Protein 6RX9 (pdb70)

Structure (mmCIF, N/CA/C/O backbone):
data_6RX9
#
_entry.id   6RX9
#
_cell.length_a   43.330
_cell.length_b   85.110
_cell.length_c   62.350
_cell.angle_alpha   90.000
_cell.angle_beta   109.460
_cell.angle_gamma   90.000
#
_symmetry.space_group_name_H-M   'P 1 21 1'
#
loop_
_entity.id
_entity.type
_entity.pdbx_description
1 polymer 'Tetracycline repressor protein class G'
2 non-polymer 'SULFATE ION'
3 water water
#
loop_
_atom_site.group_PDB
_atom_site.id
_atom_site.type_symbol
_atom_site.label_atom_id
_atom_site.label_alt_id
_atom_site.label_comp_id
_atom_site.label_asym_id
_atom_site.label_entity_id
_atom_site.label_seq_id
_atom_site.pdbx_PDB_ins_code
_atom_site.Cartn_x
_atom_site.Cartn_y
_atom_site.Cartn_z
_atom_site.occupancy
_atom_site.B_iso_or_equiv
_atom_site.auth_seq_id
_atom_site.auth_comp_id
_atom_site.auth_asym_id
_atom_site.auth_atom_id
_atom_site.pdbx_PDB_model_num
ATOM 1 N N . LYS A 1 3 ? -1.163 7.200 -23.763 1.00 60.84 3 LYS A N 1
ATOM 2 C CA . LYS A 1 3 ? -2.602 6.796 -23.710 1.00 60.40 3 LYS A CA 1
ATOM 3 C C . LYS A 1 3 ? -2.971 6.411 -22.270 1.00 57.38 3 LYS A C 1
ATOM 4 O O . LYS A 1 3 ? -3.793 7.124 -21.663 1.00 56.99 3 LYS A O 1
ATOM 10 N N . LEU A 1 4 ? -2.380 5.329 -21.751 1.00 54.78 4 LEU A N 1
ATOM 11 C CA . LEU A 1 4 ? -2.619 4.802 -20.380 1.00 52.37 4 LEU A CA 1
ATOM 12 C C . LEU A 1 4 ? -1.614 5.448 -19.420 1.00 50.00 4 LEU A C 1
ATOM 13 O O . LEU A 1 4 ? -0.405 5.207 -19.596 1.00 50.11 4 LEU A O 1
ATOM 18 N N . ASP A 1 5 ? -2.090 6.233 -18.448 1.00 48.00 5 ASP A N 1
ATOM 19 C CA . ASP A 1 5 ? -1.222 6.946 -17.471 1.00 46.30 5 ASP A CA 1
ATOM 20 C C . ASP A 1 5 ? -1.402 6.335 -16.074 1.00 43.77 5 ASP A C 1
ATOM 21 O O . ASP A 1 5 ? -2.408 5.628 -15.843 1.00 42.64 5 ASP A O 1
ATOM 26 N N . LYS A 1 6 ? -0.442 6.602 -15.186 1.00 42.20 6 LYS A N 1
ATOM 27 C CA . LYS A 1 6 ? -0.343 5.997 -13.829 1.00 40.38 6 LYS A CA 1
ATOM 28 C C . LYS A 1 6 ? -1.628 6.272 -13.037 1.00 39.27 6 LYS A C 1
ATOM 29 O O . LYS A 1 6 ? -2.084 5.360 -12.312 1.00 38.03 6 LYS A O 1
ATOM 35 N N . GLY A 1 7 ? -2.186 7.480 -13.161 1.00 38.74 7 GLY A N 1
ATOM 36 C CA . GLY A 1 7 ? -3.431 7.883 -12.477 1.00 38.37 7 GLY A CA 1
ATOM 37 C C . GLY A 1 7 ? -4.587 6.958 -12.822 1.00 37.97 7 GLY A C 1
ATOM 38 O O . GLY A 1 7 ? -5.301 6.532 -11.898 1.00 37.59 7 GLY A O 1
ATOM 39 N N . THR A 1 8 ? -4.756 6.637 -14.107 1.00 38.10 8 THR A N 1
ATOM 40 C CA . THR A 1 8 ? -5.836 5.751 -14.617 1.00 38.22 8 THR A CA 1
ATOM 41 C C . THR A 1 8 ? -5.609 4.323 -14.103 1.00 36.94 8 THR A C 1
ATOM 42 O O . THR A 1 8 ? -6.600 3.678 -13.712 1.00 37.22 8 THR A O 1
ATOM 46 N N . VAL A 1 9 ? -4.353 3.865 -14.089 1.00 36.12 9 VAL A N 1
ATOM 47 C CA . VAL A 1 9 ? -3.947 2.496 -13.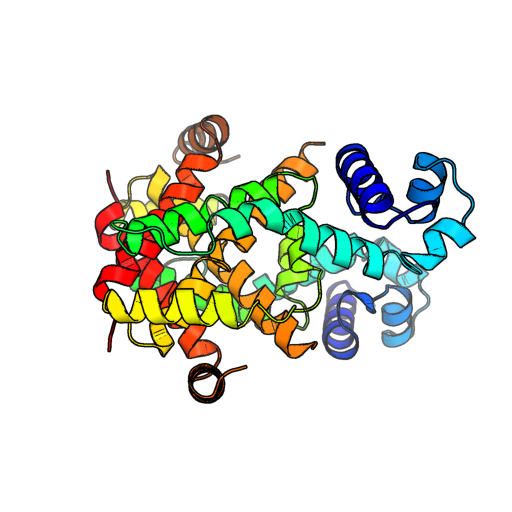642 1.00 35.76 9 VAL A CA 1
ATOM 48 C C . VAL A 1 9 ? -4.287 2.326 -12.153 1.00 34.94 9 VAL A C 1
ATOM 49 O O . VAL A 1 9 ? -4.911 1.307 -11.796 1.00 34.58 9 VAL A O 1
ATOM 53 N N . ILE A 1 10 ? -3.883 3.276 -11.309 1.00 34.83 10 ILE A N 1
ATOM 54 C CA . ILE A 1 10 ? -4.017 3.147 -9.825 1.00 34.15 10 ILE A CA 1
ATOM 55 C C . ILE A 1 10 ? -5.488 3.300 -9.423 1.00 34.65 10 ILE A C 1
ATOM 56 O O . ILE A 1 10 ? -5.900 2.626 -8.454 1.00 34.28 10 ILE A O 1
ATOM 61 N N . ALA A 1 11 ? -6.254 4.141 -10.123 1.00 35.44 11 ALA A N 1
ATOM 62 C CA . ALA A 1 11 ? -7.713 4.297 -9.912 1.00 36.44 11 ALA A CA 1
ATOM 63 C C . ALA A 1 11 ? -8.390 2.924 -10.026 1.00 36.76 11 ALA A C 1
ATOM 64 O O . ALA A 1 11 ? -9.209 2.591 -9.148 1.00 36.82 11 ALA A O 1
ATOM 66 N N . ALA A 1 12 ? -8.036 2.148 -11.056 1.00 37.08 12 ALA A N 1
ATOM 67 C CA . ALA A 1 12 ? -8.561 0.785 -11.313 1.00 37.44 12 ALA A CA 1
ATOM 68 C C . ALA A 1 12 ? -8.055 -0.191 -10.243 1.00 36.58 12 ALA A C 1
ATOM 69 O O . ALA A 1 12 ? -8.844 -1.057 -9.813 1.00 37.23 12 ALA A O 1
ATOM 71 N N . ALA A 1 13 ? -6.784 -0.068 -9.845 1.00 35.40 13 ALA A N 1
ATOM 72 C CA . ALA A 1 13 ? -6.122 -0.935 -8.842 1.00 34.88 13 ALA A CA 1
ATOM 73 C C . ALA A 1 13 ? -6.810 -0.773 -7.480 1.00 34.70 13 ALA A C 1
ATOM 74 O O . ALA A 1 13 ? -6.959 -1.783 -6.765 1.00 33.67 13 ALA A O 1
ATOM 76 N N . LEU A 1 14 ? -7.217 0.453 -7.138 1.00 35.15 14 LEU A N 1
ATOM 77 C CA . LEU A 1 14 ? -7.915 0.759 -5.860 1.00 35.76 14 LEU A CA 1
ATOM 78 C C . LEU A 1 14 ? -9.288 0.076 -5.841 1.00 37.55 14 LEU A C 1
ATOM 79 O O . LEU A 1 14 ? -9.606 -0.560 -4.819 1.00 37.84 14 LEU A O 1
ATOM 84 N N . GLU A 1 15 ? -10.063 0.183 -6.927 1.00 39.94 15 GLU A N 1
ATOM 85 C CA . GLU A 1 15 ? -11.396 -0.470 -7.057 1.00 42.13 15 GLU A CA 1
ATOM 86 C C . GLU A 1 15 ? -11.229 -1.987 -6.909 1.00 42.06 15 GLU A C 1
ATOM 87 O O . GLU A 1 15 ? -12.028 -2.598 -6.178 1.00 42.39 15 GLU A O 1
ATOM 93 N N . LEU A 1 16 ? -10.214 -2.555 -7.569 1.00 41.53 16 LEU A N 1
ATOM 94 C CA . LEU A 1 16 ? -9.911 -4.011 -7.569 1.00 41.85 16 LEU A CA 1
ATOM 95 C C . LEU A 1 16 ? -9.513 -4.447 -6.153 1.00 40.76 16 LEU A C 1
ATOM 96 O O . LEU A 1 16 ? -10.022 -5.486 -5.694 1.00 41.28 16 LEU A O 1
ATOM 101 N N . LEU A 1 17 ? -8.655 -3.669 -5.486 1.00 39.09 17 LEU A N 1
ATOM 102 C CA . LEU A 1 17 ? -8.201 -3.926 -4.093 1.00 38.32 17 LEU A CA 1
ATOM 103 C C . LEU A 1 17 ? -9.418 -4.097 -3.172 1.00 39.35 17 LEU A C 1
ATOM 104 O O . LEU A 1 17 ? -9.425 -5.060 -2.384 1.00 38.62 17 LEU A O 1
ATOM 109 N N . ASN A 1 18 ? -10.402 -3.196 -3.263 1.00 40.58 18 ASN A N 1
ATOM 110 C CA . ASN A 1 18 ? -11.646 -3.238 -2.445 1.00 42.52 18 ASN A CA 1
ATOM 111 C C . ASN A 1 18 ? -12.446 -4.507 -2.766 1.00 44.79 18 ASN A C 1
ATOM 112 O O . ASN A 1 18 ? -13.038 -5.075 -1.831 1.00 45.55 18 ASN A O 1
ATOM 117 N N . GLU A 1 19 ? -12.460 -4.932 -4.033 1.00 46.18 19 GLU A N 1
ATOM 118 C CA . GLU A 1 19 ? -13.281 -6.078 -4.509 1.00 48.15 19 GLU A CA 1
ATOM 119 C C . GLU A 1 19 ? -12.691 -7.408 -4.021 1.00 47.92 19 GLU A C 1
ATOM 120 O O . GLU A 1 19 ? -13.488 -8.258 -3.582 1.00 49.44 19 GLU A O 1
ATOM 126 N N . VAL A 1 20 ? -11.369 -7.601 -4.118 1.00 46.41 20 VAL A N 1
ATOM 127 C CA . VAL A 1 20 ? -10.723 -8.944 -3.963 1.00 46.65 20 VAL A CA 1
ATOM 128 C C . VAL A 1 20 ? -9.681 -8.940 -2.836 1.00 45.02 20 VAL A C 1
ATOM 129 O O . VAL A 1 20 ? -9.356 -10.039 -2.349 1.00 44.75 20 VAL A O 1
ATOM 133 N N . GLY A 1 21 ? -9.164 -7.774 -2.441 1.00 43.24 21 GLY A N 1
ATOM 134 C CA . GLY A 1 21 ? -8.188 -7.655 -1.343 1.00 42.47 21 GLY A CA 1
ATOM 135 C C . GLY A 1 21 ? -6.753 -7.795 -1.823 1.00 42.20 21 GLY A C 1
ATOM 136 O O . GLY A 1 21 ? -6.541 -8.148 -3.004 1.00 42.55 21 GLY A O 1
ATOM 137 N N . MET A 1 22 ? -5.812 -7.545 -0.911 1.00 42.07 22 MET A N 1
ATOM 138 C CA . MET A 1 22 ? -4.345 -7.441 -1.143 1.00 42.32 22 MET A CA 1
ATOM 139 C C . MET A 1 22 ? -3.779 -8.777 -1.646 1.00 42.85 22 MET A C 1
ATOM 140 O O . MET A 1 22 ? -2.928 -8.758 -2.560 1.00 41.68 22 MET A O 1
ATOM 145 N N . ASP A 1 23 ? -4.230 -9.893 -1.066 1.00 43.63 23 ASP A N 1
ATOM 146 C CA . ASP A 1 23 ? -3.682 -11.252 -1.326 1.00 45.16 23 ASP A CA 1
ATOM 147 C C . ASP A 1 23 ? -4.045 -11.703 -2.748 1.00 45.03 23 ASP A C 1
ATOM 148 O O . ASP A 1 23 ? -3.171 -12.294 -3.405 1.00 46.50 23 ASP A O 1
ATOM 153 N N . SER A 1 24 ? -5.272 -11.426 -3.207 1.00 44.41 24 SER A N 1
ATOM 154 C CA . SER A 1 24 ? -5.811 -11.862 -4.524 1.00 44.98 24 SER A CA 1
ATOM 155 C C . SER A 1 24 ? -5.424 -10.883 -5.642 1.00 43.15 24 SER A C 1
ATOM 156 O O . SER A 1 24 ? -5.596 -11.250 -6.818 1.00 43.40 24 SER A O 1
ATOM 159 N N . LEU A 1 25 ? -4.944 -9.684 -5.300 1.00 41.14 25 LEU A N 1
ATOM 160 C CA . LEU A 1 25 ? -4.537 -8.645 -6.288 1.00 40.05 25 LEU A CA 1
ATOM 161 C C . LEU A 1 25 ? -3.315 -9.145 -7.070 1.00 39.41 25 LEU A C 1
ATOM 162 O O . LEU A 1 25 ? -2.344 -9.584 -6.431 1.00 39.19 25 LEU A O 1
ATOM 167 N N . THR A 1 26 ? -3.381 -9.117 -8.406 1.00 39.45 26 THR A N 1
ATOM 168 C CA . THR A 1 26 ? -2.246 -9.428 -9.318 1.00 39.13 26 THR A CA 1
ATOM 169 C C . THR A 1 26 ? -2.214 -8.393 -10.446 1.00 38.83 26 THR A C 1
ATOM 170 O O . THR A 1 26 ? -3.282 -7.836 -10.769 1.00 38.58 26 THR A O 1
ATOM 174 N N . THR A 1 27 ? -1.032 -8.165 -11.024 1.00 38.99 27 THR A N 1
ATOM 175 C CA . THR A 1 27 ? -0.819 -7.261 -12.186 1.00 39.34 27 THR A CA 1
ATOM 176 C C . THR A 1 27 ? -1.604 -7.794 -13.393 1.00 40.43 27 THR A C 1
ATOM 177 O O . THR A 1 27 ? -2.100 -6.973 -14.180 1.00 40.12 27 THR A O 1
ATOM 181 N N . ARG A 1 28 ? -1.740 -9.116 -13.521 1.00 41.72 28 ARG A N 1
ATOM 182 C CA . ARG A 1 28 ? -2.495 -9.745 -14.637 1.00 42.96 28 ARG A CA 1
ATOM 183 C C . ARG A 1 28 ? -3.982 -9.380 -14.525 1.00 42.56 28 ARG A C 1
ATOM 184 O O . ARG A 1 28 ? -4.570 -9.003 -15.556 1.00 43.08 28 ARG A O 1
ATOM 192 N N . LYS A 1 29 ? -4.560 -9.475 -13.325 1.00 42.29 29 LYS A N 1
ATOM 193 C CA . LYS A 1 29 ? -5.986 -9.132 -13.061 1.00 42.82 29 LYS A CA 1
ATOM 194 C C . LYS A 1 29 ? -6.208 -7.636 -13.313 1.00 41.78 29 LYS A C 1
ATOM 195 O O . LYS A 1 29 ? -7.279 -7.281 -13.850 1.00 42.29 29 LYS A O 1
ATOM 201 N N . LEU A 1 30 ? -5.227 -6.798 -12.962 1.00 40.17 30 LEU A N 1
ATOM 202 C CA . LEU A 1 30 ? -5.277 -5.326 -13.172 1.00 39.52 30 LEU A CA 1
ATOM 203 C C . LEU A 1 30 ? -5.346 -5.024 -14.676 1.00 40.53 30 LEU A C 1
ATOM 204 O O . LEU A 1 30 ? -6.239 -4.256 -15.078 1.00 40.71 30 LEU A O 1
ATOM 209 N N . ALA A 1 31 ? -4.442 -5.609 -15.469 1.00 41.63 31 ALA A N 1
ATOM 210 C CA . ALA A 1 31 ? -4.368 -5.425 -16.940 1.00 43.25 31 ALA A CA 1
ATOM 211 C C . ALA A 1 31 ? -5.724 -5.769 -17.567 1.00 45.36 31 ALA A C 1
ATOM 212 O O . ALA A 1 31 ? -6.201 -4.983 -18.414 1.00 46.19 31 ALA A O 1
ATOM 214 N N . GLU A 1 32 ? -6.318 -6.894 -17.149 1.00 47.22 32 GLU A N 1
ATOM 215 C CA . GLU A 1 32 ? -7.631 -7.401 -17.637 1.00 49.94 32 GLU A CA 1
ATOM 216 C C . GLU A 1 32 ? -8.719 -6.358 -17.346 1.00 49.98 32 GLU A C 1
ATOM 217 O O . GLU A 1 32 ? -9.496 -6.046 -18.270 1.00 50.58 32 GLU A O 1
ATOM 223 N N . ARG A 1 33 ? -8.754 -5.837 -16.114 1.00 49.05 33 ARG A N 1
ATOM 224 C CA . ARG A 1 33 ? -9.739 -4.824 -15.641 1.00 49.38 33 ARG A CA 1
ATOM 225 C C . ARG A 1 33 ? -9.622 -3.552 -16.494 1.00 49.01 33 ARG A C 1
ATOM 226 O O . ARG A 1 33 ? -10.674 -2.979 -16.843 1.00 49.82 33 ARG A O 1
ATOM 234 N N . LEU A 1 34 ? -8.395 -3.136 -16.828 1.00 47.64 34 LEU A N 1
ATOM 235 C CA . LEU A 1 34 ? -8.109 -1.916 -17.634 1.00 47.76 34 LEU A CA 1
ATOM 236 C C . LEU A 1 34 ? -8.430 -2.155 -19.117 1.00 49.40 34 LEU A C 1
ATOM 237 O O . LEU A 1 34 ? -8.516 -1.155 -19.858 1.00 49.97 34 LEU A O 1
ATOM 242 N N . LYS A 1 35 ? -8.585 -3.419 -19.530 1.00 50.63 35 LYS A N 1
ATOM 243 C CA . LYS A 1 35 ? -8.795 -3.842 -20.944 1.00 52.67 35 LYS A CA 1
ATOM 244 C C . LYS A 1 35 ? -7.593 -3.398 -21.785 1.00 52.38 35 LYS A C 1
ATOM 245 O O . LYS A 1 35 ? -7.799 -2.920 -22.921 1.00 53.35 35 LYS A O 1
ATOM 251 N N . VAL A 1 36 ? -6.384 -3.559 -21.238 1.00 51.03 36 VAL A N 1
ATOM 252 C CA . VAL A 1 36 ? -5.094 -3.279 -21.935 1.00 51.07 36 VAL A CA 1
ATOM 253 C C . VAL A 1 36 ? -4.284 -4.577 -21.989 1.00 51.08 36 VAL A C 1
ATOM 254 O O . VAL A 1 36 ? -4.628 -5.530 -21.260 1.00 51.08 36 VAL A O 1
ATOM 258 N N . GLN A 1 37 ? -3.256 -4.606 -22.836 1.00 51.50 37 GLN A N 1
ATOM 259 C CA . GLN A 1 37 ? -2.317 -5.750 -22.952 1.00 51.51 37 GLN A CA 1
ATOM 260 C C . GLN A 1 37 ? -1.210 -5.580 -21.908 1.00 48.95 37 GLN A C 1
ATOM 261 O O . GLN A 1 37 ? -1.046 -4.458 -21.383 1.00 48.11 37 GLN A O 1
ATOM 267 N N . GLN A 1 38 ? -0.496 -6.668 -21.618 1.00 47.34 38 GLN A N 1
ATOM 268 C CA . GLN A 1 38 ? 0.443 -6.786 -20.471 1.00 45.42 38 GLN A CA 1
ATOM 269 C C . GLN A 1 38 ? 1.596 -5.794 -20.599 1.00 44.30 38 GLN A C 1
ATOM 270 O O . GLN A 1 38 ? 1.987 -5.203 -19.596 1.00 42.72 38 GLN A O 1
ATOM 276 N N . PRO A 1 39 ? 2.194 -5.577 -21.797 1.00 44.31 39 PRO A N 1
ATOM 277 C CA . PRO A 1 39 ? 3.282 -4.607 -21.935 1.00 44.14 39 PRO A CA 1
ATOM 278 C C . PRO A 1 39 ? 2.888 -3.188 -21.495 1.00 43.14 39 PRO A C 1
ATOM 279 O O . PRO A 1 39 ? 3.699 -2.527 -20.872 1.00 42.80 39 PRO A O 1
ATOM 283 N N . ALA A 1 40 ? 1.666 -2.761 -21.826 1.00 43.01 40 ALA A N 1
ATOM 284 C CA . ALA A 1 40 ? 1.124 -1.419 -21.506 1.00 42.71 40 ALA A CA 1
ATOM 285 C C . ALA A 1 40 ? 1.147 -1.210 -19.987 1.00 41.26 40 ALA A C 1
ATOM 286 O O . ALA A 1 40 ? 1.591 -0.136 -19.548 1.00 40.94 40 ALA A O 1
ATOM 288 N N . LEU A 1 41 ? 0.715 -2.209 -19.213 1.00 40.46 41 LEU A N 1
ATOM 289 C CA . LEU A 1 41 ? 0.715 -2.144 -17.725 1.00 39.32 41 LEU A CA 1
ATOM 290 C C . LEU A 1 41 ? 2.142 -2.338 -17.197 1.00 38.79 41 LEU A C 1
ATOM 291 O O . LEU A 1 41 ? 2.505 -1.644 -16.230 1.00 37.84 41 LEU A O 1
ATOM 296 N N . TYR A 1 42 ? 2.914 -3.246 -17.806 1.00 39.37 42 TYR A N 1
ATOM 297 C CA . TYR A 1 42 ? 4.292 -3.612 -17.380 1.00 39.75 42 TYR A CA 1
ATOM 298 C C . TYR A 1 42 ? 5.185 -2.363 -17.345 1.00 40.09 42 TYR A C 1
ATOM 299 O O . TYR A 1 42 ? 6.090 -2.309 -16.489 1.00 39.60 42 TYR A O 1
ATOM 308 N N . TRP A 1 43 ? 4.938 -1.399 -18.243 1.00 41.05 43 TRP A N 1
ATOM 309 C CA . TRP A 1 43 ? 5.653 -0.095 -18.325 1.00 41.64 43 TRP A CA 1
ATOM 310 C C . TRP A 1 43 ? 5.520 0.673 -17.003 1.00 40.56 43 TRP A C 1
ATOM 311 O O . TRP A 1 43 ? 6.512 1.310 -16.591 1.00 40.42 43 TRP A O 1
ATOM 322 N N . HIS A 1 44 ? 4.337 0.629 -16.382 1.00 39.60 44 HIS A N 1
ATOM 323 C CA . HIS A 1 44 ? 4.021 1.303 -15.092 1.00 38.95 44 HIS A CA 1
ATOM 324 C C . HIS A 1 44 ? 4.558 0.478 -13.914 1.00 37.92 44 HIS A C 1
ATOM 325 O O . HIS A 1 44 ? 5.226 1.063 -13.041 1.00 37.31 44 HIS A O 1
ATOM 332 N N . PHE A 1 45 ? 4.257 -0.824 -13.876 1.00 37.31 45 PHE A N 1
ATOM 333 C CA . PHE A 1 45 ? 4.616 -1.736 -12.756 1.00 36.88 45 PHE A CA 1
ATOM 334 C C . PHE A 1 45 ? 5.057 -3.092 -13.307 1.00 37.23 45 PHE A C 1
ATOM 335 O O . PHE A 1 45 ? 4.241 -3.752 -13.972 1.00 37.36 45 PHE A O 1
ATOM 343 N N . GLN A 1 46 ? 6.301 -3.489 -13.027 1.00 37.39 46 GLN A N 1
ATOM 344 C CA . GLN A 1 46 ? 6.886 -4.771 -13.500 1.00 38.59 46 GLN A CA 1
ATOM 345 C C . GLN A 1 46 ? 6.575 -5.892 -12.504 1.00 38.16 46 GLN A C 1
ATOM 346 O O . GLN A 1 46 ? 6.767 -7.063 -12.873 1.00 39.42 46 GLN A O 1
ATOM 352 N N . ASN A 1 47 ? 6.113 -5.560 -11.293 1.00 37.33 47 ASN A N 1
ATOM 353 C CA . ASN A 1 47 ? 5.801 -6.574 -10.250 1.00 37.44 47 ASN A CA 1
ATOM 354 C C . ASN A 1 47 ? 4.765 -6.020 -9.264 1.00 36.19 47 ASN A C 1
ATOM 355 O O . ASN A 1 47 ? 4.537 -4.791 -9.244 1.00 34.56 47 ASN A O 1
ATOM 360 N N . LYS A 1 48 ? 4.160 -6.916 -8.482 1.00 36.07 48 LYS A N 1
ATOM 361 C CA . LYS A 1 48 ? 3.101 -6.598 -7.491 1.00 35.80 48 LYS A CA 1
ATOM 362 C C . LYS A 1 48 ? 3.664 -5.650 -6.426 1.00 35.28 48 LYS A C 1
ATOM 363 O O . LYS A 1 48 ? 2.914 -4.765 -5.988 1.00 33.79 48 LYS A O 1
ATOM 369 N N . ARG A 1 49 ? 4.924 -5.848 -6.024 1.00 36.47 49 ARG A N 1
ATOM 370 C CA . ARG A 1 49 ? 5.622 -5.024 -4.999 1.00 37.20 49 ARG A CA 1
ATOM 371 C C . ARG A 1 49 ? 5.566 -3.548 -5.415 1.00 35.45 49 ARG A C 1
ATOM 372 O O . ARG A 1 49 ? 5.201 -2.708 -4.570 1.00 34.82 49 ARG A O 1
ATOM 380 N N . ALA A 1 50 ? 5.898 -3.248 -6.674 1.00 34.71 50 ALA A N 1
ATOM 381 C CA . ALA A 1 50 ? 5.902 -1.876 -7.234 1.00 33.87 50 ALA A CA 1
ATOM 382 C C . ALA A 1 50 ? 4.484 -1.294 -7.177 1.00 32.57 50 ALA A C 1
ATOM 383 O O . ALA A 1 50 ? 4.346 -0.121 -6.784 1.00 31.79 50 ALA A O 1
ATOM 385 N N . LEU A 1 51 ? 3.468 -2.091 -7.530 1.00 32.41 51 LEU A N 1
ATOM 386 C CA . LEU A 1 51 ? 2.034 -1.687 -7.491 1.00 32.20 51 LEU A CA 1
ATOM 387 C C . LEU A 1 51 ? 1.633 -1.342 -6.048 1.00 31.81 51 LEU A C 1
ATOM 388 O O . LEU A 1 51 ? 1.007 -0.275 -5.848 1.00 30.89 51 LEU A O 1
ATOM 393 N N . LEU A 1 52 ? 1.971 -2.206 -5.085 1.00 31.94 52 LEU A N 1
ATOM 394 C CA . LEU A 1 52 ? 1.638 -2.005 -3.646 1.00 32.17 52 LEU A CA 1
ATOM 395 C C . LEU A 1 52 ? 2.275 -0.700 -3.145 1.00 32.28 52 LEU A C 1
ATOM 396 O O . LEU A 1 52 ? 1.590 0.031 -2.403 1.00 32.32 52 LEU A O 1
ATOM 401 N N . ASP A 1 53 ? 3.527 -0.424 -3.527 1.00 33.53 53 ASP A N 1
ATOM 402 C CA . ASP A 1 53 ? 4.251 0.834 -3.184 1.00 34.34 53 ASP A CA 1
ATOM 403 C C . ASP A 1 53 ? 3.428 2.046 -3.640 1.00 33.95 53 ASP A C 1
ATOM 404 O O . ASP A 1 53 ? 3.284 2.999 -2.840 1.00 32.93 53 ASP A O 1
ATOM 409 N N . ALA A 1 54 ? 2.909 2.016 -4.872 1.00 33.28 54 ALA A N 1
ATOM 410 C CA . ALA A 1 54 ? 2.118 3.113 -5.482 1.00 33.41 54 ALA A CA 1
ATOM 411 C C . ALA A 1 54 ? 0.765 3.251 -4.772 1.00 32.69 54 ALA A C 1
ATOM 412 O O . ALA A 1 54 ? 0.328 4.400 -4.558 1.00 32.79 54 ALA A O 1
ATOM 414 N N . LEU A 1 55 ? 0.126 2.131 -4.421 1.00 32.15 55 LEU A N 1
ATOM 415 C CA . LEU A 1 55 ? -1.169 2.113 -3.687 1.00 32.34 55 LEU A CA 1
ATOM 416 C C . LEU A 1 55 ? -0.976 2.754 -2.307 1.00 32.23 55 LEU A C 1
ATOM 417 O O . LEU A 1 55 ? -1.827 3.580 -1.923 1.00 32.47 55 LEU A O 1
ATOM 422 N N . ALA A 1 56 ? 0.106 2.398 -1.607 1.00 32.43 56 ALA A N 1
ATOM 423 C CA . ALA A 1 56 ? 0.440 2.898 -0.252 1.00 32.78 56 ALA A CA 1
ATOM 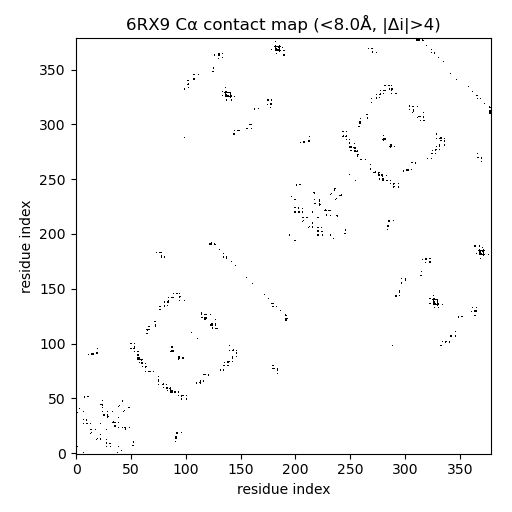424 C C . ALA A 1 56 ? 0.626 4.422 -0.284 1.00 33.48 56 ALA A C 1
ATOM 425 O O . ALA A 1 56 ? 0.119 5.099 0.633 1.00 32.87 56 ALA A O 1
ATOM 427 N N . GLU A 1 57 ? 1.317 4.948 -1.300 1.00 34.27 57 GLU A N 1
ATOM 428 C CA . GLU A 1 57 ? 1.607 6.403 -1.421 1.00 35.39 57 GLU A CA 1
ATOM 429 C C . GLU A 1 57 ? 0.298 7.160 -1.688 1.00 35.96 57 GLU A C 1
ATOM 430 O O . GLU A 1 57 ? 0.090 8.213 -1.0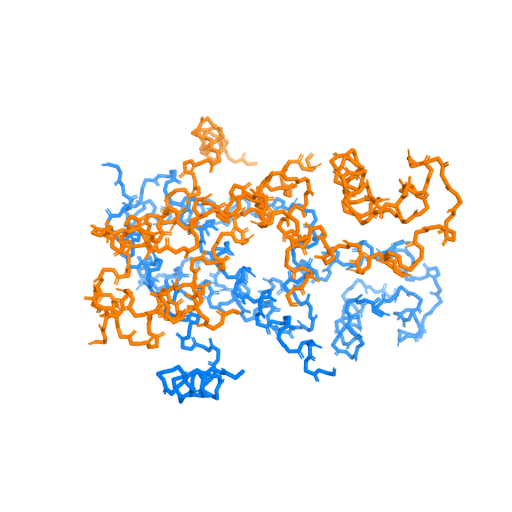50 1.00 35.78 57 GLU A O 1
ATOM 436 N N . ALA A 1 58 ? -0.548 6.643 -2.585 1.00 35.84 58 ALA A N 1
ATOM 437 C CA . ALA A 1 58 ? -1.858 7.233 -2.955 1.00 36.98 58 ALA A CA 1
ATOM 438 C C . ALA A 1 58 ? -2.770 7.309 -1.724 1.00 37.81 58 ALA A C 1
ATOM 439 O O . ALA A 1 58 ? -3.433 8.348 -1.532 1.00 37.83 58 ALA A O 1
ATOM 441 N N . MET A 1 59 ? -2.795 6.253 -0.910 1.00 38.45 59 MET A N 1
ATOM 442 C CA . MET A 1 59 ? -3.771 6.103 0.203 1.00 40.14 59 MET A CA 1
ATOM 443 C C . MET A 1 59 ? -3.548 7.167 1.287 1.00 40.44 59 MET A C 1
ATOM 444 O O . MET A 1 59 ? -4.494 7.398 2.055 1.00 40.98 59 MET A O 1
ATOM 449 N N . LEU A 1 60 ? -2.373 7.806 1.335 1.00 41.09 60 LEU A N 1
ATOM 450 C CA . LEU A 1 60 ? -2.036 8.853 2.342 1.00 42.17 60 LEU A CA 1
ATOM 451 C C . LEU A 1 60 ? -2.520 10.242 1.894 1.00 43.93 60 LEU A C 1
ATOM 452 O O . LEU A 1 60 ? -2.203 11.217 2.607 1.00 44.50 60 LEU A O 1
ATOM 457 N N . ALA A 1 61 ? -3.273 10.336 0.789 1.00 44.56 61 ALA A N 1
ATOM 458 C CA . ALA A 1 61 ? -3.832 11.598 0.240 1.00 47.11 61 ALA A CA 1
ATOM 459 C C . ALA A 1 61 ? -4.606 12.362 1.324 1.00 47.88 61 ALA A C 1
ATOM 460 O O . ALA A 1 61 ? -4.343 13.568 1.493 1.00 49.41 61 ALA A O 1
ATOM 462 N N . GLU A 1 62 ? -5.525 11.682 2.021 1.00 48.87 62 GLU A N 1
ATOM 463 C CA . GLU A 1 62 ? -6.396 12.250 3.092 1.00 50.52 62 GLU A CA 1
ATOM 464 C C . GLU A 1 62 ? -5.532 12.877 4.197 1.00 50.06 62 GLU A C 1
ATOM 465 O O . GLU A 1 62 ? -5.924 13.946 4.705 1.00 50.14 62 GLU A O 1
ATOM 471 N N . ARG A 1 63 ? -4.408 12.244 4.554 1.00 49.36 63 ARG A N 1
ATOM 472 C CA . ARG A 1 63 ? -3.509 12.710 5.647 1.00 49.58 63 ARG A CA 1
ATOM 473 C C . ARG A 1 63 ? -2.794 14.003 5.229 1.00 50.15 63 ARG A C 1
ATOM 474 O O . ARG A 1 63 ? -2.598 14.867 6.105 1.00 49.08 63 ARG A O 1
ATOM 482 N N . HIS A 1 64 ? -2.431 14.142 3.948 1.00 50.86 64 HIS A N 1
ATOM 483 C CA . HIS A 1 64 ? -1.688 15.317 3.406 1.00 52.13 64 HIS A CA 1
ATOM 484 C C . HIS A 1 64 ? -2.503 16.606 3.586 1.00 53.18 64 HIS A C 1
ATOM 485 O O . HIS A 1 64 ? -1.878 17.681 3.713 1.00 52.73 64 HIS A O 1
ATOM 492 N N . THR A 1 65 ? -3.838 16.509 3.592 1.00 53.20 65 THR A N 1
ATOM 493 C CA . THR A 1 65 ? -4.772 17.662 3.739 1.00 54.64 65 THR A CA 1
ATOM 494 C C . THR A 1 65 ? -4.721 18.198 5.179 1.00 53.93 65 THR A C 1
ATOM 495 O O . THR A 1 65 ? -5.084 19.377 5.375 1.00 55.50 65 THR A O 1
ATOM 499 N N . ARG A 1 66 ? -4.292 17.371 6.140 1.00 52.15 66 ARG A N 1
ATOM 500 C CA . ARG A 1 66 ? -4.219 17.714 7.589 1.00 51.87 66 ARG A CA 1
ATOM 501 C C . ARG A 1 66 ? -2.766 17.643 8.083 1.00 49.90 66 ARG A C 1
ATOM 502 O O . ARG A 1 66 ? -2.567 17.508 9.309 1.00 49.31 66 ARG A O 1
ATOM 510 N N . SER A 1 67 ? -1.790 17.765 7.177 1.00 48.31 67 SER A N 1
ATOM 511 C CA . SER A 1 67 ? -0.338 17.642 7.475 1.00 47.44 67 SER A CA 1
ATOM 512 C C . SER A 1 67 ? 0.227 18.968 8.007 1.00 47.79 67 SER A C 1
ATOM 513 O O . SER A 1 67 ? 1.221 18.916 8.754 1.00 47.90 67 SER A O 1
ATOM 516 N N . LEU A 1 68 ? -0.375 20.106 7.641 1.00 48.35 68 LEU A N 1
ATOM 517 C CA . LEU A 1 68 ? 0.131 21.466 7.981 1.00 49.60 68 LEU A CA 1
ATOM 518 C C . LEU A 1 68 ? -0.741 22.094 9.067 1.00 49.42 68 LEU A C 1
ATOM 519 O O . LEU A 1 68 ? -1.965 22.117 8.947 1.00 48.95 68 LEU A O 1
ATOM 524 N N . PRO A 1 69 ? -0.141 22.624 10.160 1.00 49.25 69 PRO A N 1
ATOM 525 C CA . PRO A 1 69 ? -0.894 23.361 11.176 1.00 49.35 69 PRO A CA 1
ATOM 526 C C . PRO A 1 69 ? -1.679 24.537 10.577 1.00 50.37 69 PRO A C 1
ATOM 527 O O . PRO A 1 69 ? -1.127 25.259 9.763 1.00 50.40 69 PRO A O 1
ATOM 531 N N . GLU A 1 70 ? -2.938 24.691 10.994 1.00 50.33 70 GLU A N 1
ATOM 532 C CA . GLU A 1 70 ? -3.832 25.805 10.583 1.00 52.37 70 GLU A CA 1
ATOM 533 C C . GLU A 1 70 ? -3.675 26.953 11.587 1.00 51.80 70 GLU A C 1
ATOM 534 O O . GLU A 1 70 ? -3.378 26.675 12.767 1.00 50.41 70 GLU A O 1
ATOM 540 N N . GLU A 1 71 ? -3.842 28.196 11.130 1.00 52.45 71 GLU A N 1
ATOM 541 C CA . GLU A 1 71 ? -3.707 29.403 11.987 1.00 53.28 71 GLU A CA 1
ATOM 542 C C . GLU A 1 71 ? -4.768 29.338 13.096 1.00 52.44 71 GLU A C 1
ATOM 543 O O . GLU A 1 71 ? -5.884 28.859 12.824 1.00 51.33 71 GLU A O 1
ATOM 549 N N . ASN A 1 72 ? -4.401 29.757 14.310 1.00 52.72 72 ASN A N 1
ATOM 550 C CA . ASN A 1 72 ? -5.312 29.885 15.481 1.00 53.34 72 ASN A CA 1
ATOM 551 C C . ASN A 1 72 ? -5.746 28.497 15.983 1.00 52.12 72 ASN A C 1
ATOM 552 O O . ASN A 1 72 ? -6.744 28.438 16.728 1.00 52.67 72 ASN A O 1
ATOM 557 N N . GLU A 1 73 ? -5.028 27.429 15.616 1.00 51.57 73 GLU A N 1
ATOM 558 C CA . GLU A 1 73 ? -5.267 26.052 16.134 1.00 50.84 73 GLU A CA 1
ATOM 559 C C . GLU A 1 73 ? -4.071 25.668 17.016 1.00 49.73 73 GLU A C 1
ATOM 560 O O . GLU A 1 73 ? -2.925 25.920 16.601 1.00 50.00 73 GLU A O 1
ATOM 566 N N . ASP A 1 74 ? -4.332 25.106 18.200 1.00 48.93 74 ASP A N 1
ATOM 567 C CA . ASP A 1 74 ? -3.279 24.705 19.171 1.00 48.56 74 ASP A CA 1
ATOM 568 C C . ASP A 1 74 ? -2.764 23.311 18.790 1.00 45.53 74 ASP A C 1
ATOM 569 O O . ASP A 1 74 ? -3.414 22.642 17.959 1.00 44.16 74 ASP A O 1
ATOM 574 N N . TRP A 1 75 ? -1.639 22.906 19.381 1.00 44.01 75 TRP A N 1
ATOM 575 C CA . TRP A 1 75 ? -0.916 21.644 19.070 1.00 42.35 75 TRP A CA 1
ATOM 576 C C . TRP A 1 75 ? -1.812 20.422 19.323 1.00 41.00 75 TRP A C 1
ATOM 577 O O . TRP A 1 75 ? -1.635 19.417 18.611 1.00 38.85 75 TRP A O 1
ATOM 588 N N . ARG A 1 76 ? -2.735 20.499 20.287 1.00 41.31 76 ARG A N 1
ATOM 589 C CA . ARG A 1 76 ? -3.609 19.359 20.686 1.00 41.12 76 ARG A CA 1
ATOM 590 C C . ARG A 1 76 ? -4.584 19.035 19.547 1.00 40.07 76 ARG A C 1
ATOM 591 O O . ARG A 1 76 ? -4.724 17.843 19.208 1.00 38.83 76 ARG A O 1
ATOM 599 N N . VAL A 1 77 ? -5.223 20.056 18.974 1.00 40.15 77 VAL A N 1
ATOM 600 C CA . VAL A 1 77 ? -6.197 19.902 17.853 1.00 40.10 77 VAL A CA 1
ATOM 601 C C . VAL A 1 77 ? -5.440 19.420 16.607 1.00 38.97 77 VAL A C 1
ATOM 602 O O . VAL A 1 77 ? -5.968 18.528 15.918 1.00 37.94 77 VAL A O 1
ATOM 606 N N . PHE A 1 78 ? -4.245 19.966 16.348 1.00 38.75 78 PHE A N 1
ATOM 607 C CA . PHE A 1 78 ? -3.387 19.598 15.190 1.00 38.24 78 PHE A CA 1
ATOM 608 C C . PHE A 1 78 ? -3.064 18.098 15.228 1.00 36.43 78 PHE A C 1
ATOM 609 O O . PHE A 1 78 ? -3.278 17.423 14.204 1.00 34.85 78 PHE A O 1
ATOM 617 N N . LEU A 1 79 ? -2.558 17.600 16.362 1.00 35.85 79 LEU A N 1
ATOM 618 C CA . LEU A 1 79 ? -2.131 16.180 16.513 1.00 35.02 79 LEU A CA 1
ATOM 619 C C . LEU A 1 79 ? -3.347 15.254 16.395 1.00 34.73 79 LEU A C 1
ATOM 620 O O . LEU A 1 79 ? -3.215 14.207 15.729 1.00 33.45 79 LEU A O 1
ATOM 625 N N . LYS A 1 80 ? -4.483 15.621 17.000 1.00 35.85 80 LYS A N 1
ATOM 626 C CA . LYS A 1 80 ? -5.720 14.792 16.981 1.00 36.57 80 LYS A CA 1
ATOM 627 C C . LYS A 1 80 ? -6.261 14.716 15.549 1.00 36.57 80 LYS A C 1
ATOM 628 O O . LYS A 1 80 ? -6.497 13.592 15.075 1.00 35.26 80 LYS A O 1
ATOM 634 N N . GLU A 1 81 ? -6.445 15.860 14.886 1.00 37.85 81 GLU A N 1
ATOM 635 C CA . GLU A 1 81 ? -7.024 15.917 13.516 1.00 39.35 81 GLU A CA 1
ATOM 636 C C . GLU A 1 81 ? -6.090 15.193 12.537 1.00 37.69 81 GLU A C 1
ATOM 637 O O . GLU A 1 81 ? -6.610 14.517 11.631 1.00 38.10 81 GLU A O 1
ATOM 643 N N . ASN A 1 82 ? -4.772 15.313 12.721 1.00 36.68 82 ASN A N 1
ATOM 644 C CA . ASN A 1 82 ? -3.753 14.602 11.901 1.00 36.21 82 ASN A CA 1
ATOM 645 C C . ASN A 1 82 ? -3.921 13.087 12.099 1.00 34.64 82 ASN A C 1
ATOM 646 O O . ASN A 1 82 ? -3.957 12.355 11.093 1.00 33.98 82 ASN A O 1
ATOM 651 N N . ALA A 1 83 ? -4.047 12.635 13.350 1.00 33.22 83 ALA A N 1
ATOM 652 C CA . ALA A 1 83 ? -4.208 11.202 13.700 1.00 32.44 83 ALA A CA 1
ATOM 653 C C . ALA A 1 83 ? -5.491 10.654 13.061 1.00 32.02 83 ALA A C 1
ATOM 654 O O . ALA A 1 83 ? -5.429 9.563 12.456 1.00 31.28 83 ALA A O 1
ATOM 656 N N . LEU A 1 84 ? -6.602 11.391 13.167 1.00 32.53 84 LEU A N 1
ATOM 657 C CA . LEU A 1 84 ? -7.940 10.956 12.674 1.00 33.33 84 LEU A CA 1
ATOM 658 C C . LEU A 1 84 ? -7.920 10.819 11.144 1.00 33.14 84 LEU A C 1
ATOM 659 O O . LEU A 1 84 ? -8.534 9.868 10.622 1.00 32.93 84 LEU A O 1
ATOM 664 N N A SER A 1 85 ? -7.235 11.741 10.457 0.50 32.91 85 SER A N 1
ATOM 665 N N B SER A 1 85 ? -7.234 11.734 10.453 0.50 33.13 85 SER A N 1
ATOM 666 C CA A SER A 1 85 ? -7.077 11.763 8.977 0.50 32.96 85 SER A CA 1
ATOM 667 C CA B SER A 1 85 ? -7.091 11.745 8.973 0.50 33.32 85 SER A CA 1
ATOM 668 C C A SER A 1 85 ? -6.248 10.554 8.522 0.50 31.87 85 SER A C 1
ATOM 669 C C B SER A 1 85 ? -6.243 10.553 8.514 0.50 32.07 85 SER A C 1
ATOM 670 O O A SER A 1 85 ? -6.608 9.947 7.492 0.50 31.79 85 SER A O 1
ATOM 671 O O B SER A 1 85 ? -6.583 9.955 7.472 0.50 32.01 85 SER A O 1
ATOM 676 N N . PHE A 1 86 ? -5.178 10.230 9.255 1.00 31.34 86 PHE A N 1
ATOM 677 C CA . PHE A 1 86 ? -4.299 9.059 8.986 1.00 30.77 86 PHE A CA 1
ATOM 678 C C . PHE A 1 86 ? -5.119 7.771 9.149 1.00 30.82 86 PHE A C 1
ATOM 679 O O . PHE A 1 86 ? -5.040 6.891 8.274 1.00 30.18 86 PHE A O 1
ATOM 687 N N . ARG A 1 87 ? -5.913 7.673 10.220 1.00 31.04 87 ARG A N 1
ATOM 688 C CA . ARG A 1 87 ? -6.783 6.495 10.485 1.00 31.37 87 ARG A CA 1
ATOM 689 C C . ARG A 1 87 ? -7.794 6.329 9.342 1.00 32.22 87 ARG A C 1
ATOM 690 O O . ARG A 1 87 ? -7.937 5.197 8.838 1.00 32.41 87 ARG A O 1
ATOM 698 N N . THR A 1 88 ? -8.467 7.413 8.948 1.00 33.04 88 THR A N 1
ATOM 699 C CA . THR A 1 88 ? -9.478 7.425 7.856 1.00 34.39 88 THR A CA 1
ATOM 700 C C . THR A 1 88 ? -8.824 6.934 6.558 1.00 33.68 88 THR A C 1
ATOM 701 O O . THR A 1 88 ? -9.442 6.098 5.875 1.00 34.35 88 THR A O 1
ATOM 705 N N . ALA A 1 89 ? -7.615 7.420 6.256 1.00 33.38 89 ALA A N 1
ATOM 706 C CA . ALA A 1 89 ? -6.838 7.088 5.036 1.00 33.28 89 ALA A CA 1
ATOM 707 C C . ALA A 1 89 ? -6.548 5.583 4.984 1.00 32.86 89 ALA A C 1
ATOM 708 O O . ALA A 1 89 ? -6.702 4.996 3.898 1.00 32.99 89 ALA A O 1
ATOM 710 N N . LEU A 1 90 ? -6.127 4.982 6.103 1.00 31.95 90 LEU A N 1
ATOM 711 C CA . LEU A 1 90 ? -5.788 3.533 6.169 1.00 31.98 90 LEU A CA 1
ATOM 712 C C . LEU A 1 90 ? -7.069 2.688 6.122 1.00 32.46 90 LEU A C 1
ATOM 713 O O . LEU A 1 90 ? -7.010 1.579 5.562 1.00 32.85 90 LEU A O 1
ATOM 718 N N . LEU A 1 91 ? -8.182 3.186 6.674 1.00 33.17 91 LEU A N 1
ATOM 719 C CA . LEU A 1 91 ? -9.483 2.462 6.709 1.00 34.31 91 LEU A CA 1
ATOM 720 C C . LEU A 1 91 ? -10.220 2.593 5.368 1.00 35.08 91 LEU A C 1
ATOM 721 O O . LEU A 1 91 ? -11.171 1.816 5.164 1.00 35.50 91 LEU A O 1
ATOM 726 N N . SER A 1 92 ? -9.809 3.521 4.493 1.00 35.22 92 SER A N 1
ATOM 727 C CA . SER A 1 92 ? -10.545 3.891 3.252 1.00 36.48 92 SER A CA 1
ATOM 728 C C . SER A 1 92 ? -10.512 2.747 2.228 1.00 36.76 92 SER A C 1
ATOM 729 O O . SER A 1 92 ? -11.379 2.748 1.338 1.00 37.00 92 S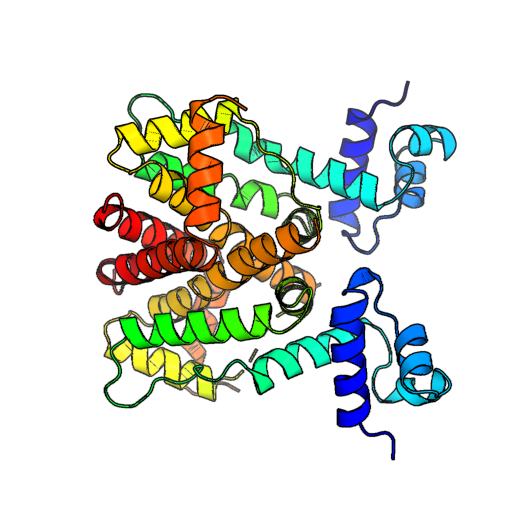ER A O 1
ATOM 732 N N . TYR A 1 93 ? -9.565 1.809 2.346 1.00 36.24 93 TYR A N 1
ATOM 733 C CA . TYR A 1 93 ? -9.437 0.649 1.424 1.00 36.84 93 TYR A CA 1
ATOM 734 C C . TYR A 1 93 ? -9.119 -0.629 2.204 1.00 36.25 93 TYR A C 1
ATOM 735 O O . TYR A 1 93 ? -8.389 -0.582 3.214 1.00 34.93 93 TYR A O 1
ATOM 744 N N . ARG A 1 94 ? -9.673 -1.744 1.721 1.00 36.73 94 ARG A N 1
ATOM 745 C CA . ARG A 1 94 ? -9.393 -3.120 2.206 1.00 37.16 94 ARG A CA 1
ATOM 746 C C . ARG A 1 94 ? -7.874 -3.310 2.316 1.00 35.84 94 ARG A C 1
ATOM 747 O O . ARG A 1 94 ? -7.158 -2.930 1.369 1.00 35.32 94 ARG A O 1
ATOM 755 N N . ASP A 1 95 ? -7.408 -3.818 3.462 1.00 35.24 95 ASP A N 1
ATOM 756 C CA . ASP A 1 95 ? -5.988 -4.173 3.745 1.00 35.03 95 ASP A CA 1
ATOM 757 C C . ASP A 1 95 ? -5.098 -2.920 3.757 1.00 33.37 95 ASP A C 1
ATOM 758 O O . ASP A 1 95 ? -3.872 -3.073 3.625 1.00 33.86 95 ASP A O 1
ATOM 763 N N . GLY A 1 96 ? -5.679 -1.733 3.948 1.00 32.83 96 GLY A N 1
ATOM 764 C CA . GLY A 1 96 ? -4.954 -0.448 3.935 1.00 31.93 96 GLY A CA 1
ATOM 765 C C . GLY A 1 96 ? -3.756 -0.445 4.874 1.00 31.37 96 GLY A C 1
ATOM 766 O O . GLY A 1 96 ? -2.659 -0.064 4.430 1.00 31.09 96 GLY A O 1
ATOM 767 N N . ALA A 1 97 ? -3.942 -0.846 6.134 1.00 31.30 97 ALA A N 1
ATOM 768 C CA . ALA A 1 97 ? -2.871 -0.831 7.160 1.00 31.40 97 ALA A CA 1
ATOM 769 C C . ALA A 1 97 ? -1.784 -1.853 6.802 1.00 31.93 97 ALA A C 1
ATOM 770 O O . ALA A 1 97 ? -0.600 -1.517 6.964 1.00 31.31 97 ALA A O 1
ATOM 772 N N . ARG A 1 98 ? -2.169 -3.037 6.317 1.00 34.31 98 ARG A N 1
ATOM 773 C CA . ARG A 1 98 ? -1.231 -4.114 5.887 1.00 36.44 98 ARG A CA 1
ATOM 774 C C . ARG A 1 98 ? -0.348 -3.601 4.742 1.00 36.51 98 ARG A C 1
ATOM 775 O O . ARG A 1 98 ? 0.876 -3.826 4.789 1.00 36.34 98 ARG A O 1
ATOM 783 N N . ILE A 1 99 ? -0.952 -2.938 3.753 1.00 37.11 99 ILE A N 1
ATOM 784 C CA . ILE A 1 99 ? -0.241 -2.342 2.583 1.00 37.35 99 ILE A CA 1
ATOM 785 C C . ILE A 1 99 ? 0.762 -1.300 3.098 1.00 38.13 99 ILE A C 1
ATOM 786 O O . ILE A 1 99 ? 1.933 -1.359 2.679 1.00 37.84 99 ILE A O 1
ATOM 791 N N . HIS A 1 100 ? 0.327 -0.403 3.989 1.00 38.91 100 HIS A N 1
ATOM 792 C CA . HIS A 1 100 ? 1.173 0.673 4.577 1.00 40.13 100 HIS A CA 1
ATOM 793 C C . HIS A 1 100 ? 2.366 0.042 5.307 1.00 41.75 100 HIS A C 1
ATOM 794 O O . HIS A 1 100 ? 3.503 0.504 5.081 1.00 42.89 100 HIS A O 1
ATOM 801 N N . ALA A 1 101 ? 2.109 -0.977 6.133 1.00 43.96 101 ALA A N 1
ATOM 802 C CA . ALA A 1 101 ? 3.112 -1.685 6.966 1.00 46.43 101 ALA A CA 1
ATOM 803 C C . ALA A 1 101 ? 4.118 -2.427 6.075 1.00 48.93 101 ALA A C 1
ATOM 804 O O . ALA A 1 101 ? 5.329 -2.356 6.370 1.00 48.65 101 ALA A O 1
ATOM 806 N N . GLY A 1 102 ? 3.629 -3.107 5.032 1.00 50.90 102 GLY A N 1
ATOM 807 C CA . GLY A 1 102 ? 4.434 -3.947 4.122 1.00 53.27 102 GLY A CA 1
ATOM 808 C C . GLY A 1 102 ? 5.362 -3.134 3.232 1.00 55.33 102 GLY A C 1
ATOM 809 O O . GLY A 1 102 ? 6.328 -3.720 2.706 1.00 56.22 102 GLY A O 1
ATOM 810 N N . THR A 1 103 ? 5.080 -1.840 3.045 1.00 57.40 103 THR A N 1
ATOM 811 C CA . THR A 1 103 ? 5.895 -0.912 2.215 1.00 60.60 103 THR A CA 1
ATOM 812 C C . THR A 1 103 ? 7.204 -0.600 2.950 1.00 63.46 103 THR A C 1
ATOM 813 O O . THR A 1 103 ? 7.129 -0.169 4.120 1.00 63.82 103 THR A O 1
ATOM 817 N N . ARG A 1 104 ? 8.348 -0.814 2.290 1.00 66.64 104 ARG A N 1
ATOM 818 C CA . ARG A 1 104 ? 9.700 -0.474 2.814 1.00 68.91 104 ARG A CA 1
ATOM 819 C C . ARG A 1 104 ? 9.705 0.998 3.221 1.00 68.61 104 ARG A C 1
ATOM 820 O O . ARG A 1 104 ? 9.061 1.818 2.568 1.00 68.03 104 ARG A O 1
ATOM 828 N N . PRO A 1 105 ? 10.432 1.380 4.297 1.00 68.85 105 PRO A N 1
ATOM 829 C CA . PRO A 1 105 ? 10.302 2.717 4.879 1.00 68.36 105 PRO A CA 1
ATOM 830 C C . PRO A 1 105 ? 10.592 3.817 3.846 1.00 68.21 105 PRO A C 1
ATOM 831 O O . PRO A 1 105 ? 11.618 3.750 3.193 1.00 69.81 105 PRO A O 1
ATOM 835 N N . THR A 1 106 ? 9.673 4.779 3.721 0.70 66.64 106 THR A N 1
ATOM 836 C CA . THR A 1 106 ? 9.699 5.878 2.719 0.70 66.34 106 THR A CA 1
ATOM 837 C C . THR A 1 106 ? 10.162 7.173 3.396 0.70 66.31 106 THR A C 1
ATOM 838 O O . THR A 1 106 ? 9.716 7.437 4.532 0.70 65.19 106 THR A O 1
ATOM 842 N N . GLU A 1 107 ? 11.018 7.945 2.720 0.70 66.92 107 GLU A N 1
ATOM 843 C CA . GLU A 1 107 ? 11.512 9.265 3.198 0.70 67.16 107 GLU A CA 1
ATOM 844 C C . GLU A 1 107 ? 10.346 10.248 3.214 0.70 65.65 107 GLU A C 1
ATOM 845 O O . GLU A 1 107 ? 9.609 10.351 2.235 0.70 65.18 107 GLU A O 1
ATOM 851 N N . PRO A 1 108 ? 10.141 11.002 4.318 0.70 64.82 108 PRO A N 1
ATOM 852 C CA . PRO A 1 108 ? 9.023 11.939 4.409 0.70 63.70 108 PRO A CA 1
ATOM 853 C C . PRO A 1 108 ? 9.330 13.238 3.652 0.70 64.05 108 PRO A C 1
ATOM 854 O O . PRO A 1 108 ? 10.492 13.491 3.381 0.70 65.16 108 PRO A O 1
ATOM 858 N N . ASN A 1 109 ? 8.293 14.011 3.317 1.00 62.80 109 ASN A N 1
ATOM 859 C CA . ASN A 1 109 ? 8.433 15.404 2.816 1.00 63.22 109 ASN A CA 1
ATOM 860 C C . ASN A 1 109 ? 9.173 16.202 3.896 1.00 62.81 109 ASN A C 1
ATOM 861 O O . ASN A 1 109 ? 8.581 16.426 4.970 1.00 61.55 109 ASN A O 1
ATOM 866 N N . PHE A 1 110 ? 10.427 16.576 3.627 1.00 63.23 110 PHE A N 1
ATOM 867 C CA . PHE A 1 110 ? 11.340 17.261 4.581 1.00 64.06 110 PHE A CA 1
ATOM 868 C C . PHE A 1 110 ? 10.789 18.652 4.920 1.00 63.03 110 PHE A C 1
ATOM 869 O O . PHE A 1 110 ? 10.928 19.079 6.082 1.00 62.92 110 PHE A O 1
ATOM 877 N N . GLY A 1 111 ? 10.185 19.331 3.938 1.00 61.69 111 GLY A N 1
ATOM 878 C CA . GLY A 1 111 ? 9.499 20.625 4.122 1.00 61.10 111 GLY A CA 1
ATOM 879 C C . GLY A 1 111 ? 8.355 20.513 5.118 1.00 58.42 111 GLY A C 1
ATOM 880 O O . GLY A 1 111 ? 8.315 21.325 6.065 1.00 59.02 111 GLY A O 1
ATOM 881 N N . THR A 1 112 ? 7.466 19.534 4.918 1.00 55.33 112 THR A N 1
ATOM 882 C CA . THR A 1 112 ? 6.282 19.257 5.778 1.00 53.06 112 THR A CA 1
ATOM 883 C C . THR A 1 112 ? 6.750 18.869 7.185 1.00 51.40 112 THR A C 1
ATOM 884 O O . THR A 1 112 ? 6.173 19.394 8.157 1.00 50.23 112 THR A O 1
ATOM 888 N N . ALA A 1 113 ? 7.750 17.987 7.281 1.00 49.92 113 ALA A N 1
ATOM 889 C CA . ALA A 1 113 ? 8.356 17.516 8.550 1.00 48.86 113 ALA A CA 1
ATOM 890 C C . ALA A 1 113 ? 8.835 18.717 9.372 1.00 49.21 113 ALA A C 1
ATOM 891 O O . ALA A 1 113 ? 8.439 18.822 10.548 1.00 48.34 113 ALA A O 1
ATOM 893 N N . GLU A 1 114 ? 9.644 19.593 8.765 1.00 49.86 114 GLU A N 1
ATOM 894 C CA . GLU A 1 114 ? 10.254 20.771 9.439 1.00 50.79 114 GLU A CA 1
ATOM 895 C C . GLU A 1 114 ? 9.149 21.713 9.932 1.00 49.71 114 GLU A C 1
ATOM 896 O O . GLU A 1 114 ? 9.243 22.158 11.090 1.00 49.61 114 GLU A O 1
ATOM 902 N N . THR A 1 115 ? 8.146 21.994 9.092 1.00 48.31 115 THR A N 1
ATOM 903 C CA . THR A 1 115 ? 6.974 22.847 9.438 1.00 47.79 115 THR A CA 1
ATOM 904 C C . THR A 1 115 ? 6.282 22.274 10.684 1.00 45.42 115 THR A C 1
ATOM 905 O O . THR A 1 115 ? 6.020 23.055 11.621 1.00 45.49 115 THR A O 1
ATOM 909 N N . GLN A 1 116 ? 6.012 20.964 10.694 1.00 43.13 116 GLN A N 1
ATOM 910 C CA . GLN A 1 116 ? 5.347 20.251 11.821 1.00 41.83 116 GLN A CA 1
ATOM 911 C C . GLN A 1 116 ? 6.203 20.378 13.088 1.00 41.66 116 GLN A C 1
ATOM 912 O O . GLN A 1 116 ? 5.649 20.766 14.138 1.00 40.95 116 GLN A O 1
ATOM 918 N N . ILE A 1 117 ? 7.500 20.067 12.990 1.00 41.79 117 ILE A N 1
ATOM 919 C CA . ILE A 1 117 ? 8.457 20.068 14.140 1.00 42.35 117 ILE A CA 1
ATOM 920 C C . ILE A 1 117 ? 8.579 21.495 14.695 1.00 44.09 117 ILE A C 1
ATOM 921 O O . ILE A 1 117 ? 8.468 21.657 15.926 1.00 43.97 117 ILE A O 1
ATOM 926 N N . ARG A 1 118 ? 8.796 22.487 13.825 1.00 45.56 118 ARG A N 1
ATOM 927 C CA . ARG A 1 118 ? 8.980 23.912 14.220 1.00 47.79 118 ARG A CA 1
ATOM 928 C C . ARG A 1 118 ? 7.712 24.424 14.920 1.00 46.94 118 ARG A C 1
ATOM 929 O O . ARG A 1 118 ? 7.852 25.197 15.887 1.00 47.86 118 ARG A O 1
ATOM 937 N N . PHE A 1 119 ? 6.526 23.998 14.469 1.00 45.49 119 PHE A N 1
ATOM 938 C CA . PHE A 1 119 ? 5.217 24.371 15.073 1.00 45.26 119 PHE A CA 1
ATOM 939 C C . PHE A 1 119 ? 5.118 23.814 16.500 1.00 44.02 119 PHE A C 1
ATOM 940 O O . PHE A 1 119 ? 4.747 24.576 17.413 1.00 43.95 119 PHE A O 1
ATOM 948 N N . LEU A 1 120 ? 5.428 22.529 16.692 1.00 42.44 120 LEU A N 1
ATOM 949 C CA . LEU A 1 120 ? 5.392 21.884 18.034 1.00 42.05 120 LEU A CA 1
ATOM 950 C C . LEU A 1 120 ? 6.392 22.588 18.960 1.00 43.46 120 LEU A C 1
ATOM 951 O O . LEU A 1 120 ? 6.041 22.821 20.137 1.00 42.77 120 LEU A O 1
ATOM 956 N N . CYS A 1 121 ? 7.575 22.943 18.446 1.00 45.11 121 CYS A N 1
ATOM 957 C CA . CYS A 1 121 ? 8.630 23.675 19.199 1.00 47.32 121 CYS A CA 1
ATOM 958 C C . CYS A 1 121 ? 8.082 25.026 19.676 1.00 48.57 121 CYS A C 1
ATOM 959 O O . CYS A 1 121 ? 8.313 25.371 20.853 1.00 48.90 121 CYS A O 1
ATOM 962 N N . ALA A 1 122 ? 7.360 25.740 18.806 1.00 48.94 122 ALA A N 1
ATOM 963 C CA . ALA A 1 122 ? 6.673 27.017 19.119 1.00 50.34 122 ALA A CA 1
ATOM 964 C C . ALA A 1 122 ? 5.626 26.792 20.220 1.00 49.38 122 ALA A C 1
ATOM 965 O O . ALA A 1 122 ? 5.381 27.732 20.997 1.00 49.91 122 ALA A O 1
ATOM 967 N N . GLU A 1 123 ? 5.045 25.588 20.286 1.00 47.48 123 GLU A N 1
ATOM 968 C CA . GLU A 1 123 ? 3.949 25.217 21.226 1.00 47.01 123 GLU A CA 1
ATOM 969 C C . GLU A 1 123 ? 4.520 24.616 22.520 1.00 47.31 123 GLU A C 1
ATOM 970 O O . GLU A 1 123 ? 3.711 24.153 23.351 1.00 47.25 123 GLU A O 1
ATOM 976 N N . GLY A 1 124 ? 5.847 24.617 22.692 1.00 48.22 124 GLY A N 1
ATOM 977 C CA . GLY A 1 124 ? 6.514 24.294 23.969 1.00 48.84 124 GLY A CA 1
ATOM 978 C C . GLY A 1 124 ? 7.124 22.900 24.003 1.00 48.22 124 GLY A C 1
ATOM 979 O O . GLY A 1 124 ? 7.537 22.481 25.102 1.00 48.60 124 GLY A O 1
ATOM 980 N N . PHE A 1 125 ? 7.185 22.195 22.867 1.00 47.59 125 PHE A N 1
ATOM 981 C CA . PHE A 1 125 ? 7.942 20.922 22.715 1.00 47.09 125 PHE A CA 1
ATOM 982 C C . PHE A 1 125 ? 9.423 21.245 22.492 1.00 49.01 125 PHE A C 1
ATOM 983 O O . PHE A 1 125 ? 9.718 22.279 21.867 1.00 50.32 125 PHE A O 1
ATOM 991 N N . CYS A 1 126 ? 10.324 20.389 22.981 1.00 49.52 126 CYS A N 1
ATOM 992 C CA . CYS A 1 126 ? 11.757 20.384 22.581 1.00 51.26 126 CYS A CA 1
ATOM 993 C C . CYS A 1 126 ? 11.871 19.614 21.266 1.00 49.90 126 CYS A C 1
ATOM 994 O O . CYS A 1 126 ? 11.095 18.689 21.032 1.00 47.82 126 CYS A O 1
ATOM 997 N N . PRO A 1 127 ? 12.807 19.982 20.358 1.00 50.61 127 PRO A N 1
ATOM 998 C CA . PRO A 1 127 ? 12.888 19.372 19.027 1.00 49.64 127 PRO A CA 1
ATOM 999 C C . PRO A 1 127 ? 12.827 17.835 18.995 1.00 47.93 127 PRO A C 1
ATOM 1000 O O . PRO A 1 127 ? 12.106 17.301 18.167 1.00 45.59 127 PRO A O 1
ATOM 1004 N N . LYS A 1 128 ? 13.593 17.172 19.869 1.00 48.36 128 LYS A N 1
ATOM 1005 C CA . LYS A 1 128 ? 13.625 15.690 20.011 1.00 47.21 128 LYS A CA 1
ATOM 1006 C C . LYS A 1 128 ? 12.209 15.168 20.270 1.00 44.47 128 LYS A C 1
ATOM 1007 O O . LYS A 1 128 ? 11.760 14.271 19.532 1.00 42.65 128 LYS A O 1
ATOM 1013 N N . ARG A 1 129 ? 11.559 15.709 21.303 1.00 43.81 129 ARG A N 1
ATOM 1014 C CA . ARG A 1 129 ? 10.269 15.208 21.844 1.00 42.16 129 ARG A CA 1
ATOM 1015 C C . ARG A 1 129 ? 9.146 15.515 20.849 1.00 40.33 129 ARG A C 1
ATOM 1016 O O . ARG A 1 129 ? 8.185 14.728 20.804 1.00 38.42 129 ARG A O 1
ATOM 1024 N N . ALA A 1 130 ? 9.280 16.588 20.060 1.00 39.94 130 ALA A N 1
ATOM 1025 C CA . ALA A 1 130 ? 8.377 16.909 18.929 1.00 38.89 130 ALA A CA 1
ATOM 1026 C C . ALA A 1 130 ? 8.372 15.740 17.934 1.00 37.44 130 ALA A C 1
ATOM 1027 O O . ALA A 1 130 ? 7.276 15.285 17.565 1.00 36.03 130 ALA A O 1
ATOM 1029 N N . VAL A 1 131 ? 9.554 15.260 17.531 1.00 37.74 131 VAL A N 1
ATOM 1030 C CA . VAL A 1 131 ? 9.704 14.131 16.564 1.00 36.77 131 VAL A CA 1
ATOM 1031 C C . VAL A 1 131 ? 9.167 12.847 17.214 1.00 35.35 131 VAL A C 1
ATOM 1032 O O . VAL A 1 131 ? 8.440 12.107 16.527 1.00 33.96 131 VAL A O 1
ATOM 1036 N N . TRP A 1 132 ? 9.510 12.597 18.483 1.00 35.66 132 TRP A N 1
ATOM 1037 C CA . TRP A 1 132 ? 9.058 11.397 19.243 1.00 34.81 132 TRP A CA 1
ATOM 1038 C C . TRP A 1 132 ? 7.527 11.369 19.326 1.00 33.66 132 TRP A C 1
ATOM 1039 O O . TRP A 1 132 ? 6.956 10.272 19.204 1.00 32.14 132 TRP A O 1
ATOM 1050 N N . ALA A 1 133 ? 6.898 12.531 19.540 1.00 33.53 133 ALA A N 1
ATOM 1051 C CA . ALA A 1 133 ? 5.431 12.698 19.669 1.00 32.83 133 ALA A CA 1
ATOM 1052 C C . ALA A 1 133 ? 4.750 12.406 18.327 1.00 32.13 133 ALA A C 1
ATOM 1053 O O . ALA A 1 133 ? 3.792 11.613 18.311 1.00 31.24 133 ALA A O 1
ATOM 1055 N N . LEU A 1 134 ? 5.230 13.018 17.241 1.00 32.66 134 LEU A N 1
ATOM 1056 C CA . LEU A 1 134 ? 4.682 12.809 15.873 1.00 32.38 134 LEU A CA 1
ATOM 1057 C C . LEU A 1 134 ? 4.766 11.319 15.514 1.00 32.03 134 LEU A C 1
ATOM 1058 O O . LEU A 1 134 ? 3.764 10.776 15.011 1.00 31.35 134 LEU A O 1
ATOM 1063 N N . ARG A 1 135 ? 5.905 10.681 15.794 1.00 32.77 135 ARG A N 1
ATOM 1064 C CA . ARG A 1 135 ? 6.159 9.252 15.465 1.00 32.92 135 ARG A CA 1
ATOM 1065 C C . ARG A 1 135 ? 5.261 8.362 16.334 1.00 31.47 135 ARG A C 1
ATOM 1066 O O . ARG A 1 135 ? 4.676 7.410 15.783 1.00 30.23 135 ARG A O 1
ATOM 1074 N N . ALA A 1 136 ? 5.136 8.673 17.628 1.00 30.95 136 ALA A N 1
ATOM 1075 C CA . ALA A 1 136 ? 4.320 7.912 18.605 1.00 30.60 136 ALA A CA 1
ATOM 1076 C C . ALA A 1 136 ? 2.853 7.876 18.155 1.00 29.89 136 ALA A C 1
ATOM 1077 O O . ALA A 1 136 ? 2.241 6.793 18.225 1.00 28.97 136 ALA A O 1
ATOM 1079 N N . VAL A 1 137 ? 2.312 9.013 17.707 1.00 29.85 137 VAL A N 1
ATOM 1080 C CA . VAL A 1 137 ? 0.916 9.116 17.186 1.00 29.94 137 VAL A CA 1
ATOM 1081 C C . VAL A 1 137 ? 0.762 8.154 15.997 1.00 29.29 137 VAL A C 1
ATOM 1082 O O . VAL A 1 137 ? -0.212 7.374 15.980 1.00 28.39 137 VAL A O 1
ATOM 1086 N N A SER A 1 138 ? 1.698 8.198 15.043 0.50 29.37 138 SER A N 1
ATOM 1087 N N B SER A 1 138 ? 1.699 8.203 15.044 0.50 29.55 138 SER A N 1
ATOM 1088 C CA A SER A 1 138 ? 1.705 7.340 13.827 0.50 28.91 138 SER A CA 1
ATOM 1089 C CA B SER A 1 138 ? 1.718 7.344 13.828 0.50 29.20 138 SER A CA 1
ATOM 1090 C C A SER A 1 138 ? 1.744 5.859 14.227 0.50 28.51 138 SER A C 1
ATOM 1091 C C B SER A 1 138 ? 1.742 5.864 14.230 0.50 28.66 138 SER A C 1
ATOM 1092 O O A SER A 1 138 ? 0.977 5.076 13.638 0.50 28.16 138 SER A O 1
ATOM 1093 O O B SER A 1 138 ? 0.964 5.088 13.647 0.50 28.30 138 SER A O 1
ATOM 1098 N N . HIS A 1 139 ? 2.597 5.498 15.192 1.00 28.76 139 HIS A N 1
ATOM 1099 C CA . HIS A 1 139 ? 2.742 4.105 15.701 1.00 29.00 139 HIS A CA 1
ATOM 1100 C C . HIS A 1 139 ? 1.388 3.608 16.222 1.00 28.58 139 HIS A C 1
ATOM 1101 O O . HIS A 1 139 ? 0.973 2.492 15.836 1.00 27.93 139 HIS A O 1
ATOM 1108 N N . TYR A 1 140 ? 0.722 4.415 17.054 1.00 28.00 140 TYR A N 1
ATOM 1109 C CA . TYR A 1 140 ? -0.588 4.087 17.674 1.00 27.95 140 TYR A CA 1
ATOM 1110 C C . TYR A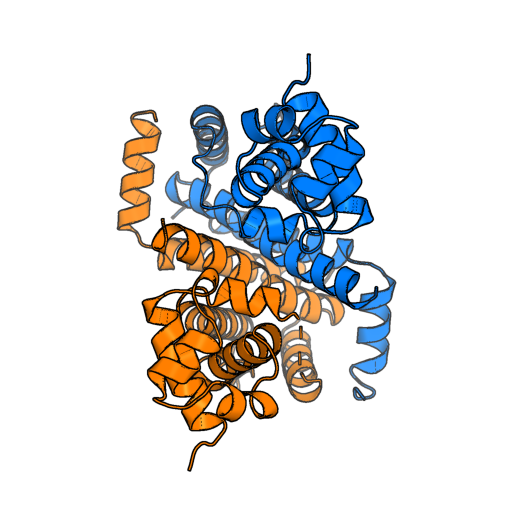 1 140 ? -1.636 3.840 16.578 1.00 27.24 140 TYR A C 1
ATOM 1111 O O . TYR A 1 140 ? -2.344 2.819 16.647 1.00 26.58 140 TYR A O 1
ATOM 1120 N N . VAL A 1 141 ? -1.724 4.730 15.584 1.00 26.52 141 VAL A N 1
ATOM 1121 C CA . VAL A 1 141 ? -2.756 4.658 14.507 1.00 26.53 141 VAL A CA 1
ATOM 1122 C C . VAL A 1 141 ? -2.551 3.362 13.707 1.00 26.18 141 VAL A C 1
ATOM 1123 O O . VAL A 1 141 ? -3.537 2.646 13.484 1.00 25.47 141 VAL A O 1
ATOM 1127 N N . VAL A 1 142 ? -1.318 3.078 13.291 1.00 26.25 142 VAL A N 1
ATOM 1128 C CA . VAL A 1 142 ? -0.988 1.866 12.483 1.00 26.34 142 VAL A CA 1
ATOM 1129 C C . VAL A 1 142 ? -1.399 0.621 13.278 1.00 26.56 142 VAL A C 1
ATOM 1130 O O . VAL A 1 142 ? -2.119 -0.217 12.712 1.00 26.18 142 VAL A O 1
ATOM 1134 N N . GLY A 1 143 ? -0.968 0.511 14.540 1.00 26.50 143 GLY A N 1
ATOM 1135 C CA . GLY A 1 143 ? -1.312 -0.628 15.413 1.00 27.01 143 GLY A CA 1
ATOM 1136 C C . GLY A 1 143 ? -2.816 -0.824 15.506 1.00 27.21 143 GLY A C 1
ATOM 1137 O O . GLY A 1 143 ? -3.277 -1.977 15.363 1.00 27.71 143 GLY A O 1
ATOM 1138 N N . SER A 1 144 ? -3.561 0.266 15.721 1.00 27.20 144 SER A N 1
ATOM 1139 C CA . SER A 1 144 ? -5.037 0.268 15.899 1.00 27.92 144 SER A CA 1
ATOM 1140 C C . SER A 1 144 ? -5.731 -0.226 14.624 1.00 28.41 144 SER A C 1
ATOM 1141 O O . SER A 1 144 ? -6.616 -1.098 14.726 1.00 28.52 144 SER A O 1
ATOM 1144 N N . VAL A 1 145 ? -5.352 0.306 13.460 1.00 28.00 145 VAL A N 1
ATOM 1145 C CA . VAL A 1 145 ? -6.051 0.000 12.176 1.00 28.77 145 VAL A CA 1
ATOM 1146 C C . VAL A 1 145 ? -5.715 -1.434 11.741 1.00 29.18 145 VAL A C 1
ATOM 1147 O O . VAL A 1 145 ? -6.630 -2.109 11.225 1.00 30.11 145 VAL A O 1
ATOM 1151 N N . LEU A 1 146 ? -4.477 -1.898 11.949 1.00 29.30 146 LEU A N 1
ATOM 1152 C CA . LEU A 1 146 ? -4.082 -3.310 11.668 1.00 30.63 146 LEU A CA 1
ATOM 1153 C C . LEU A 1 146 ? -5.051 -4.258 12.388 1.00 32.51 146 LEU A C 1
ATOM 1154 O O . LEU A 1 146 ? -5.564 -5.191 11.731 1.00 33.17 146 LEU A O 1
ATOM 1159 N N . GLU A 1 147 ? -5.298 -4.018 13.680 1.00 33.37 147 GLU A N 1
ATOM 1160 C CA . GLU A 1 147 ? -6.167 -4.870 14.540 1.00 35.80 147 GLU A CA 1
ATOM 1161 C C . GLU A 1 147 ? -7.621 -4.785 14.054 1.00 35.94 147 GLU A C 1
ATOM 1162 O O . GLU A 1 147 ? -8.273 -5.848 13.949 1.00 36.31 147 GLU A O 1
ATOM 1168 N N . GLN A 1 148 ? -8.108 -3.573 13.767 1.00 35.14 148 GLN A N 1
ATOM 1169 C CA . GLN A 1 148 ? -9.502 -3.322 13.312 1.00 36.06 148 GLN A CA 1
ATOM 1170 C C . GLN A 1 148 ? -9.751 -4.050 11.986 1.00 36.04 148 GLN A C 1
ATOM 1171 O O . GLN A 1 148 ? -10.798 -4.710 11.864 1.00 36.95 148 GLN A O 1
ATOM 1177 N N . GLN A 1 149 ? -8.824 -3.938 11.034 1.00 35.80 149 GLN A N 1
ATOM 1178 C CA . GLN A 1 149 ? -8.989 -4.498 9.665 1.00 36.53 149 GLN A CA 1
ATOM 1179 C C . GLN A 1 149 ? -8.818 -6.023 9.692 1.00 38.46 149 GLN A C 1
ATOM 1180 O O . GLN A 1 149 ? -9.468 -6.694 8.865 1.00 39.43 149 GLN A O 1
ATOM 1186 N N . ALA A 1 150 ? -7.990 -6.554 10.596 1.00 39.31 150 ALA A N 1
ATOM 1187 C CA . ALA A 1 150 ? -7.806 -8.012 10.798 1.00 41.87 150 ALA A CA 1
ATOM 1188 C C . ALA A 1 150 ? -9.126 -8.634 11.274 1.00 44.81 150 ALA A C 1
ATOM 1189 O O . ALA A 1 150 ? -9.458 -9.733 10.796 1.00 45.75 150 ALA A O 1
ATOM 1191 N N . SER A 1 151 ? -9.846 -7.950 12.172 1.00 47.06 151 SER A N 1
ATOM 1192 C CA . SER A 1 151 ? -11.167 -8.366 12.717 1.00 50.45 151 SER A CA 1
ATOM 1193 C C . SER A 1 151 ? -12.206 -8.439 11.592 1.00 53.16 151 SER A C 1
ATOM 1194 O O . SER A 1 151 ? -12.976 -9.417 11.571 1.00 54.68 151 SER A O 1
ATOM 1197 N N . ASP A 1 152 ? -12.223 -7.439 10.701 1.00 54.72 152 ASP A N 1
ATOM 1198 C CA . ASP A 1 152 ? -13.133 -7.360 9.525 1.00 57.45 152 ASP A CA 1
ATOM 1199 C C . ASP A 1 152 ? -12.855 -8.528 8.572 1.00 59.38 152 ASP A C 1
ATOM 1200 O O . ASP A 1 152 ? -13.826 -9.175 8.134 1.00 61.34 152 ASP A O 1
ATOM 1205 N N . ALA A 1 153 ? -11.577 -8.762 8.253 1.00 59.76 153 ALA A N 1
ATOM 1206 C CA . ALA A 1 153 ? -11.095 -9.807 7.317 1.00 61.21 153 ALA A CA 1
ATOM 1207 C C . ALA A 1 153 ? -11.504 -11.197 7.822 1.00 64.00 153 ALA A C 1
ATOM 1208 O O . ALA A 1 153 ? -11.832 -12.057 6.980 1.00 65.27 153 ALA A O 1
ATOM 1210 N N . ASP A 1 154 ? -11.484 -11.401 9.144 1.00 65.19 154 ASP A N 1
ATOM 1211 C CA . ASP A 1 154 ? -11.778 -12.702 9.803 1.00 67.80 154 ASP A CA 1
ATOM 1212 C C . ASP A 1 154 ? -13.282 -13.002 9.726 1.00 69.83 154 ASP A C 1
ATOM 1213 O O . ASP A 1 154 ? -13.640 -14.198 9.768 1.00 71.98 154 ASP A O 1
ATOM 1218 N N . GLU A 1 155 ? -14.127 -11.969 9.621 0.70 69.34 155 GLU A N 1
ATOM 1219 C CA . GLU A 1 155 ? -15.609 -12.108 9.539 0.70 71.04 155 GLU A CA 1
ATOM 1220 C C . GLU A 1 155 ? -16.008 -12.674 8.169 0.70 72.01 155 GLU A C 1
ATOM 1221 O O . GLU A 1 155 ? -16.924 -13.519 8.136 0.70 74.36 155 GLU A O 1
ATOM 1227 N N . ARG A 1 156 ? -15.353 -12.224 7.092 0.70 70.87 156 ARG A N 1
ATOM 1228 C CA . ARG A 1 156 ? -15.641 -12.635 5.688 0.70 71.65 156 ARG A CA 1
ATOM 1229 C C . ARG A 1 156 ? -15.682 -14.166 5.593 0.70 73.41 156 ARG A C 1
ATOM 1230 O O . ARG A 1 156 ? -14.741 -14.797 6.117 0.70 73.22 156 ARG A O 1
ATOM 1238 N N . ALA A 1 167 ? -15.936 -20.102 27.224 1.00 71.57 167 ALA A N 1
ATOM 1239 C CA . ALA A 1 167 ? -16.987 -19.142 27.641 1.00 71.19 167 ALA A CA 1
ATOM 1240 C C . ALA A 1 167 ? -16.450 -18.223 28.736 1.00 69.40 167 ALA A C 1
ATOM 1241 O O . ALA A 1 167 ? -15.896 -18.700 29.725 1.00 70.01 167 ALA A O 1
ATOM 1243 N N . PRO A 1 168 ? -16.593 -16.882 28.600 1.00 67.00 168 PRO A N 1
ATOM 1244 C CA . PRO A 1 168 ? -16.190 -15.957 29.660 1.00 65.27 168 PRO A CA 1
ATOM 1245 C C . PRO A 1 168 ? -17.117 -16.046 30.883 1.00 66.45 168 PRO A C 1
ATOM 1246 O O . PRO A 1 168 ? -18.266 -16.422 30.731 1.00 68.86 168 PRO A O 1
ATOM 1250 N N . SER A 1 169 ? -16.590 -15.712 32.063 1.00 64.90 169 SER A N 1
ATOM 1251 C CA . SER A 1 169 ? -17.327 -15.703 33.354 1.00 65.60 169 SER A CA 1
ATOM 1252 C C . SER A 1 169 ? -18.406 -14.614 33.329 1.00 64.55 169 SER A C 1
ATOM 1253 O O . SER A 1 169 ? -18.380 -13.768 32.409 1.00 62.27 169 SER A O 1
ATOM 1256 N N . SER A 1 170 ? -19.306 -14.629 34.317 1.00 65.58 170 SER A N 1
ATOM 1257 C CA . SER A 1 170 ? -20.399 -13.636 34.495 1.00 65.61 170 SER A CA 1
ATOM 1258 C C . SER A 1 170 ? -19.824 -12.218 34.627 1.00 62.81 170 SER A C 1
ATOM 1259 O O . SER A 1 170 ? -20.527 -11.269 34.236 1.00 62.72 170 SER A O 1
ATOM 1262 N N . PHE A 1 171 ? -18.604 -12.078 35.161 1.00 60.78 171 PHE A N 1
ATOM 1263 C CA . PHE A 1 171 ? -17.920 -10.773 35.370 1.00 58.23 171 PHE A CA 1
ATOM 1264 C C . PHE A 1 171 ? -17.656 -10.092 34.023 1.00 56.55 171 PHE A C 1
ATOM 1265 O O . PHE A 1 171 ? -17.860 -8.864 33.933 1.00 55.03 171 PHE A O 1
ATOM 1273 N N . LEU A 1 172 ? -17.215 -10.856 33.017 1.00 56.77 172 LEU A N 1
ATOM 1274 C CA . LEU A 1 172 ? -16.703 -10.314 31.728 1.00 55.59 172 LEU A CA 1
ATOM 1275 C C . LEU A 1 172 ? -17.755 -10.402 30.613 1.00 56.66 172 LEU A C 1
ATOM 1276 O O . LEU A 1 172 ? -17.615 -9.636 29.640 1.00 54.09 172 LEU A O 1
ATOM 1281 N N . HIS A 1 173 ? -18.757 -11.282 30.732 1.00 59.68 173 HIS A N 1
ATOM 1282 C CA . HIS A 1 173 ? -19.685 -11.634 29.621 1.00 61.79 173 HIS A CA 1
ATOM 1283 C C . HIS A 1 173 ? -20.323 -10.373 29.022 1.00 61.28 173 HIS A C 1
ATOM 1284 O O . HIS A 1 173 ? -20.078 -10.108 27.834 1.00 59.72 173 HIS A O 1
ATOM 1291 N N . ASP A 1 174 ? -21.114 -9.638 29.811 1.00 62.77 174 ASP A N 1
ATOM 1292 C CA . ASP A 1 174 ? -21.936 -8.492 29.332 1.00 63.50 174 ASP A CA 1
ATOM 1293 C C . ASP A 1 174 ? -21.028 -7.310 28.966 1.00 61.60 174 ASP A C 1
ATOM 1294 O O . ASP A 1 174 ? -21.303 -6.664 27.931 1.00 61.20 174 ASP A O 1
ATOM 1299 N N . LEU A 1 175 ? -19.989 -7.042 29.766 1.00 61.09 175 LEU A N 1
ATOM 1300 C CA . LEU A 1 175 ? -18.961 -6.002 29.475 1.00 59.67 175 LEU A CA 1
ATOM 1301 C C . LEU A 1 175 ? -18.458 -6.180 28.037 1.00 59.81 175 LEU A C 1
ATOM 1302 O O . LEU A 1 175 ? -18.504 -5.199 27.267 1.00 59.11 175 LEU A O 1
ATOM 1307 N N . PHE A 1 176 ? -18.008 -7.392 27.696 1.00 62.06 176 PHE A N 1
ATOM 1308 C CA . PHE A 1 176 ? -17.403 -7.747 26.383 1.00 62.87 176 PHE A CA 1
ATOM 1309 C C . PHE A 1 176 ? -18.446 -7.625 25.263 1.00 64.76 176 PHE A C 1
ATOM 1310 O O . PHE A 1 176 ? -18.068 -7.205 24.152 1.00 63.55 176 PHE A O 1
ATOM 1318 N N . HIS A 1 177 ? -19.708 -7.973 25.541 1.00 68.70 177 HIS A N 1
ATOM 1319 C CA . HIS A 1 177 ? -20.841 -7.881 24.579 1.00 71.42 177 HIS A CA 1
ATOM 1320 C C . HIS A 1 177 ? -21.061 -6.414 24.186 1.00 71.27 177 HIS A C 1
ATOM 1321 O O . HIS A 1 177 ? -21.209 -6.144 22.978 1.00 71.15 177 HIS A O 1
ATOM 1328 N N . GLU A 1 178 ? -21.069 -5.513 25.174 1.00 72.21 178 GLU A N 1
ATOM 1329 C CA . GLU A 1 178 ? -21.332 -4.057 25.006 1.00 72.80 178 GLU A CA 1
ATOM 1330 C C . GLU A 1 178 ? -20.225 -3.423 24.153 1.00 71.35 178 GLU A C 1
ATOM 1331 O O . GLU A 1 178 ? -20.566 -2.725 23.174 1.00 71.32 178 GLU A O 1
ATOM 1337 N N . LEU A 1 179 ? -18.958 -3.660 24.517 1.00 70.61 179 LEU A N 1
ATOM 1338 C CA . LEU A 1 179 ? -17.752 -3.104 23.840 1.00 68.98 179 LEU A CA 1
ATOM 1339 C C . LEU A 1 179 ? -17.852 -3.320 22.325 1.00 69.55 179 LEU A C 1
ATOM 1340 O O . LEU A 1 179 ? -17.751 -2.323 21.580 1.00 68.80 179 LEU A O 1
ATOM 1345 N N . GLU A 1 180 ? -18.040 -4.575 21.902 0.80 71.21 180 GLU A N 1
ATOM 1346 C CA . GLU A 1 180 ? -18.081 -5.005 20.477 0.80 71.67 180 GLU A CA 1
ATOM 1347 C C . GLU A 1 180 ? -19.124 -4.187 19.707 0.80 72.73 180 GLU A C 1
ATOM 1348 O O . GLU A 1 180 ? -18.759 -3.586 18.675 0.80 72.09 180 GLU A O 1
ATOM 1354 N N . THR A 1 181 ? -20.369 -4.181 20.193 0.80 74.49 181 THR A N 1
ATOM 1355 C CA . THR A 1 181 ? -21.568 -3.649 19.488 0.80 75.97 181 THR A CA 1
ATOM 1356 C C . THR A 1 181 ? -21.431 -2.140 19.243 0.80 74.75 181 THR A C 1
ATOM 1357 O O . THR A 1 181 ? -21.760 -1.703 18.122 0.80 74.94 181 THR A O 1
ATOM 1361 N N . ASP A 1 182 ? -20.956 -1.384 20.241 0.80 73.38 182 ASP A N 1
ATOM 1362 C CA . ASP A 1 182 ? -21.028 0.105 20.275 0.80 72.61 182 ASP A CA 1
ATOM 1363 C C . ASP A 1 182 ? -20.061 0.730 19.255 0.80 69.98 182 ASP A C 1
ATOM 1364 O O . ASP A 1 182 ? -20.234 1.930 18.962 0.80 70.13 182 ASP A O 1
ATOM 1369 N N . GLY A 1 183 ? -19.083 -0.031 18.747 0.90 67.48 183 GLY A N 1
ATOM 1370 C CA . GLY A 1 183 ? -18.223 0.379 17.617 0.90 65.42 183 GLY A CA 1
ATOM 1371 C C . GLY A 1 183 ? -16.759 0.505 18.008 0.90 62.49 183 GLY A C 1
ATOM 1372 O O . GLY A 1 183 ? -16.432 0.242 19.182 0.90 63.20 183 GLY A O 1
ATOM 1373 N N . MET A 1 184 ? -15.917 0.910 17.051 0.90 59.73 184 MET A N 1
ATOM 1374 C CA . MET A 1 184 ? -14.431 0.933 17.153 0.90 56.43 184 MET A CA 1
ATOM 1375 C C . MET A 1 184 ? -13.930 2.338 17.517 0.90 52.17 184 MET A C 1
ATOM 1376 O O . MET A 1 184 ? -12.788 2.439 18.013 0.90 49.37 184 MET A O 1
ATOM 1381 N N . ASP A 1 185 ? -14.735 3.376 17.263 1.00 49.64 185 ASP A N 1
ATOM 1382 C CA . ASP A 1 185 ? -14.312 4.803 17.318 1.00 47.35 185 ASP A CA 1
ATOM 1383 C C . ASP A 1 185 ? -14.005 5.220 18.763 1.00 44.49 185 ASP A C 1
ATOM 1384 O O . ASP A 1 185 ? -13.006 5.935 18.955 1.00 42.18 185 ASP A O 1
ATOM 1389 N N . ALA A 1 186 ? -14.823 4.796 19.735 1.00 43.70 186 ALA A N 1
ATOM 1390 C CA . ALA A 1 186 ? -14.691 5.164 21.167 1.00 42.31 186 ALA A CA 1
ATOM 1391 C C . ALA A 1 186 ? -13.332 4.693 21.703 1.00 39.55 186 ALA A C 1
ATOM 1392 O O . ALA A 1 186 ? -12.642 5.499 22.349 1.00 38.75 186 ALA A O 1
ATOM 1394 N N . ALA A 1 187 ? -12.959 3.440 21.426 1.00 38.18 187 ALA A N 1
ATOM 1395 C CA . ALA A 1 187 ? -11.676 2.824 21.842 1.00 36.22 187 ALA A CA 1
ATOM 1396 C C . ALA A 1 187 ? -10.508 3.599 21.221 1.00 34.30 187 ALA A C 1
ATOM 1397 O O . ALA A 1 187 ? -9.568 3.953 21.957 1.00 32.96 187 ALA A O 1
ATOM 1399 N N . PHE A 1 188 ? -10.558 3.851 19.911 1.00 33.29 188 PHE A N 1
ATOM 1400 C CA . PHE A 1 188 ? -9.496 4.594 19.186 1.00 32.26 188 PHE A CA 1
ATOM 1401 C C . PHE A 1 188 ? -9.306 5.974 19.829 1.00 32.11 188 PHE A C 1
ATOM 1402 O O . PHE A 1 188 ? -8.165 6.338 20.162 1.00 30.67 188 PHE A O 1
ATOM 1410 N N . ASN A 1 189 ? -10.405 6.713 20.001 1.00 33.53 189 ASN A N 1
ATOM 1411 C CA . ASN A 1 189 ? -10.400 8.099 20.540 1.00 34.80 189 ASN A CA 1
ATOM 1412 C C . ASN A 1 189 ? -9.850 8.091 21.972 1.00 33.83 189 ASN A C 1
ATOM 1413 O O . ASN A 1 189 ? -9.125 9.034 22.316 1.00 33.62 189 ASN A O 1
ATOM 1418 N N . PHE A 1 190 ? -10.123 7.050 22.763 1.00 33.58 190 PHE A N 1
ATOM 1419 C CA . PHE A 1 190 ? -9.623 6.959 24.161 1.00 33.26 190 PHE A CA 1
ATOM 1420 C C . PHE A 1 190 ? -8.090 6.886 24.163 1.00 31.73 190 PHE A C 1
ATOM 1421 O O . PHE A 1 190 ? -7.467 7.643 24.923 1.00 31.33 190 PHE A O 1
ATOM 1429 N N . GLY A 1 191 ? -7.498 6.007 23.347 1.00 30.86 191 GLY A N 1
ATOM 1430 C CA . GLY A 1 191 ? -6.032 5.886 23.220 1.00 30.05 191 GLY A CA 1
ATOM 1431 C C . GLY A 1 191 ? -5.398 7.171 22.705 1.00 29.95 191 GLY A C 1
ATOM 1432 O O . GLY A 1 191 ? -4.328 7.557 23.223 1.00 28.94 191 GLY A O 1
ATOM 1433 N N . LEU A 1 192 ? -6.020 7.806 21.707 1.00 30.58 192 LEU A N 1
ATOM 1434 C CA . LEU A 1 192 ? -5.510 9.051 21.068 1.00 31.14 192 LEU A CA 1
ATOM 1435 C C . LEU A 1 192 ? -5.512 10.190 22.096 1.00 31.81 192 LEU A C 1
ATOM 1436 O O . LEU A 1 192 ? -4.471 10.857 22.236 1.00 31.98 192 LEU A O 1
ATOM 1441 N N . ASP A 1 193 ? -6.635 10.383 22.792 1.00 32.88 193 ASP A N 1
ATOM 1442 C CA . ASP A 1 193 ? -6.820 11.439 23.827 1.00 34.10 193 ASP A CA 1
ATOM 1443 C C . ASP A 1 193 ? -5.813 11.225 24.964 1.00 33.61 193 ASP A C 1
ATOM 1444 O O . ASP A 1 193 ? -5.266 12.227 25.461 1.00 33.83 193 ASP A O 1
ATOM 1449 N N . SER A 1 194 ? -5.572 9.969 25.358 1.00 32.94 194 SER A N 1
ATOM 1450 C CA . SER A 1 194 ? -4.590 9.590 26.407 1.00 32.54 194 SER A CA 1
ATOM 1451 C C . SER A 1 194 ? -3.174 9.963 25.955 1.00 32.37 194 SER A C 1
ATOM 1452 O O . SER A 1 194 ? -2.437 10.572 26.747 1.00 32.18 194 SER A O 1
ATOM 1455 N N . LEU A 1 195 ? -2.806 9.621 24.720 1.00 31.90 195 LEU A N 1
ATOM 1456 C CA . LEU A 1 195 ? -1.467 9.928 24.155 1.00 32.58 195 LEU A CA 1
ATOM 1457 C C . LEU A 1 195 ? -1.237 11.448 24.194 1.00 33.03 195 LEU A C 1
ATOM 1458 O O . LEU A 1 195 ? -0.183 11.879 24.701 1.00 33.42 195 LEU A O 1
ATOM 1463 N N . ILE A 1 196 ? -2.202 12.232 23.707 1.00 33.42 196 ILE A N 1
ATOM 1464 C CA . ILE A 1 196 ? -2.083 13.719 23.593 1.00 34.70 196 ILE A CA 1
ATOM 1465 C C . ILE A 1 196 ? -2.054 14.338 25.000 1.00 35.57 196 ILE A C 1
ATOM 1466 O O . ILE A 1 196 ? -1.214 15.230 25.224 1.00 36.49 196 ILE A O 1
ATOM 1471 N N . ALA A 1 197 ? -2.919 13.882 25.914 1.00 35.42 197 ALA A N 1
ATOM 1472 C CA . ALA A 1 197 ? -2.961 14.336 27.327 1.00 36.39 197 ALA A CA 1
ATOM 1473 C C . ALA A 1 197 ? -1.592 14.107 27.983 1.00 36.68 197 ALA A C 1
ATOM 1474 O O . ALA A 1 197 ? -1.148 14.984 28.749 1.00 37.38 197 ALA A O 1
ATOM 1476 N N . GLY A 1 198 ? -0.953 12.969 27.692 1.00 35.71 198 GLY A N 1
ATOM 1477 C CA . GLY A 1 198 ? 0.383 12.602 28.201 1.00 36.31 198 GLY A CA 1
ATOM 1478 C C . GLY A 1 198 ? 1.478 13.525 27.693 1.00 37.10 198 GLY A C 1
ATOM 1479 O O . GLY A 1 198 ? 2.402 13.818 28.474 1.00 37.56 198 GLY A O 1
ATOM 1480 N N . PHE A 1 199 ? 1.402 13.957 26.430 1.00 37.39 199 PHE A N 1
ATOM 1481 C CA . PHE A 1 199 ? 2.384 14.886 25.810 1.00 39.16 199 PHE A CA 1
ATOM 1482 C C . PHE A 1 199 ? 2.431 16.198 26.601 1.00 41.54 199 PHE A C 1
ATOM 1483 O O . PHE A 1 199 ? 3.542 16.726 26.789 1.00 42.49 199 PHE A O 1
ATOM 1491 N N . GLU A 1 200 ? 1.274 16.685 27.063 1.00 44.16 200 GLU A N 1
ATOM 1492 C CA . GLU A 1 200 ? 1.127 17.985 27.780 1.00 47.39 200 GLU A CA 1
ATOM 1493 C C . GLU A 1 200 ? 2.218 18.130 28.850 1.00 49.20 200 GLU A C 1
ATOM 1494 O O . GLU A 1 200 ? 2.834 19.212 28.911 1.00 50.13 200 GLU A O 1
ATOM 1500 N N . ARG A 1 201 ? 2.460 17.076 29.640 1.00 50.22 201 ARG A N 1
ATOM 1501 C CA . ARG A 1 201 ? 3.379 17.097 30.815 1.00 52.25 201 ARG A CA 1
ATOM 1502 C C . ARG A 1 201 ? 4.818 16.791 30.373 1.00 52.11 201 ARG A C 1
ATOM 1503 O O . ARG A 1 201 ? 5.742 17.307 31.027 1.00 53.50 201 ARG A O 1
ATOM 1511 N N . LEU A 1 202 ? 5.009 15.980 29.325 1.00 50.34 202 LEU A N 1
ATOM 1512 C CA . LEU A 1 202 ? 6.345 15.465 28.910 1.00 50.63 202 LEU A CA 1
ATOM 1513 C C . LEU A 1 202 ? 6.895 16.247 27.707 1.00 51.10 202 LEU A C 1
ATOM 1514 O O . LEU A 1 202 ? 7.932 15.818 27.177 1.00 50.22 202 LEU A O 1
ATOM 1519 N N . ARG A 1 203 ? 6.258 17.362 27.327 1.00 52.36 203 ARG A N 1
ATOM 1520 C CA . ARG A 1 203 ? 6.620 18.202 26.148 1.00 54.38 203 ARG A CA 1
ATOM 1521 C C . ARG A 1 203 ? 8.122 18.519 26.129 1.00 56.49 203 ARG A C 1
ATOM 1522 O O . ARG A 1 203 ? 8.722 18.436 25.041 1.00 55.75 203 ARG A O 1
ATOM 1530 N N . SER A 1 204 ? 8.694 18.905 27.274 1.00 59.82 204 SER A N 1
ATOM 1531 C CA . SER A 1 204 ? 10.108 19.351 27.409 1.00 63.15 204 SER A CA 1
ATOM 1532 C C . SER A 1 204 ? 10.773 18.672 28.613 1.00 64.90 204 SER A C 1
ATOM 1533 O O . SER A 1 204 ? 10.046 18.262 29.543 1.00 64.63 204 SER A O 1
ATOM 1536 N N . SER A 1 205 ? 12.107 18.571 28.584 1.00 67.38 205 SER A N 1
ATOM 1537 C CA . SER A 1 205 ? 12.956 18.005 29.666 1.00 68.77 205 SER A CA 1
ATOM 1538 C C . SER A 1 205 ? 13.166 19.057 30.760 1.00 70.64 205 SER A C 1
ATOM 1539 O O . SER A 1 205 ? 12.861 18.822 31.929 1.00 71.48 205 SER A O 1
ATOM 1542 N N . LYS B 1 3 ? 11.252 -38.253 16.981 0.90 63.63 3 LYS B N 1
ATOM 1543 C CA . LYS B 1 3 ? 12.544 -37.956 16.289 0.90 64.03 3 LYS B CA 1
ATOM 1544 C C . LYS B 1 3 ? 12.480 -36.552 15.674 0.90 61.77 3 LYS B C 1
ATOM 1545 O O . LYS B 1 3 ? 13.393 -35.753 15.953 0.90 62.19 3 LYS B O 1
ATOM 1551 N N . LEU B 1 4 ? 11.455 -36.279 14.858 1.00 59.80 4 LEU B N 1
ATOM 1552 C CA . LEU B 1 4 ? 11.160 -34.931 14.297 1.00 57.41 4 LEU B CA 1
ATOM 1553 C C . LEU B 1 4 ? 9.837 -34.431 14.887 1.00 55.75 4 LEU B C 1
ATOM 1554 O O . LEU B 1 4 ? 8.781 -34.660 14.265 1.00 55.06 4 LEU B O 1
ATOM 1559 N N . ASP B 1 5 ? 9.902 -33.781 16.052 1.00 54.85 5 ASP B N 1
ATOM 1560 C CA . ASP B 1 5 ? 8.720 -33.278 16.800 1.00 53.90 5 ASP B CA 1
ATOM 1561 C C . ASP B 1 5 ? 8.531 -31.788 16.493 1.00 52.17 5 ASP B C 1
ATOM 1562 O O . ASP B 1 5 ? 9.431 -31.191 15.867 1.00 51.35 5 ASP B O 1
ATOM 1567 N N . LYS B 1 6 ? 7.401 -31.222 16.926 1.00 51.60 6 LYS B N 1
ATOM 1568 C CA . LYS B 1 6 ? 7.005 -29.810 16.673 1.00 50.35 6 LYS B CA 1
ATOM 1569 C C . LYS B 1 6 ? 8.104 -28.866 17.177 1.00 49.62 6 LYS B C 1
ATOM 1570 O O . LYS B 1 6 ? 8.417 -27.895 16.460 1.00 48.23 6 LYS B O 1
ATOM 1576 N N . GLY B 1 7 ? 8.661 -29.145 18.361 1.00 50.33 7 GLY B N 1
ATOM 1577 C CA . GLY B 1 7 ? 9.701 -28.322 19.010 1.00 50.19 7 GLY B CA 1
ATOM 1578 C C . GLY B 1 7 ? 10.938 -28.188 18.139 1.00 50.48 7 GLY B C 1
ATOM 1579 O O . GLY B 1 7 ? 11.452 -27.059 18.015 1.00 49.94 7 GLY B O 1
ATOM 1580 N N . THR B 1 8 ? 11.390 -29.299 17.550 1.00 51.34 8 THR B N 1
ATOM 1581 C CA . THR B 1 8 ? 12.579 -29.381 16.659 1.00 51.85 8 THR B CA 1
ATOM 1582 C C . THR B 1 8 ? 12.348 -28.523 15.410 1.00 50.09 8 THR B C 1
ATOM 1583 O O . THR B 1 8 ? 13.288 -27.814 15.008 1.00 50.10 8 THR B O 1
ATOM 1587 N N . VAL B 1 9 ? 11.149 -28.597 14.822 1.00 48.59 9 VAL B N 1
ATOM 1588 C CA . VAL B 1 9 ? 10.785 -27.882 13.562 1.00 47.23 9 VAL B CA 1
ATOM 1589 C C . VAL B 1 9 ? 10.799 -26.371 13.832 1.00 45.70 9 VAL B C 1
ATOM 1590 O O . VAL B 1 9 ? 11.390 -25.636 13.019 1.00 44.95 9 VAL B O 1
ATOM 1594 N N . ILE B 1 10 ? 10.186 -25.935 14.938 1.00 44.84 10 ILE B N 1
ATOM 1595 C CA . ILE B 1 10 ? 10.008 -24.493 15.294 1.00 44.02 10 ILE B CA 1
ATOM 1596 C C . ILE B 1 10 ? 11.377 -23.854 15.566 1.00 44.52 10 ILE B C 1
ATOM 1597 O O . ILE B 1 10 ? 11.585 -22.709 15.117 1.00 43.89 10 ILE B O 1
ATOM 1602 N N . ALA B 1 11 ? 12.263 -24.554 16.283 1.00 46.20 11 ALA B N 1
ATOM 1603 C CA . ALA B 1 11 ? 13.630 -24.090 16.625 1.00 47.14 11 ALA B CA 1
ATOM 1604 C C . ALA B 1 11 ? 14.414 -23.796 15.339 1.00 47.76 11 ALA B C 1
ATOM 1605 O O . ALA B 1 11 ? 15.084 -22.750 15.286 1.00 47.85 11 ALA B O 1
ATOM 1607 N N . ALA B 1 12 ? 14.324 -24.683 14.342 1.00 48.23 12 ALA B N 1
ATOM 1608 C CA . ALA B 1 12 ? 14.986 -24.547 13.022 1.00 49.13 12 ALA B CA 1
ATOM 1609 C C . ALA B 1 12 ? 14.357 -23.386 12.240 1.00 47.92 12 ALA B C 1
ATOM 1610 O O . ALA B 1 12 ? 15.109 -22.644 11.579 1.00 48.15 12 ALA B O 1
ATOM 1612 N N . ALA B 1 13 ? 13.029 -23.246 12.307 1.00 46.89 13 ALA B N 1
ATOM 1613 C CA . ALA B 1 13 ? 12.248 -22.197 11.609 1.00 46.00 13 ALA B CA 1
ATOM 1614 C C . ALA B 1 13 ? 12.643 -20.808 12.130 1.00 45.68 13 ALA B C 1
ATOM 1615 O O . ALA B 1 13 ? 12.746 -19.877 11.306 1.00 45.15 13 ALA B O 1
ATOM 1617 N N . LEU B 1 14 ? 12.857 -20.672 13.443 1.00 46.18 14 LEU B N 1
ATOM 1618 C CA . LEU B 1 14 ? 13.241 -19.387 14.093 1.00 46.31 14 LEU B CA 1
ATOM 1619 C C . LEU B 1 14 ? 14.670 -19.005 13.682 1.00 47.91 14 LEU B C 1
ATOM 1620 O O . LEU B 1 14 ? 14.895 -17.816 13.390 1.00 47.69 14 LEU B O 1
ATOM 1625 N N . GLU B 1 15 ? 15.598 -19.969 13.656 1.00 50.14 15 GLU B N 1
ATOM 1626 C CA . GLU B 1 15 ? 16.995 -19.760 13.184 1.00 52.02 15 GLU B CA 1
ATOM 1627 C C . GLU B 1 15 ? 16.959 -19.274 11.731 1.00 51.66 15 GLU B C 1
ATOM 1628 O O . GLU B 1 15 ? 17.654 -18.287 11.424 1.00 51.60 15 GLU B O 1
ATOM 1634 N N . LEU B 1 16 ? 16.167 -19.942 10.886 1.00 50.59 16 LEU B N 1
ATOM 1635 C CA . LEU B 1 16 ? 16.019 -19.631 9.438 1.00 50.69 16 LEU B CA 1
ATOM 1636 C C . LEU B 1 16 ? 15.389 -18.243 9.268 1.00 48.88 16 LEU B C 1
ATOM 1637 O O . LEU B 1 16 ? 15.867 -17.487 8.401 1.00 49.27 16 LEU B O 1
ATOM 1642 N N . LEU B 1 17 ? 14.365 -17.924 10.068 1.00 46.71 17 LEU B N 1
ATOM 1643 C CA . LEU B 1 17 ? 13.667 -16.608 10.056 1.00 45.40 17 LEU B CA 1
ATOM 1644 C C . LEU B 1 17 ? 14.696 -15.482 10.221 1.00 46.34 17 LEU B C 1
ATOM 1645 O O . LEU B 1 17 ? 14.654 -14.533 9.425 1.00 46.35 17 LEU B O 1
ATOM 1650 N N . ASN B 1 18 ? 15.584 -15.595 11.213 1.00 47.75 18 ASN B N 1
ATOM 1651 C CA . ASN B 1 18 ? 16.635 -14.586 11.521 1.00 49.44 18 ASN B CA 1
ATOM 1652 C C . ASN B 1 18 ? 17.589 -14.441 10.329 1.00 51.51 18 ASN B C 1
ATOM 1653 O O . ASN B 1 18 ? 18.053 -13.313 10.089 1.00 52.27 18 ASN B O 1
ATOM 1658 N N . GLU B 1 19 ? 17.866 -15.533 9.608 1.00 53.07 19 GLU B N 1
ATOM 1659 C CA . GLU B 1 19 ? 18.843 -15.560 8.485 1.00 55.31 19 GLU B CA 1
ATOM 1660 C C . GLU B 1 19 ? 18.258 -14.873 7.243 1.00 54.97 19 GLU B C 1
ATOM 1661 O O . GLU B 1 19 ? 18.987 -14.063 6.635 1.00 56.32 19 GLU B O 1
ATOM 1667 N N . VAL B 1 20 ? 17.012 -15.188 6.869 1.00 53.16 20 VAL B N 1
ATOM 1668 C CA . VAL B 1 20 ? 16.431 -14.825 5.538 1.00 53.52 20 VAL B CA 1
ATOM 1669 C C . VAL B 1 20 ? 15.228 -13.881 5.686 1.00 51.38 20 VAL B C 1
ATOM 1670 O O . VAL B 1 20 ? 14.899 -13.213 4.689 1.00 51.25 20 VAL B O 1
ATOM 1674 N N . GLY B 1 21 ? 14.586 -13.823 6.858 1.00 49.81 21 GLY B N 1
ATOM 1675 C CA . GLY B 1 21 ? 13.413 -12.961 7.096 1.00 48.51 21 GLY B CA 1
ATOM 1676 C C . GLY B 1 21 ? 12.114 -13.636 6.688 1.00 48.21 21 GLY B C 1
ATOM 1677 O O . GLY B 1 21 ? 12.170 -14.752 6.128 1.00 48.41 21 GLY B O 1
ATOM 1678 N N . MET B 1 22 ? 10.987 -12.963 6.942 1.00 47.52 22 MET B N 1
ATOM 1679 C CA . MET B 1 22 ? 9.603 -13.495 6.798 1.00 47.45 22 MET B CA 1
ATOM 1680 C C . MET B 1 22 ? 9.322 -13.883 5.339 1.00 48.19 22 MET B C 1
ATOM 1681 O O . MET B 1 22 ? 8.829 -15.004 5.119 1.00 46.95 22 MET B O 1
ATOM 1686 N N . ASP B 1 23 ? 9.615 -12.989 4.390 1.00 49.52 23 ASP B N 1
ATOM 1687 C CA . ASP B 1 23 ? 9.249 -13.132 2.952 1.00 50.93 23 ASP B CA 1
ATOM 1688 C C . ASP B 1 23 ? 9.993 -14.320 2.331 1.00 52.04 23 ASP B C 1
ATOM 1689 O O . ASP B 1 23 ? 9.351 -15.094 1.593 1.00 52.45 23 ASP B O 1
ATOM 1694 N N . SER B 1 24 ? 11.291 -14.454 2.613 1.00 52.49 24 SER B N 1
ATOM 1695 C CA . SER B 1 24 ? 12.180 -15.497 2.037 1.00 53.76 24 SER B CA 1
ATOM 1696 C C . SER B 1 24 ? 11.922 -16.859 2.697 1.00 52.39 24 SER B C 1
ATOM 1697 O O . SER B 1 24 ? 12.175 -17.880 2.033 1.00 53.20 24 SER B O 1
ATOM 1700 N N . LEU B 1 25 ? 11.449 -16.878 3.949 1.00 49.93 25 LEU B N 1
ATOM 1701 C CA . LEU B 1 25 ? 11.152 -18.130 4.698 1.00 49.24 25 LEU B CA 1
ATOM 1702 C C . LEU B 1 25 ? 10.119 -18.949 3.915 1.00 48.95 25 LEU B C 1
ATOM 1703 O O . LEU B 1 25 ? 9.061 -18.391 3.569 1.00 48.50 25 LEU B O 1
ATOM 1708 N N . THR B 1 26 ? 10.438 -20.214 3.626 1.00 49.31 26 THR B N 1
ATOM 1709 C CA . THR B 1 26 ? 9.546 -21.197 2.956 1.00 49.68 26 THR B CA 1
ATOM 1710 C C . THR B 1 26 ? 9.692 -22.561 3.639 1.00 49.38 26 THR B C 1
ATOM 1711 O O . THR B 1 26 ? 10.731 -22.792 4.286 1.00 49.16 26 THR B O 1
ATOM 1715 N N . THR B 1 27 ? 8.687 -23.425 3.484 1.00 49.48 27 THR B N 1
ATOM 1716 C CA . THR B 1 27 ? 8.696 -24.837 3.953 1.00 50.04 27 THR B CA 1
ATOM 1717 C C . THR B 1 27 ? 9.814 -25.604 3.231 1.00 51.82 27 THR B C 1
ATOM 1718 O O . THR B 1 27 ? 10.424 -26.484 3.870 1.00 52.47 27 THR B O 1
ATOM 1722 N N . ARG B 1 28 ? 10.081 -25.274 1.960 1.00 53.35 28 ARG B N 1
ATOM 1723 C CA . ARG B 1 28 ? 11.180 -25.877 1.153 1.00 55.45 28 ARG B CA 1
ATOM 1724 C C . ARG B 1 28 ? 12.516 -25.653 1.874 1.00 54.85 28 ARG B C 1
ATOM 1725 O O . ARG B 1 28 ? 13.219 -26.647 2.132 1.00 55.14 28 ARG B O 1
ATOM 1733 N N . LYS B 1 29 ? 12.835 -24.395 2.195 1.00 53.80 29 LYS B N 1
ATOM 1734 C CA . LYS B 1 29 ? 14.104 -23.986 2.859 1.00 53.97 29 LYS B CA 1
ATOM 1735 C C . LYS B 1 29 ? 14.203 -24.634 4.247 1.00 52.48 29 LYS B C 1
ATOM 1736 O O . LYS B 1 29 ? 15.320 -25.025 4.631 1.00 53.43 29 LYS B O 1
ATOM 1742 N N . LEU B 1 30 ? 13.082 -24.737 4.971 1.00 50.56 30 LEU B N 1
ATOM 1743 C CA . LEU B 1 30 ? 13.021 -25.323 6.338 1.00 49.36 30 LEU B CA 1
ATOM 1744 C C . LEU B 1 30 ? 13.346 -26.820 6.263 1.00 50.55 30 LEU B C 1
ATOM 1745 O O . LEU B 1 30 ? 14.148 -27.294 7.094 1.00 50.82 30 LEU B O 1
ATOM 1750 N N . ALA B 1 31 ? 12.753 -27.531 5.299 1.00 50.95 31 ALA B N 1
ATOM 1751 C CA . ALA B 1 31 ? 13.009 -28.966 5.023 1.00 52.80 31 ALA B CA 1
ATOM 1752 C C . ALA B 1 31 ? 14.507 -29.177 4.768 1.00 54.77 31 ALA B C 1
ATOM 1753 O O . ALA B 1 31 ? 15.083 -30.105 5.368 1.00 55.59 31 ALA B O 1
ATOM 1755 N N . GLU B 1 32 ? 15.110 -28.327 3.927 1.00 56.35 32 GLU B N 1
ATOM 1756 C CA . GLU B 1 32 ? 16.548 -28.385 3.538 1.00 58.72 32 GLU B CA 1
ATOM 1757 C C . GLU B 1 32 ? 17.431 -28.142 4.769 1.00 58.66 32 GLU B C 1
ATOM 1758 O O . GLU B 1 32 ? 18.443 -28.854 4.912 1.00 60.00 32 GLU B O 1
ATOM 1764 N N . ARG B 1 33 ? 17.059 -27.179 5.619 1.00 57.18 33 ARG B N 1
ATOM 1765 C CA . ARG B 1 33 ? 17.770 -26.854 6.887 1.00 57.27 33 ARG B CA 1
ATOM 1766 C C . ARG B 1 33 ? 17.716 -28.068 7.825 1.00 57.17 33 ARG B C 1
ATOM 1767 O O . ARG B 1 33 ? 18.743 -28.364 8.460 1.00 58.13 33 ARG B O 1
ATOM 1775 N N . LEU B 1 34 ? 16.567 -28.749 7.892 1.00 56.13 34 LEU B N 1
ATOM 1776 C CA . LEU B 1 34 ? 16.332 -29.920 8.781 1.00 56.41 34 LEU B CA 1
ATOM 1777 C C . LEU B 1 34 ? 16.874 -31.204 8.136 1.00 58.06 34 LEU B C 1
ATOM 1778 O O . LEU B 1 34 ? 16.862 -32.242 8.824 1.00 58.72 34 LEU B O 1
ATOM 1783 N N . LYS B 1 35 ? 17.321 -31.134 6.875 1.00 59.06 35 LYS B N 1
ATOM 1784 C CA . LYS B 1 35 ? 17.889 -32.271 6.098 1.00 60.80 35 LYS B CA 1
ATOM 1785 C C . LYS B 1 35 ? 16.828 -33.370 5.961 1.00 60.11 35 LYS B C 1
ATOM 1786 O O . LYS B 1 35 ? 17.167 -34.559 6.145 1.00 61.64 35 LYS B O 1
ATOM 1792 N N . VAL B 1 36 ? 15.592 -32.976 5.639 1.00 57.88 36 VAL B N 1
ATOM 1793 C CA . VAL B 1 36 ? 14.427 -33.887 5.426 1.00 57.30 36 VAL B CA 1
ATOM 1794 C C . VAL B 1 36 ? 13.714 -33.463 4.140 1.00 56.55 36 VAL B C 1
ATOM 1795 O O . VAL B 1 36 ? 13.853 -32.289 3.747 1.00 55.89 36 VAL B O 1
ATOM 1799 N N . GLN B 1 37 ? 12.973 -34.388 3.526 1.00 56.66 37 GLN B N 1
ATOM 1800 C CA . GLN B 1 37 ? 12.087 -34.114 2.365 1.00 56.44 37 GLN B CA 1
ATOM 1801 C C . GLN B 1 37 ? 10.869 -33.329 2.865 1.00 53.71 37 GLN B C 1
ATOM 1802 O O . GLN B 1 37 ? 10.517 -33.477 4.054 1.00 52.69 37 GLN B O 1
ATOM 1808 N N . GLN B 1 38 ? 10.255 -32.532 1.987 1.00 52.54 38 GLN B N 1
ATOM 1809 C CA . GLN B 1 38 ? 9.154 -31.587 2.324 1.00 50.31 38 GLN B CA 1
ATOM 1810 C C . GLN B 1 38 ? 7.959 -32.328 2.926 1.00 49.02 38 GLN B C 1
ATOM 1811 O O . GLN B 1 38 ? 7.339 -31.816 3.854 1.00 46.77 38 GLN B O 1
ATOM 1817 N N . PRO B 1 39 ? 7.573 -33.529 2.428 1.00 49.70 39 PRO B N 1
ATOM 1818 C CA . PRO B 1 39 ? 6.480 -34.297 3.034 1.00 49.45 39 PRO B CA 1
ATOM 1819 C C . PRO B 1 39 ? 6.558 -34.468 4.562 1.00 48.57 39 PRO B C 1
ATOM 1820 O O . PRO B 1 39 ? 5.517 -34.494 5.187 1.00 47.57 39 PRO B O 1
ATOM 1824 N N . ALA B 1 40 ? 7.770 -34.550 5.121 1.00 48.71 40 ALA B N 1
ATOM 1825 C CA . ALA B 1 40 ? 8.029 -34.803 6.561 1.00 48.33 40 ALA B CA 1
ATOM 1826 C C . ALA B 1 40 ? 7.615 -33.603 7.428 1.00 46.36 40 ALA B C 1
ATOM 1827 O O . ALA B 1 40 ? 7.554 -33.781 8.660 1.00 46.08 40 ALA B O 1
ATOM 1829 N N . LEU B 1 41 ? 7.343 -32.433 6.833 1.00 45.23 41 LEU B N 1
ATOM 1830 C CA . LEU B 1 41 ? 6.912 -31.206 7.560 1.00 43.44 41 LEU B CA 1
ATOM 1831 C C . LEU B 1 41 ? 5.389 -31.024 7.484 1.00 42.33 41 LEU B C 1
ATOM 1832 O O . LEU B 1 41 ? 4.856 -30.284 8.331 1.00 40.55 41 LEU B O 1
ATOM 1837 N N . TYR B 1 42 ? 4.717 -31.654 6.514 1.00 42.56 42 TYR B N 1
ATOM 1838 C CA . TYR B 1 42 ? 3.323 -31.321 6.110 1.00 42.26 42 TYR B CA 1
ATOM 1839 C C . TYR B 1 42 ? 2.365 -31.369 7.308 1.00 41.44 42 TYR B C 1
ATOM 1840 O O . TYR B 1 42 ? 1.619 -30.396 7.495 1.00 40.29 42 TYR B O 1
ATOM 1849 N N . TRP B 1 43 ? 2.351 -32.469 8.068 1.00 42.13 43 TRP B N 1
ATOM 1850 C CA . TRP B 1 43 ? 1.371 -32.683 9.169 1.00 41.95 43 TRP B CA 1
ATOM 1851 C C . TRP B 1 43 ? 1.772 -31.893 10.423 1.00 41.42 43 TRP B C 1
ATOM 1852 O O . TRP B 1 43 ? 0.914 -31.753 11.319 1.00 41.18 43 TRP B O 1
ATOM 1863 N N . HIS B 1 44 ? 3.005 -31.374 10.480 1.00 41.37 44 HIS B N 1
ATOM 1864 C CA . HIS B 1 44 ? 3.430 -30.346 11.470 1.00 40.56 44 HIS B CA 1
ATOM 1865 C C . HIS B 1 44 ? 2.848 -28.991 11.055 1.00 39.84 44 HIS B C 1
ATOM 1866 O O . HIS B 1 44 ? 2.161 -28.366 11.884 1.00 38.26 44 HIS B O 1
ATOM 1873 N N . PHE B 1 45 ? 3.121 -28.569 9.815 1.00 40.46 45 PHE B N 1
ATOM 1874 C CA . PHE B 1 45 ? 2.687 -27.271 9.229 1.00 40.07 45 PHE B CA 1
ATOM 1875 C C . PHE B 1 45 ? 2.361 -27.477 7.745 1.00 41.03 45 PHE B C 1
ATOM 1876 O O . PHE B 1 45 ? 3.290 -27.696 6.945 1.00 41.25 45 PHE B O 1
ATOM 1884 N N . GLN B 1 46 ? 1.070 -27.421 7.408 1.00 42.12 46 GLN B N 1
ATOM 1885 C CA . GLN B 1 46 ? 0.522 -27.750 6.064 1.00 44.47 46 GLN B CA 1
ATOM 1886 C C . GLN B 1 46 ? 0.841 -26.632 5.063 1.00 44.63 46 GLN B C 1
ATOM 1887 O O . GLN B 1 46 ? 0.795 -26.907 3.850 1.00 45.44 46 GLN B O 1
ATOM 1893 N N . ASN B 1 47 ? 1.150 -25.425 5.545 1.00 43.97 47 ASN B N 1
ATOM 1894 C CA . ASN B 1 47 ? 1.449 -24.244 4.690 1.00 44.55 47 ASN B CA 1
ATOM 1895 C C . ASN B 1 47 ? 2.187 -23.185 5.518 1.00 43.55 47 ASN B C 1
ATOM 1896 O O . ASN B 1 47 ? 2.252 -23.330 6.757 1.00 41.64 47 ASN B O 1
ATOM 1901 N N . LYS B 1 48 ? 2.715 -22.157 4.848 1.00 44.08 48 LYS B N 1
ATOM 1902 C CA . LYS B 1 48 ? 3.491 -21.052 5.474 1.00 43.78 48 LYS B CA 1
ATOM 1903 C C . LYS B 1 48 ? 2.640 -20.368 6.552 1.00 42.86 48 LYS B C 1
ATOM 1904 O O . LYS B 1 48 ? 3.193 -20.059 7.621 1.00 41.63 48 LYS B O 1
ATOM 1910 N N . ARG B 1 49 ? 1.350 -20.142 6.279 1.00 43.72 49 ARG B N 1
ATOM 1911 C CA . ARG B 1 49 ? 0.385 -19.503 7.218 1.00 43.59 49 ARG B CA 1
ATOM 1912 C C . ARG B 1 49 ? 0.426 -20.234 8.569 1.00 42.00 49 ARG B C 1
ATOM 1913 O O . ARG B 1 49 ? 0.576 -19.557 9.610 1.00 40.40 49 ARG B O 1
ATOM 1921 N N . ALA B 1 50 ? 0.307 -21.565 8.552 1.00 41.59 50 ALA B N 1
ATOM 1922 C CA . ALA B 1 50 ? 0.321 -22.423 9.760 1.00 40.58 50 ALA B CA 1
ATOM 1923 C C . ALA B 1 50 ? 1.661 -22.258 10.489 1.00 39.20 50 ALA B C 1
ATOM 1924 O O . ALA B 1 50 ? 1.646 -22.157 11.733 1.00 38.59 50 ALA B O 1
ATOM 1926 N N . LEU B 1 51 ? 2.771 -22.221 9.744 1.00 38.79 51 LEU B N 1
ATOM 1927 C CA . LEU B 1 51 ? 4.143 -22.058 10.299 1.00 38.78 51 LEU B CA 1
ATOM 1928 C C . LEU B 1 51 ? 4.243 -20.709 11.023 1.00 37.65 51 LEU B C 1
ATOM 1929 O O . LEU B 1 51 ? 4.680 -20.698 12.189 1.00 36.72 51 LEU B O 1
ATOM 1934 N N . LEU B 1 52 ? 3.856 -19.621 10.351 1.00 37.43 52 LEU B N 1
ATOM 1935 C CA . LEU B 1 52 ? 3.938 -18.237 10.898 1.00 37.26 52 LEU B CA 1
ATOM 1936 C C . LEU B 1 52 ? 3.100 -18.128 12.178 1.00 36.98 52 LEU B C 1
ATOM 1937 O O . LEU B 1 52 ? 3.605 -17.544 13.157 1.00 36.48 52 LEU B O 1
ATOM 1942 N N . ASP B 1 53 ? 1.881 -18.676 12.179 1.00 38.52 53 ASP B N 1
ATOM 1943 C CA . ASP B 1 53 ? 0.994 -18.728 13.375 1.00 39.25 53 ASP B CA 1
ATOM 1944 C C . ASP B 1 53 ? 1.780 -19.298 14.562 1.00 38.83 53 ASP B C 1
ATOM 1945 O O . ASP B 1 53 ? 1.759 -18.672 15.640 1.00 38.06 53 ASP B O 1
ATOM 1950 N N . ALA B 1 54 ? 2.457 -20.434 14.361 1.00 39.13 54 ALA B N 1
ATOM 1951 C CA . ALA B 1 54 ? 3.213 -21.165 15.407 1.00 39.50 54 ALA B CA 1
ATOM 1952 C C . ALA B 1 54 ? 4.410 -20.331 15.884 1.00 39.19 54 ALA B C 1
ATOM 1953 O O . ALA B 1 54 ? 4.687 -20.356 17.099 1.00 38.76 54 ALA B O 1
ATOM 1955 N N . LEU B 1 55 ? 5.093 -19.624 14.973 1.00 38.93 55 LEU B N 1
ATOM 1956 C CA . LEU B 1 55 ? 6.257 -18.755 15.310 1.00 38.91 55 LEU B CA 1
ATOM 1957 C C . LEU B 1 55 ? 5.790 -17.579 16.180 1.00 38.37 55 LEU B C 1
ATOM 1958 O O . LEU B 1 55 ? 6.491 -17.267 17.161 1.00 38.62 55 LEU B O 1
ATOM 1963 N N . ALA B 1 56 ? 4.658 -16.955 15.836 1.00 38.01 56 ALA B N 1
ATOM 1964 C CA . ALA B 1 56 ? 4.038 -15.846 16.602 1.00 37.94 56 ALA B CA 1
ATOM 1965 C C . ALA B 1 56 ? 3.761 -16.317 18.035 1.00 38.62 56 ALA B C 1
ATOM 1966 O O . ALA B 1 56 ? 4.126 -15.591 18.976 1.00 37.95 56 ALA B O 1
ATOM 1968 N N . GLU B 1 57 ? 3.160 -17.504 18.175 1.00 39.72 57 GLU B N 1
ATOM 1969 C CA . GLU B 1 57 ? 2.803 -18.141 19.472 1.00 41.27 57 GLU B CA 1
ATOM 1970 C C . GLU B 1 57 ? 4.080 -18.404 20.282 1.00 41.28 57 GLU B C 1
ATOM 1971 O O . GLU B 1 57 ? 4.102 -18.052 21.478 1.00 40.95 57 GLU B O 1
ATOM 1977 N N . ALA B 1 58 ? 5.100 -18.992 19.646 1.00 41.07 58 ALA B N 1
ATOM 1978 C CA . ALA B 1 58 ? 6.397 -19.363 20.262 1.00 41.99 58 ALA B CA 1
ATOM 1979 C C . ALA B 1 58 ? 7.106 -18.116 20.808 1.00 41.82 58 ALA B C 1
ATOM 1980 O O . ALA B 1 58 ? 7.608 -18.180 21.946 1.00 41.85 58 ALA B O 1
ATOM 1982 N N . MET B 1 59 ? 7.145 -17.029 20.028 1.00 41.54 59 MET B N 1
ATOM 1983 C CA . MET B 1 59 ? 7.831 -15.760 20.399 1.00 42.24 59 MET B CA 1
ATOM 1984 C C . MET B 1 59 ? 7.248 -15.212 21.708 1.00 42.08 59 MET B C 1
ATOM 1985 O O . MET B 1 59 ? 8.045 -14.776 22.561 1.00 42.83 59 MET B O 1
ATOM 1990 N N . LEU B 1 60 ? 5.919 -15.231 21.857 1.00 41.95 60 LEU B N 1
ATOM 1991 C CA . LEU B 1 60 ? 5.203 -14.675 23.041 1.00 42.88 60 LEU B CA 1
ATOM 1992 C C . LEU B 1 60 ? 5.386 -15.606 24.246 1.00 44.58 60 LEU B C 1
ATOM 1993 O O . LEU B 1 60 ? 5.669 -15.092 25.342 1.00 45.25 60 LEU B O 1
ATOM 1998 N N . ALA B 1 61 ? 5.237 -16.920 24.050 1.00 45.77 61 ALA B N 1
ATOM 1999 C CA . ALA B 1 61 ? 5.406 -17.957 25.098 1.00 48.32 61 ALA B CA 1
ATOM 2000 C C . ALA B 1 61 ? 6.825 -17.882 25.677 1.00 50.70 61 ALA B C 1
ATOM 2001 O O . ALA B 1 61 ? 6.968 -18.007 26.909 1.00 52.09 61 ALA B O 1
ATOM 2003 N N . GLU B 1 62 ? 7.827 -17.670 24.817 1.00 52.36 62 GLU B N 1
ATOM 2004 C CA . GLU B 1 62 ? 9.268 -17.610 25.187 1.00 54.99 62 GLU B CA 1
ATOM 2005 C C . GLU B 1 62 ? 9.563 -16.338 25.997 1.00 55.27 62 GLU B C 1
ATOM 2006 O O . GLU B 1 62 ? 10.174 -16.467 27.074 1.00 56.99 62 GLU B O 1
ATOM 2012 N N . ARG B 1 63 ? 9.149 -15.163 25.505 1.00 54.60 63 ARG B N 1
ATOM 2013 C CA . ARG B 1 63 ? 9.710 -13.847 25.928 1.00 54.98 63 ARG B CA 1
ATOM 2014 C C . ARG B 1 63 ? 8.678 -12.959 26.643 1.00 53.29 63 ARG B C 1
ATOM 2015 O O . ARG B 1 63 ? 9.114 -12.152 27.482 1.00 54.52 63 ARG B O 1
ATOM 2023 N N . HIS B 1 64 ? 7.382 -13.052 26.323 1.00 51.37 64 HIS B N 1
ATOM 2024 C CA . HIS B 1 64 ? 6.327 -12.194 26.936 1.00 49.90 64 HIS B CA 1
ATOM 2025 C C . HIS B 1 64 ? 5.939 -12.761 28.309 1.00 50.44 64 HIS B C 1
ATOM 2026 O O . HIS B 1 64 ? 5.023 -13.602 28.362 1.00 50.44 64 HIS B O 1
ATOM 2033 N N . THR B 1 65 ? 6.604 -12.293 29.373 1.00 51.54 65 THR B N 1
ATOM 2034 C CA . THR B 1 65 ? 6.541 -12.858 30.751 1.00 52.69 65 THR B CA 1
ATOM 2035 C C . THR B 1 65 ? 5.631 -12.027 31.668 1.00 52.59 65 THR B C 1
ATOM 2036 O O . THR B 1 65 ? 5.154 -12.599 32.667 1.00 53.13 65 THR B O 1
ATOM 2040 N N . ARG B 1 66 ? 5.409 -10.740 31.370 1.00 51.87 66 ARG B N 1
ATOM 2041 C CA . ARG B 1 66 ? 4.693 -9.796 32.276 1.00 52.19 66 ARG B CA 1
ATOM 2042 C C . ARG B 1 66 ? 3.268 -9.537 31.766 1.00 51.22 66 ARG B C 1
ATOM 2043 O O . ARG B 1 66 ? 2.892 -8.354 31.623 1.00 51.13 66 ARG B O 1
ATOM 2051 N N . SER B 1 67 ? 2.491 -10.603 31.550 1.00 50.73 67 SER B N 1
ATOM 2052 C CA . SER B 1 67 ? 1.051 -10.539 31.182 1.00 49.72 67 SER B CA 1
ATOM 2053 C C . SER B 1 67 ? 0.201 -10.225 32.423 1.00 50.07 67 SER B C 1
ATOM 2054 O O . SER B 1 67 ? -0.778 -9.466 32.279 1.00 49.02 67 SER B O 1
ATOM 2057 N N . LEU B 1 68 ? 0.566 -10.779 33.588 1.00 50.75 68 LEU B N 1
ATOM 2058 C CA . LEU B 1 68 ? -0.217 -10.687 34.855 1.00 51.88 68 LEU B CA 1
ATOM 2059 C C . LEU B 1 68 ? 0.424 -9.677 35.806 1.00 52.33 68 LEU B C 1
ATOM 2060 O O . LEU B 1 68 ? 1.646 -9.629 35.926 1.00 52.33 68 LEU B O 1
ATOM 2065 N N . PRO B 1 69 ? -0.378 -8.851 36.522 1.00 52.44 69 PRO B N 1
ATOM 2066 C CA . PRO B 1 69 ? 0.157 -7.963 37.556 1.00 53.65 69 PRO B CA 1
ATOM 2067 C C . PRO B 1 69 ? 0.760 -8.746 38.732 1.00 56.29 69 PRO B C 1
ATOM 2068 O O . PRO B 1 69 ? 0.230 -9.791 39.068 1.00 56.50 69 PRO B O 1
ATOM 2072 N N . GLU B 1 70 ? 1.846 -8.227 39.313 1.00 58.18 70 GLU B N 1
ATOM 2073 C CA . GLU B 1 70 ? 2.477 -8.759 40.552 1.00 61.47 70 GLU B CA 1
ATOM 2074 C C . GLU B 1 70 ? 1.784 -8.119 41.761 1.00 63.00 70 GLU B C 1
ATOM 2075 O O . GLU B 1 70 ? 1.107 -7.090 41.575 1.00 61.77 70 GLU B O 1
ATOM 2081 N N . GLU B 1 71 ? 1.931 -8.717 42.947 1.00 66.13 71 GLU B N 1
ATOM 2082 C CA . GLU B 1 71 ? 1.263 -8.254 44.195 1.00 68.33 71 GLU B CA 1
ATOM 2083 C C . GLU B 1 71 ? 1.764 -6.846 44.545 1.00 67.99 71 GLU B C 1
ATOM 2084 O O . GLU B 1 71 ? 2.982 -6.599 44.418 1.00 67.78 71 GLU B O 1
ATOM 2090 N N . ASN B 1 72 ? 0.841 -5.954 44.927 1.00 67.54 72 ASN B N 1
ATOM 2091 C CA . ASN B 1 72 ? 1.112 -4.570 45.404 1.00 67.31 72 ASN B CA 1
ATOM 2092 C C . ASN B 1 72 ? 1.723 -3.711 44.285 1.00 64.19 72 ASN B C 1
ATOM 2093 O O . ASN B 1 72 ? 2.201 -2.603 44.600 1.00 64.66 72 ASN B O 1
ATOM 2098 N N . GLU B 1 73 ? 1.701 -4.182 43.031 1.00 60.69 73 GLU B N 1
ATOM 2099 C CA . GLU B 1 73 ? 2.263 -3.451 41.862 1.00 57.64 73 GLU B CA 1
ATOM 2100 C C . GLU B 1 73 ? 1.337 -2.270 41.544 1.00 55.33 73 GLU B C 1
ATOM 2101 O O . GLU B 1 73 ? 0.107 -2.459 41.591 1.00 54.91 73 GLU B O 1
ATOM 2107 N N . ASP B 1 74 ? 1.907 -1.093 41.270 1.00 53.67 74 ASP B N 1
ATOM 2108 C CA . ASP B 1 74 ? 1.161 0.123 40.847 1.00 52.17 74 ASP B CA 1
ATOM 2109 C C . ASP B 1 74 ? 0.734 -0.056 39.384 1.00 48.35 74 ASP B C 1
ATOM 2110 O O . ASP B 1 74 ? 1.497 -0.689 38.623 1.00 46.74 74 ASP B O 1
ATOM 2115 N N . TRP B 1 75 ? -0.439 0.469 39.007 1.00 45.67 75 TRP B N 1
ATOM 2116 C CA . TRP B 1 75 ? -1.017 0.319 37.642 1.00 43.15 75 TRP B CA 1
ATOM 2117 C C . TRP B 1 75 ? -0.058 0.893 36.592 1.00 41.37 75 TRP B C 1
ATOM 2118 O O . TRP B 1 75 ? 0.029 0.298 35.504 1.00 39.29 75 TRP B O 1
ATOM 2129 N N . ARG B 1 76 ? 0.643 1.986 36.912 1.00 41.34 76 ARG B N 1
ATOM 2130 C CA . ARG B 1 76 ? 1.598 2.660 35.987 1.00 40.68 76 ARG B CA 1
ATOM 2131 C C . ARG B 1 76 ? 2.774 1.718 35.703 1.00 39.91 76 ARG B C 1
ATOM 2132 O O . ARG B 1 76 ? 3.178 1.605 34.530 1.00 38.52 76 ARG B O 1
ATOM 2140 N N . VAL B 1 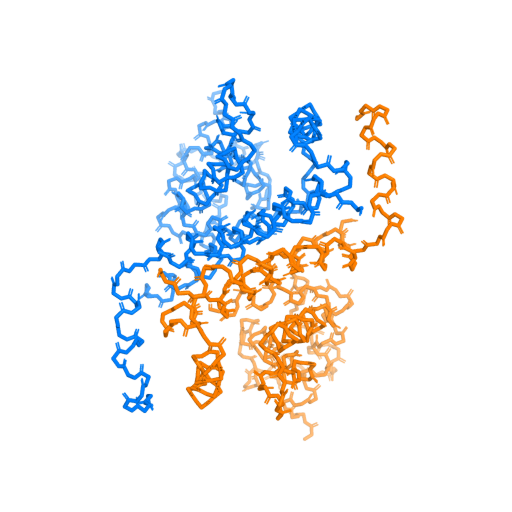77 ? 3.297 1.066 36.743 1.00 40.09 77 VAL B N 1
ATOM 2141 C CA . VAL B 1 77 ? 4.448 0.122 36.640 1.00 40.27 77 VAL B CA 1
ATOM 2142 C C . VAL B 1 77 ? 3.998 -1.120 35.856 1.00 38.76 77 VAL B C 1
ATOM 2143 O O . VAL B 1 77 ? 4.746 -1.542 34.952 1.00 37.34 77 VAL B O 1
ATOM 2147 N N . PHE B 1 78 ? 2.821 -1.674 36.172 1.00 38.27 78 PHE B N 1
ATOM 2148 C CA . PHE B 1 78 ? 2.274 -2.881 35.494 1.00 37.49 78 PHE B CA 1
ATOM 2149 C C . PHE B 1 78 ? 2.169 -2.630 33.982 1.00 35.48 78 PHE B C 1
ATOM 2150 O O . PHE B 1 78 ? 2.707 -3.444 33.205 1.00 34.70 78 PHE B O 1
ATOM 2158 N N . LEU B 1 79 ? 1.488 -1.554 33.574 1.00 34.83 79 LEU B N 1
ATOM 2159 C CA . LEU B 1 79 ? 1.259 -1.244 32.133 1.00 33.72 79 LEU B CA 1
ATOM 2160 C C . LEU B 1 79 ? 2.605 -1.082 31.414 1.00 33.98 79 LEU B C 1
ATOM 2161 O O . LEU B 1 79 ? 2.724 -1.584 30.276 1.00 32.77 79 LEU B O 1
ATOM 2166 N N . LYS B 1 80 ? 3.580 -0.417 32.042 1.00 35.37 80 LYS B N 1
ATOM 2167 C CA . LYS B 1 80 ? 4.927 -0.183 31.451 1.00 35.91 80 LYS B CA 1
ATOM 2168 C C . LYS B 1 80 ? 5.661 -1.523 31.299 1.00 35.93 80 LYS B C 1
ATOM 2169 O O . LYS B 1 80 ? 6.191 -1.783 30.205 1.00 34.31 80 LYS B O 1
ATOM 2175 N N . GLU B 1 81 ? 5.690 -2.345 32.351 1.00 36.73 81 GLU B N 1
ATOM 2176 C CA . GLU B 1 81 ? 6.402 -3.652 32.351 1.00 37.97 81 GLU B CA 1
ATOM 2177 C C . GLU B 1 81 ? 5.756 -4.596 31.330 1.00 36.64 81 GLU B C 1
ATOM 2178 O O . GLU B 1 81 ? 6.508 -5.313 30.646 1.00 36.25 81 GLU B O 1
ATOM 2184 N N . ASN B 1 82 ? 4.421 -4.583 31.232 1.00 36.13 82 ASN B N 1
ATOM 2185 C CA . ASN B 1 82 ? 3.630 -5.375 30.251 1.00 35.65 82 ASN B CA 1
ATOM 2186 C C . ASN B 1 82 ? 4.043 -4.957 28.832 1.00 34.00 82 ASN B C 1
ATOM 2187 O O . ASN B 1 82 ? 4.316 -5.855 28.009 1.00 33.82 82 ASN B O 1
ATOM 2192 N N . ALA B 1 83 ? 4.107 -3.647 28.571 1.00 32.96 83 ALA B N 1
ATOM 2193 C CA . ALA B 1 83 ? 4.465 -3.053 27.259 1.00 32.12 83 ALA B CA 1
ATOM 2194 C C . ALA B 1 83 ? 5.911 -3.412 26.896 1.00 32.44 83 ALA B C 1
ATOM 2195 O O . ALA B 1 83 ? 6.138 -3.834 25.744 1.00 31.27 83 ALA B O 1
ATOM 2197 N N . LEU B 1 84 ? 6.849 -3.259 27.839 1.00 33.50 84 LEU B N 1
ATOM 2198 C CA . LEU B 1 84 ? 8.297 -3.544 27.627 1.00 34.60 84 LEU B CA 1
ATOM 2199 C C . LEU B 1 84 ? 8.491 -5.035 27.324 1.00 34.69 84 LEU B C 1
ATOM 2200 O O . LEU B 1 84 ? 9.307 -5.349 26.439 1.00 34.72 84 LEU B O 1
ATOM 2205 N N . SER B 1 85 ? 7.775 -5.909 28.039 1.00 34.80 85 SER B N 1
ATOM 2206 C CA . SER B 1 85 ? 7.810 -7.387 27.866 1.00 35.35 85 SER B CA 1
ATOM 2207 C C . SER B 1 85 ? 7.342 -7.756 26.452 1.00 33.88 85 SER B C 1
ATOM 2208 O O . SER B 1 85 ? 8.046 -8.528 25.770 1.00 34.76 85 SER B O 1
ATOM 2211 N N . PHE B 1 86 ? 6.190 -7.224 26.037 1.00 32.96 86 PHE B N 1
ATOM 2212 C CA . PHE B 1 86 ? 5.577 -7.440 24.700 1.00 31.82 86 PHE B CA 1
ATOM 2213 C C . PHE B 1 86 ? 6.554 -6.976 23.608 1.00 31.50 86 PHE B C 1
ATOM 2214 O O . PHE B 1 86 ? 6.767 -7.726 22.646 1.00 30.87 86 PHE B O 1
ATOM 2222 N N . ARG B 1 87 ? 7.151 -5.791 23.764 1.00 31.69 87 ARG B N 1
ATOM 2223 C CA . ARG B 1 87 ? 8.107 -5.210 22.781 1.00 32.37 87 ARG B CA 1
ATOM 2224 C C . ARG B 1 87 ? 9.329 -6.125 22.632 1.00 33.28 87 ARG B C 1
ATOM 2225 O O . ARG B 1 87 ? 9.743 -6.366 21.478 1.00 32.76 87 ARG B O 1
ATOM 2233 N N . THR B 1 88 ? 9.893 -6.599 23.750 1.00 34.28 88 THR B N 1
ATOM 2234 C CA . THR B 1 88 ? 11.078 -7.500 23.783 1.00 35.88 88 THR B CA 1
ATOM 2235 C C . THR B 1 88 ? 10.768 -8.773 22.987 1.00 35.53 88 THR B C 1
ATOM 2236 O O . THR B 1 88 ? 11.638 -9.202 22.207 1.00 36.49 88 THR B O 1
ATOM 2240 N N . ALA B 1 89 ? 9.575 -9.345 23.179 1.00 34.84 89 ALA B N 1
ATOM 2241 C CA . ALA B 1 89 ? 9.097 -10.559 22.476 1.00 34.55 89 ALA B CA 1
ATOM 2242 C C . ALA B 1 89 ? 9.058 -10.304 20.964 1.00 33.89 89 ALA B C 1
ATOM 2243 O O . ALA B 1 89 ? 9.557 -11.160 20.208 1.00 34.62 89 ALA B O 1
ATOM 2245 N N . LEU B 1 90 ? 8.506 -9.166 20.532 1.00 33.01 90 LEU B N 1
ATOM 2246 C CA . LEU B 1 90 ? 8.378 -8.841 19.085 1.00 32.76 90 LEU B CA 1
ATOM 2247 C C . LEU B 1 90 ? 9.769 -8.570 18.493 1.00 33.93 90 LEU B C 1
ATOM 2248 O O . LEU B 1 90 ? 9.986 -8.944 17.325 1.00 34.27 90 LEU B O 1
ATOM 2253 N N . LEU B 1 91 ? 10.684 -7.972 19.267 1.00 34.77 91 LEU B N 1
ATOM 2254 C CA . LEU B 1 91 ? 12.060 -7.629 18.806 1.00 36.45 91 LEU B CA 1
ATOM 2255 C C . LEU B 1 91 ? 12.969 -8.867 18.806 1.00 37.77 91 LEU B C 1
ATOM 2256 O O . LEU B 1 91 ? 14.021 -8.805 18.144 1.00 38.98 91 LEU B O 1
ATOM 2261 N N . SER B 1 92 ? 12.592 -9.940 19.511 1.00 38.09 92 SER B N 1
ATOM 2262 C CA . SER B 1 92 ? 13.466 -11.112 19.789 1.00 39.74 92 SER B CA 1
ATOM 2263 C C . SER B 1 92 ? 13.803 -11.871 18.496 1.00 40.91 92 SER B C 1
ATOM 2264 O O . SER B 1 92 ? 14.835 -12.564 18.490 1.00 42.07 92 SER B O 1
ATOM 2267 N N . TYR B 1 93 ? 12.984 -11.747 17.443 1.00 40.26 93 TYR B N 1
ATOM 2268 C CA . TYR B 1 93 ? 13.233 -12.382 16.120 1.00 41.24 93 TYR B CA 1
ATOM 2269 C C . TYR B 1 93 ? 12.913 -11.410 14.980 1.00 40.43 93 TYR B C 1
ATOM 2270 O O . TYR B 1 93 ? 12.060 -10.515 15.145 1.00 38.99 93 TYR B O 1
ATOM 2279 N N . ARG B 1 94 ? 13.591 -11.609 13.846 1.00 40.72 94 ARG B N 1
ATOM 2280 C CA . ARG B 1 94 ? 13.448 -10.797 12.609 1.00 40.39 94 ARG B CA 1
ATOM 2281 C C . ARG B 1 94 ? 11.982 -10.831 12.158 1.00 38.39 94 ARG B C 1
ATOM 2282 O O . ARG B 1 94 ? 11.392 -11.931 12.152 1.00 37.33 94 ARG B O 1
ATOM 2290 N N . ASP B 1 95 ? 11.418 -9.660 11.840 1.00 37.22 95 ASP B N 1
ATOM 2291 C CA . ASP B 1 95 ? 10.029 -9.472 11.333 1.00 36.39 95 ASP B CA 1
ATOM 2292 C C . ASP B 1 95 ? 9.005 -9.919 12.390 1.00 34.43 95 ASP B C 1
ATOM 2293 O O . ASP B 1 95 ? 7.873 -10.249 12.006 1.00 33.68 95 ASP B O 1
ATOM 2298 N N . GLY B 1 96 ? 9.368 -9.885 13.678 1.00 34.00 96 GLY B N 1
ATOM 2299 C CA . GLY B 1 96 ? 8.501 -10.320 14.791 1.00 32.77 96 GLY B CA 1
ATOM 2300 C C . GLY B 1 96 ? 7.149 -9.620 14.784 1.00 31.67 96 GLY B C 1
ATOM 2301 O O . GLY B 1 96 ? 6.129 -10.319 14.900 1.00 30.60 96 GLY B O 1
ATOM 2302 N N . ALA B 1 97 ? 7.132 -8.289 14.652 1.00 31.82 97 ALA B N 1
ATOM 2303 C CA . ALA B 1 97 ? 5.897 -7.467 14.657 1.00 31.76 97 ALA B CA 1
ATOM 2304 C C . ALA B 1 97 ? 5.020 -7.823 13.447 1.00 32.46 97 ALA B C 1
ATOM 2305 O O . ALA B 1 97 ? 3.806 -7.998 13.637 1.00 32.07 97 ALA B O 1
ATOM 2307 N N . ARG B 1 98 ? 5.613 -7.933 12.253 1.00 34.26 98 ARG B N 1
ATOM 2308 C CA . ARG B 1 98 ? 4.892 -8.269 10.993 1.00 35.20 98 ARG B CA 1
ATOM 2309 C C . ARG B 1 98 ? 4.197 -9.627 11.148 1.00 34.50 98 ARG B C 1
ATOM 231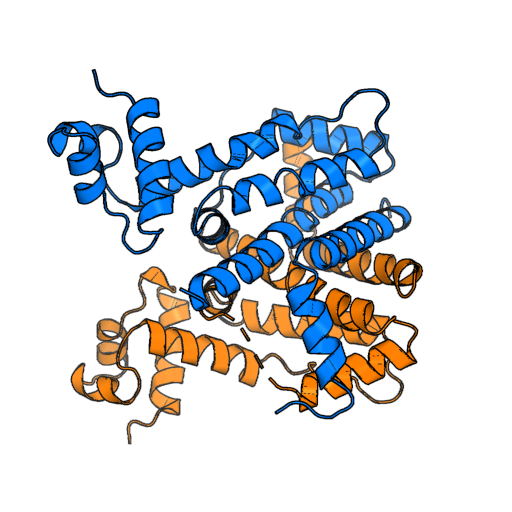0 O O . ARG B 1 98 ? 3.017 -9.736 10.770 1.00 33.66 98 ARG B O 1
ATOM 2318 N N . ILE B 1 99 ? 4.905 -10.620 11.693 1.00 34.31 99 ILE B N 1
ATOM 2319 C CA . ILE B 1 99 ? 4.378 -11.998 11.919 1.00 34.54 99 ILE B CA 1
ATOM 2320 C C . ILE B 1 99 ? 3.207 -11.922 12.910 1.00 34.24 99 ILE B C 1
ATOM 2321 O O . ILE B 1 99 ? 2.138 -12.490 12.611 1.00 33.85 99 ILE B O 1
ATOM 2326 N N . HIS B 1 100 ? 3.388 -11.225 14.036 1.00 34.02 100 HIS B N 1
ATOM 2327 C CA . HIS B 1 100 ? 2.347 -11.056 15.085 1.00 34.15 100 HIS B CA 1
ATOM 2328 C C . HIS B 1 100 ? 1.074 -10.466 14.461 1.00 35.15 100 HIS B C 1
ATOM 2329 O O . HIS B 1 100 ? -0.010 -11.043 14.671 1.00 34.92 100 HIS B O 1
ATOM 2336 N N . ALA B 1 101 ? 1.207 -9.364 13.717 1.00 36.88 101 ALA B N 1
ATOM 2337 C CA . ALA B 1 101 ? 0.085 -8.614 13.101 1.00 38.54 101 ALA B CA 1
ATOM 2338 C C . ALA B 1 101 ? -0.633 -9.485 12.061 1.00 41.01 101 ALA B C 1
ATOM 2339 O O . ALA B 1 101 ? -1.863 -9.345 11.930 1.00 41.41 101 ALA B O 1
ATOM 2341 N N . GLY B 1 102 ? 0.105 -10.352 11.358 1.00 43.56 102 GLY B N 1
ATOM 2342 C CA . GLY B 1 102 ? -0.424 -11.221 10.286 1.00 46.55 102 GLY B CA 1
ATOM 2343 C C . GLY B 1 102 ? -1.136 -12.454 10.822 1.00 48.79 102 GLY B C 1
ATOM 2344 O O . GLY B 1 102 ? -1.714 -13.192 10.002 1.00 50.19 102 GLY B O 1
ATOM 2345 N N . THR B 1 103 ? -1.095 -12.675 12.141 1.00 51.23 103 THR B N 1
ATOM 2346 C CA . THR B 1 103 ? -1.699 -13.837 12.849 1.00 54.20 103 THR B CA 1
ATOM 2347 C C . THR B 1 103 ? -3.079 -13.469 13.410 1.00 56.39 103 THR B C 1
ATOM 2348 O O . THR B 1 103 ? -3.928 -14.382 13.524 1.00 58.68 103 THR B O 1
ATOM 2352 N N . ARG B 1 104 ? -3.291 -12.190 13.743 1.00 57.42 104 ARG B N 1
ATOM 2353 C CA . 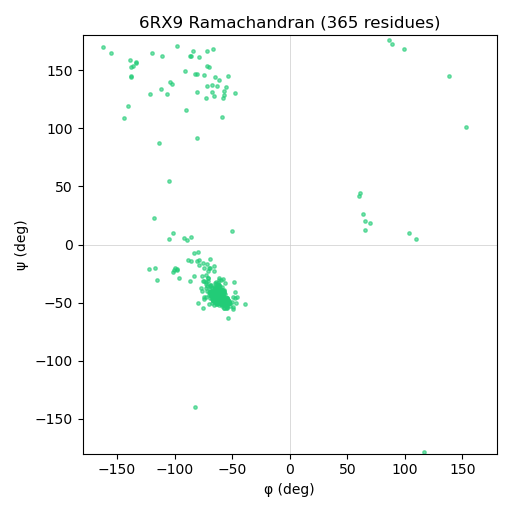ARG B 1 104 ? -4.460 -11.693 14.521 1.00 58.52 104 ARG B CA 1
ATOM 2354 C C . ARG B 1 104 ? -5.746 -11.854 13.698 1.00 59.76 104 ARG B C 1
ATOM 2355 O O . ARG B 1 104 ? -5.641 -11.830 12.456 1.00 60.61 104 ARG B O 1
ATOM 2363 N N . ASN B 1 109 ? -7.777 -15.341 25.896 1.00 53.86 109 ASN B N 1
ATOM 2364 C CA . ASN B 1 109 ? -7.584 -15.955 27.239 1.00 54.77 109 ASN B CA 1
ATOM 2365 C C . ASN B 1 109 ? -8.355 -15.126 28.274 1.00 54.28 109 ASN B C 1
ATOM 2366 O O . ASN B 1 109 ? -7.841 -14.066 28.682 1.00 53.13 109 ASN B O 1
ATOM 2371 N N . PHE B 1 110 ? -9.535 -15.604 28.685 1.00 54.15 110 PHE B N 1
ATOM 2372 C CA . PHE B 1 110 ? -10.498 -14.867 29.548 1.00 54.01 110 PHE B CA 1
ATOM 2373 C C . PHE B 1 110 ? -10.002 -14.840 31.000 1.00 53.28 110 PHE B C 1
ATOM 2374 O O . PHE B 1 110 ? -10.313 -13.861 31.710 1.00 52.10 110 PHE B O 1
ATOM 2382 N N . GLY B 1 111 ? -9.277 -15.878 31.430 1.00 52.13 111 GLY B N 1
ATOM 2383 C CA . GLY B 1 111 ? -8.626 -15.938 32.754 1.00 52.23 111 GLY B CA 1
ATOM 2384 C C . GLY B 1 111 ? -7.653 -14.786 32.941 1.00 49.87 111 GLY B C 1
ATOM 2385 O O . GLY B 1 111 ? -7.777 -14.055 33.944 1.00 49.73 111 GLY B O 1
ATOM 2386 N N . THR B 1 112 ? -6.728 -14.622 31.991 1.00 47.87 112 THR B N 1
ATOM 2387 C CA . THR B 1 112 ? -5.701 -13.546 31.964 1.00 45.84 112 THR B CA 1
ATOM 2388 C C . THR B 1 112 ? -6.396 -12.181 31.884 1.00 44.32 112 THR B C 1
ATOM 2389 O O . THR B 1 112 ? -6.062 -11.305 32.708 1.00 43.97 112 THR B O 1
ATOM 2393 N N . ALA B 1 113 ? -7.329 -12.020 30.939 1.00 42.34 113 ALA B N 1
ATOM 2394 C CA . ALA B 1 113 ? -8.079 -10.764 30.690 1.00 41.03 113 ALA B CA 1
ATOM 2395 C C . ALA B 1 113 ? -8.793 -10.319 31.973 1.00 41.17 113 ALA B C 1
ATOM 2396 O O . ALA B 1 113 ? -8.671 -9.131 32.330 1.00 40.40 113 ALA B O 1
ATOM 2398 N N . GLU B 1 114 ? -9.499 -11.235 32.645 1.00 41.61 114 GLU B N 1
ATOM 2399 C CA . GLU B 1 114 ? -10.277 -10.929 33.877 1.00 42.71 114 GLU B CA 1
ATOM 2400 C C . GLU B 1 114 ? -9.329 -10.404 34.963 1.00 42.70 114 GLU B C 1
ATOM 2401 O O . GLU B 1 114 ? -9.667 -9.380 35.585 1.00 43.16 114 GLU B O 1
ATOM 2407 N N . THR B 1 115 ? -8.190 -11.071 35.179 1.00 42.24 115 THR B N 1
ATOM 2408 C CA . THR B 1 115 ? -7.171 -10.685 36.193 1.00 42.50 115 THR B CA 1
ATOM 2409 C C . THR B 1 115 ? -6.671 -9.265 35.893 1.00 40.56 115 THR B C 1
ATOM 2410 O O . THR B 1 115 ? -6.638 -8.439 36.826 1.00 40.80 115 THR B O 1
ATOM 2414 N N . GLN B 1 116 ? -6.317 -8.992 34.635 1.00 38.90 116 GLN B N 1
ATOM 2415 C CA . GLN B 1 116 ? -5.815 -7.670 34.173 1.00 37.78 116 GLN B CA 1
ATOM 2416 C C . GLN B 1 116 ? -6.886 -6.594 34.401 1.00 37.13 116 GLN B C 1
ATOM 2417 O O . GLN B 1 116 ? -6.535 -5.517 34.918 1.00 36.93 116 GLN B O 1
ATOM 2423 N N . ILE B 1 117 ? -8.132 -6.868 34.001 1.00 36.71 117 ILE B N 1
ATOM 2424 C CA . ILE B 1 117 ? -9.265 -5.895 34.041 1.00 36.74 117 ILE B CA 1
ATOM 2425 C C . ILE B 1 117 ? -9.653 -5.632 35.504 1.00 37.89 117 ILE B C 1
ATOM 2426 O O . ILE B 1 117 ? -9.821 -4.450 35.856 1.00 37.41 117 ILE B O 1
ATOM 2431 N N . ARG B 1 118 ? -9.784 -6.681 36.323 1.00 39.05 118 ARG B N 1
ATOM 2432 C CA . ARG B 1 118 ? -10.068 -6.553 37.782 1.00 41.09 118 ARG B CA 1
ATOM 2433 C C . ARG B 1 118 ? -9.023 -5.627 38.417 1.00 40.80 118 ARG B C 1
ATOM 2434 O O . ARG B 1 118 ? -9.421 -4.704 39.155 1.00 41.95 118 ARG B O 1
ATOM 2442 N N . PHE B 1 119 ? -7.741 -5.853 38.116 1.00 39.95 119 PHE B N 1
ATOM 2443 C CA . PHE B 1 119 ? -6.590 -5.085 38.662 1.00 39.74 119 PHE B CA 1
ATOM 2444 C C . PHE B 1 119 ? -6.716 -3.601 38.290 1.00 38.47 119 PHE B C 1
ATOM 2445 O O . PHE B 1 119 ? -6.572 -2.757 39.190 1.00 38.87 119 PHE B O 1
ATOM 2453 N N . LEU B 1 120 ? -6.962 -3.281 37.014 1.00 36.66 120 LEU B N 1
ATOM 2454 C CA . LEU B 1 120 ? -7.057 -1.871 36.544 1.00 36.19 120 LEU B CA 1
ATOM 2455 C C . LEU B 1 120 ? -8.307 -1.208 37.135 1.00 37.44 120 LEU B C 1
ATOM 2456 O O . LEU B 1 120 ? -8.219 -0.011 37.474 1.00 37.22 120 LEU B O 1
ATOM 2461 N N . CYS B 1 121 ? -9.419 -1.941 37.252 1.00 38.93 121 CYS B N 1
ATOM 2462 C CA . CYS B 1 121 ? -10.684 -1.445 37.866 1.00 41.42 121 CYS B CA 1
ATOM 2463 C C . CYS B 1 121 ? -10.429 -1.041 39.323 1.00 42.81 121 CYS B C 1
ATOM 2464 O O . CYS B 1 121 ? -10.908 0.040 39.722 1.00 43.25 121 CYS B O 1
ATOM 2467 N N . ALA B 1 122 ? -9.688 -1.863 40.075 1.00 43.69 122 ALA B N 1
ATOM 2468 C CA . ALA B 1 122 ? -9.305 -1.612 41.487 1.00 45.71 122 ALA B CA 1
ATOM 2469 C C . ALA B 1 122 ? -8.407 -0.370 41.578 1.00 45.60 122 ALA B C 1
ATOM 2470 O O . ALA B 1 122 ? -8.475 0.337 42.605 1.00 46.39 122 ALA B O 1
ATOM 2472 N N . GLU B 1 123 ? -7.603 -0.120 40.538 1.00 44.30 123 GLU B N 1
ATOM 2473 C CA . GLU B 1 123 ? -6.618 0.995 40.459 1.00 44.49 123 GLU B CA 1
ATOM 2474 C C . GLU B 1 123 ? -7.277 2.259 39.881 1.00 43.74 123 GLU B C 1
ATOM 2475 O O . GLU B 1 123 ? -6.542 3.247 39.667 1.00 43.44 123 GLU B O 1
ATOM 2481 N N . GLY B 1 124 ? -8.591 2.230 39.618 1.00 43.44 124 GLY B N 1
ATOM 2482 C CA . GLY B 1 124 ? -9.414 3.429 39.354 1.00 43.25 124 GLY B CA 1
ATOM 2483 C C . GLY B 1 124 ? -9.884 3.559 37.911 1.00 41.40 124 GLY B C 1
ATOM 2484 O O . GLY B 1 124 ? -10.515 4.583 37.602 1.00 41.18 124 GLY B O 1
ATOM 2485 N N . PHE B 1 125 ? -9.612 2.580 37.044 1.00 40.38 125 PHE B N 1
ATOM 2486 C CA . PHE B 1 125 ? -10.085 2.580 35.633 1.00 38.97 125 PHE B CA 1
ATOM 2487 C C . PHE B 1 125 ? -11.544 2.117 35.569 1.00 39.94 125 PHE B C 1
ATOM 2488 O O . PHE B 1 125 ? -11.863 1.075 36.171 1.00 40.17 125 PHE B O 1
ATOM 2496 N N . CYS B 1 126 ? -12.397 2.861 34.855 1.00 40.16 126 CYS B N 1
ATOM 2497 C CA A CYS B 1 126 ? -13.752 2.400 34.444 0.50 41.16 126 CYS B CA 1
ATOM 2498 C CA B CYS B 1 126 ? -13.753 2.395 34.451 0.50 41.06 126 CYS B CA 1
ATOM 2499 C C . CYS B 1 126 ? -13.604 1.090 33.673 1.00 40.31 126 CYS B C 1
ATOM 2500 O O . CYS B 1 126 ? -12.647 0.931 32.919 1.00 38.69 126 CYS B O 1
ATOM 2505 N N . PRO B 1 127 ? -14.521 0.106 33.841 1.00 41.36 127 PRO B N 1
ATOM 2506 C CA . PRO B 1 127 ? -14.390 -1.193 33.173 1.00 40.70 127 PRO B CA 1
ATOM 2507 C C . PRO B 1 127 ? -14.049 -1.132 31.673 1.00 39.14 127 PRO B C 1
ATOM 2508 O O . PRO B 1 127 ? -13.130 -1.819 31.263 1.00 37.16 127 PRO B O 1
ATOM 2512 N N . LYS B 1 128 ? -14.790 -0.334 30.896 1.00 39.45 128 LYS B N 1
ATOM 2513 C CA . LYS B 1 128 ? -14.566 -0.171 29.432 1.00 39.04 128 LYS B CA 1
ATOM 2514 C C . LYS B 1 128 ? -13.183 0.448 29.203 1.00 36.89 128 LYS B C 1
ATOM 2515 O O . LYS B 1 128 ? -12.481 0.002 28.280 1.00 35.82 128 LYS B O 1
ATOM 2521 N N . ARG B 1 129 ? -12.807 1.432 30.024 1.00 36.67 129 ARG B N 1
ATOM 2522 C CA . ARG B 1 129 ? -11.539 2.195 29.873 1.00 35.56 129 ARG B CA 1
ATOM 2523 C C . ARG B 1 129 ? -10.346 1.303 30.245 1.00 33.84 129 ARG B C 1
ATOM 2524 O O . ARG B 1 129 ? -9.262 1.523 29.680 1.00 31.93 129 ARG B O 1
ATOM 2532 N N . ALA B 1 130 ? -10.531 0.329 31.147 1.00 33.64 130 ALA B N 1
ATOM 2533 C CA . ALA B 1 130 ? -9.514 -0.702 31.471 1.00 32.92 130 ALA B CA 1
ATOM 2534 C C . ALA B 1 130 ? -9.191 -1.504 30.204 1.00 31.86 130 ALA B C 1
ATOM 2535 O O . ALA B 1 130 ? -7.994 -1.647 29.871 1.00 30.95 130 ALA B O 1
ATOM 2537 N N . VAL B 1 131 ? -10.224 -1.987 29.511 1.00 31.98 131 VAL B N 1
ATOM 2538 C CA . VAL B 1 131 ? -10.079 -2.784 28.256 1.00 31.69 131 VAL B CA 1
ATOM 2539 C C . VAL B 1 131 ? -9.429 -1.892 27.191 1.00 30.70 131 VAL B C 1
ATOM 2540 O O . VAL B 1 131 ? -8.478 -2.358 26.534 1.00 29.88 131 VAL B O 1
ATOM 2544 N N . TRP B 1 132 ? -9.916 -0.659 27.033 1.00 30.67 132 TRP B N 1
ATOM 2545 C CA . TRP B 1 132 ? -9.408 0.300 26.014 1.00 30.18 132 TRP B CA 1
ATOM 2546 C C . TRP B 1 132 ? -7.925 0.597 26.268 1.00 29.37 132 TRP B C 1
ATOM 2547 O O . TRP B 1 132 ? -7.171 0.672 25.287 1.00 29.01 132 TRP B O 1
ATOM 2558 N N . ALA B 1 133 ? -7.522 0.765 27.532 1.00 29.48 133 ALA B N 1
ATOM 2559 C CA . ALA B 1 133 ? -6.129 1.079 27.931 1.00 29.23 133 ALA B CA 1
ATOM 2560 C C . ALA B 1 133 ? -5.202 -0.078 27.537 1.00 29.13 133 ALA B C 1
ATOM 2561 O O . ALA B 1 133 ? -4.135 0.185 26.948 1.00 28.40 133 ALA B O 1
ATOM 2563 N N . LEU B 1 134 ? -5.591 -1.316 27.850 1.00 29.99 134 LEU B N 1
ATOM 2564 C CA . LEU B 1 134 ? -4.789 -2.528 27.530 1.00 30.62 134 LEU B CA 1
ATOM 2565 C C . LEU B 1 134 ? -4.597 -2.614 26.009 1.00 29.90 134 LEU B C 1
ATOM 2566 O O . LEU B 1 134 ? -3.445 -2.787 25.577 1.00 28.88 134 LEU B O 1
ATOM 2571 N N . ARG B 1 135 ? -5.677 -2.459 25.239 1.00 30.98 135 ARG B N 1
ATOM 2572 C CA . ARG B 1 135 ? -5.657 -2.522 23.748 1.00 31.82 135 ARG B CA 1
ATOM 2573 C C . ARG B 1 135 ? -4.777 -1.396 23.188 1.00 30.29 135 ARG B C 1
ATOM 2574 O O . ARG B 1 135 ? -4.003 -1.665 22.246 1.00 29.22 135 ARG B O 1
ATOM 2582 N N . ALA B 1 136 ? -4.897 -0.181 23.733 1.00 29.55 136 ALA B N 1
ATOM 2583 C CA . ALA B 1 136 ? -4.165 1.023 23.269 1.00 29.28 136 ALA B CA 1
ATOM 2584 C C . ALA B 1 136 ? -2.654 0.801 23.412 1.00 28.98 136 ALA B C 1
ATOM 2585 O O . ALA B 1 136 ? -1.916 1.120 22.466 1.00 28.64 136 ALA B O 1
ATOM 2587 N N . VAL B 1 137 ? -2.209 0.257 24.548 1.00 28.87 137 VAL B N 1
ATOM 2588 C CA . VAL B 1 137 ? -0.771 -0.054 24.795 1.00 29.18 137 VAL B CA 1
ATOM 2589 C C . VAL B 1 137 ? -0.276 -1.051 23.737 1.00 28.72 137 VAL B C 1
ATOM 2590 O O . VAL B 1 137 ? 0.806 -0.821 23.160 1.00 28.69 137 VAL B O 1
ATOM 2594 N N A SER B 1 138 ? -1.042 -2.119 23.493 0.70 28.56 138 SER B N 1
ATOM 2595 N N B SER B 1 138 ? -1.045 -2.116 23.488 0.30 28.35 138 SER B N 1
ATOM 2596 C CA A SER B 1 138 ? -0.725 -3.169 22.488 0.70 28.64 138 SER B CA 1
ATOM 2597 C CA B SER B 1 138 ? -0.733 -3.174 22.488 0.30 28.14 138 SER B CA 1
ATOM 2598 C C A SER B 1 138 ? -0.592 -2.528 21.099 0.70 27.88 138 SER B C 1
ATOM 2599 C C B SER B 1 138 ? -0.611 -2.556 21.090 0.30 27.72 138 SER B C 1
ATOM 2600 O O A SER B 1 138 ? 0.409 -2.811 20.417 0.70 28.20 138 SER B O 1
ATOM 2601 O O B SER B 1 138 ? 0.361 -2.890 20.385 0.30 27.92 138 SER B O 1
ATOM 2606 N N . HIS B 1 139 ? -1.557 -1.689 20.712 1.00 27.55 139 HIS B N 1
ATOM 2607 C CA . HIS B 1 139 ? -1.576 -0.988 19.396 1.00 27.40 139 HIS B CA 1
ATOM 2608 C C . HIS B 1 139 ? -0.283 -0.182 19.236 1.00 27.19 139 HIS B C 1
ATOM 2609 O O . HIS B 1 139 ? 0.373 -0.309 18.183 1.00 27.40 139 HIS B O 1
ATOM 2616 N N . TYR B 1 140 ? 0.084 0.601 20.255 1.00 26.70 140 TYR B N 1
ATOM 2617 C CA . TYR B 1 140 ? 1.307 1.446 20.253 1.00 27.04 140 TYR B CA 1
ATOM 2618 C C . TYR B 1 140 ? 2.551 0.558 20.093 1.00 26.97 140 TYR B C 1
ATOM 2619 O O . TYR B 1 140 ? 3.427 0.906 19.283 1.00 27.10 140 TYR B O 1
ATOM 2628 N N . VAL B 1 141 ? 2.635 -0.554 20.832 1.00 26.60 141 VAL B N 1
ATOM 2629 C CA . VAL B 1 141 ? 3.836 -1.443 20.817 1.00 27.17 141 VAL B CA 1
ATOM 2630 C C . VAL B 1 141 ? 4.004 -2.033 19.408 1.00 26.69 141 VAL B C 1
ATOM 2631 O O . VAL B 1 141 ? 5.127 -1.978 18.886 1.00 27.09 141 VAL B O 1
ATOM 2635 N N . VAL B 1 142 ? 2.934 -2.565 18.813 1.00 26.63 142 VAL B N 1
ATOM 2636 C CA . VAL B 1 142 ? 2.982 -3.207 17.462 1.00 26.89 142 VAL B CA 1
ATOM 2637 C C . VAL B 1 142 ? 3.420 -2.158 16.433 1.00 27.39 142 VAL B C 1
ATOM 2638 O O . VAL B 1 142 ? 4.318 -2.459 15.629 1.00 27.62 142 VAL B O 1
ATOM 2642 N N . GLY B 1 143 ? 2.803 -0.974 16.453 1.00 27.26 143 GLY B N 1
ATOM 2643 C CA . GLY B 1 143 ? 3.146 0.138 15.545 1.00 27.92 143 GLY B CA 1
ATOM 2644 C C . GLY B 1 143 ? 4.614 0.517 15.651 1.00 28.35 143 GLY B C 1
ATOM 2645 O O . GLY B 1 143 ? 5.264 0.655 14.600 1.00 28.93 143 GLY B O 1
ATOM 2646 N N . SER B 1 144 ? 5.127 0.659 16.878 1.00 28.28 144 SER B N 1
ATOM 2647 C CA . SER B 1 144 ? 6.525 1.075 17.169 1.00 29.32 144 SER B CA 1
ATOM 2648 C C . SER B 1 144 ? 7.511 0.020 16.651 1.00 29.69 144 SER B C 1
ATOM 2649 O O . SER B 1 144 ? 8.479 0.401 15.965 1.00 30.51 144 SER B O 1
ATOM 2652 N N . VAL B 1 145 ? 7.285 -1.257 16.969 1.00 29.19 145 VAL B N 1
ATOM 2653 C CA . VAL B 1 145 ? 8.243 -2.347 16.623 1.00 29.86 145 VAL B CA 1
ATOM 2654 C C . VAL B 1 145 ? 8.237 -2.543 15.101 1.00 30.56 145 VAL B C 1
ATOM 2655 O O . VAL B 1 145 ? 9.329 -2.754 14.544 1.00 31.47 145 VAL B O 1
ATOM 2659 N N . LEU B 1 146 ? 7.074 -2.442 14.447 1.00 31.18 146 LEU B N 1
ATOM 2660 C CA . LEU B 1 146 ? 6.967 -2.530 12.961 1.00 32.83 146 LEU B CA 1
ATOM 2661 C C . LEU B 1 146 ? 7.932 -1.527 12.317 1.00 34.47 146 LEU B C 1
ATOM 2662 O O . LEU B 1 146 ? 8.689 -1.931 11.410 1.00 34.66 146 LEU B O 1
ATOM 2667 N N . GLU B 1 147 ? 7.901 -0.268 12.764 1.00 35.29 147 GLU B N 1
ATOM 2668 C CA . GLU B 1 147 ? 8.734 0.827 12.201 1.00 37.69 147 GLU B CA 1
ATOM 2669 C C . GLU B 1 147 ? 10.213 0.547 12.495 1.00 37.76 147 GLU B C 1
ATOM 2670 O O . GLU B 1 147 ? 11.026 0.684 11.563 1.00 38.35 147 GLU B O 1
ATOM 2676 N N . GLN B 1 148 ? 10.548 0.168 13.733 1.00 36.93 148 GLN B N 1
ATOM 2677 C CA . GLN B 1 148 ? 11.947 -0.109 14.163 1.00 38.25 148 GLN B CA 1
ATOM 2678 C C . GLN B 1 148 ? 12.530 -1.233 13.294 1.00 38.81 148 GLN B C 1
ATOM 2679 O O . GLN B 1 148 ? 13.642 -1.055 12.771 1.00 40.52 148 GLN B O 1
ATOM 2685 N N . GLN B 1 149 ? 11.795 -2.335 13.123 1.00 38.33 149 GLN B N 1
ATOM 2686 C CA . GLN B 1 149 ? 12.269 -3.538 12.385 1.00 39.37 149 GLN B CA 1
ATOM 2687 C C . GLN B 1 149 ? 12.339 -3.246 10.878 1.00 41.45 149 GLN B C 1
ATOM 2688 O O . GLN B 1 149 ? 13.215 -3.826 10.213 1.00 42.15 149 GLN B O 1
ATOM 2694 N N . ALA B 1 150 ? 11.466 -2.375 10.361 1.00 43.10 150 ALA B N 1
ATOM 2695 C CA . ALA B 1 150 ? 11.441 -1.946 8.941 1.00 46.12 150 ALA B CA 1
ATOM 2696 C C . ALA B 1 150 ? 12.731 -1.185 8.609 1.00 49.84 150 ALA B C 1
ATOM 2697 O O . ALA B 1 150 ? 13.286 -1.416 7.519 1.00 51.33 150 ALA B O 1
ATOM 2699 N N . SER B 1 151 ? 13.182 -0.317 9.520 1.00 52.76 151 SER B N 1
ATOM 2700 C CA . SER B 1 151 ? 14.432 0.480 9.399 1.00 56.96 151 SER B CA 1
ATOM 2701 C C . SER B 1 151 ? 15.650 -0.454 9.388 1.00 59.75 151 SER B C 1
ATOM 2702 O O . SER B 1 151 ? 16.562 -0.209 8.578 1.00 62.04 151 SER B O 1
ATOM 2705 N N . ASP B 1 152 ? 15.654 -1.475 10.254 1.00 61.13 152 ASP B N 1
ATOM 2706 C CA . ASP B 1 152 ? 16.737 -2.493 10.365 1.00 64.20 152 ASP B CA 1
ATOM 2707 C C . ASP B 1 152 ? 16.970 -3.137 8.994 1.00 66.56 152 ASP B C 1
ATOM 2708 O O . ASP B 1 152 ? 18.128 -3.129 8.529 1.00 68.80 152 ASP B O 1
ATOM 2713 N N . ALA B 1 153 ? 15.901 -3.664 8.382 1.00 67.11 153 ALA B N 1
ATOM 2714 C CA . ALA B 1 153 ? 15.904 -4.363 7.073 1.00 69.15 153 ALA B CA 1
ATOM 2715 C C . ALA B 1 153 ? 16.421 -3.428 5.972 1.00 72.23 153 ALA B C 1
ATOM 2716 O O . ALA B 1 153 ? 17.167 -3.910 5.094 1.00 74.04 153 ALA B O 1
ATOM 2718 N N . ASP B 1 154 ? 16.031 -2.149 6.017 1.00 73.44 154 ASP B N 1
ATOM 2719 C CA . ASP B 1 154 ? 16.439 -1.103 5.040 1.00 76.12 154 ASP B CA 1
ATOM 2720 C C . ASP B 1 154 ? 17.820 -0.564 5.433 1.00 78.09 154 ASP B C 1
ATOM 2721 O O . ASP B 1 154 ? 18.811 -1.083 4.883 1.00 79.98 154 ASP B O 1
ATOM 2726 N N . PRO B 1 168 ? 17.548 17.388 2.680 1.00 85.53 168 PRO B N 1
ATOM 2727 C CA . PRO B 1 168 ? 17.201 17.835 4.038 1.00 83.44 168 PRO B CA 1
ATOM 2728 C C . PRO B 1 168 ? 18.012 19.066 4.471 1.00 85.39 168 PRO B C 1
ATOM 2729 O O . PRO B 1 168 ? 19.166 19.163 4.098 1.00 88.13 168 PRO B O 1
ATOM 2733 N N . SER B 1 169 ? 17.391 19.961 5.247 1.00 84.26 169 SER B N 1
ATOM 2734 C CA . SER B 1 169 ? 17.989 21.230 5.743 1.00 85.79 169 SER B CA 1
ATOM 2735 C C . SER B 1 169 ? 19.030 20.931 6.828 1.00 85.43 169 SER B C 1
ATOM 2736 O O . SER B 1 169 ? 19.051 19.791 7.336 1.00 83.36 169 SER B O 1
ATOM 2739 N N . SER B 1 170 ? 19.851 21.931 7.168 1.00 87.50 170 SER B N 1
ATOM 2740 C CA . SER B 1 170 ? 20.861 21.885 8.259 1.00 87.80 170 SER B CA 1
ATOM 2741 C C . SER B 1 170 ? 20.171 21.559 9.589 1.00 84.30 170 SER B C 1
ATOM 2742 O O . SER B 1 170 ? 20.670 20.673 10.311 1.00 83.28 170 SER B O 1
ATOM 2745 N N . PHE B 1 171 ? 19.066 22.254 9.883 1.00 82.63 171 PHE B N 1
ATOM 2746 C CA . PHE B 1 171 ? 18.225 22.082 11.100 1.00 79.47 171 PHE B CA 1
ATOM 2747 C C . PHE B 1 171 ? 17.841 20.606 11.264 1.00 76.65 171 PHE B C 1
ATOM 2748 O O . PHE B 1 171 ? 18.076 20.050 12.355 1.00 75.18 171 PHE B O 1
ATOM 2756 N N . LEU B 1 172 ? 17.273 20.002 10.214 1.00 76.09 172 LEU B N 1
ATOM 2757 C CA . LEU B 1 172 ? 16.765 18.601 10.215 1.00 73.76 172 LEU B CA 1
ATOM 2758 C C . LEU B 1 172 ? 17.930 17.613 10.360 1.00 74.10 172 LEU B C 1
ATOM 2759 O O . LEU B 1 172 ? 17.811 16.690 11.188 1.00 71.89 172 LEU B O 1
ATOM 2764 N N . HIS B 1 173 ? 18.995 17.790 9.571 1.00 76.78 173 HIS B N 1
ATOM 2765 C CA . HIS B 1 173 ? 20.178 16.887 9.519 1.00 77.66 173 HIS B CA 1
ATOM 2766 C C . HIS B 1 173 ? 20.777 16.722 10.921 1.00 76.92 173 HIS B C 1
ATOM 2767 O O . HIS B 1 173 ? 21.050 15.568 11.314 1.00 75.95 173 HIS B O 1
ATOM 2774 N N . ASP B 1 174 ? 20.964 17.834 11.639 1.00 77.54 174 ASP B N 1
ATOM 2775 C CA . ASP B 1 174 ? 21.537 17.871 13.013 1.00 77.31 174 ASP B CA 1
ATOM 2776 C C . ASP B 1 174 ? 20.570 17.189 13.990 1.00 74.06 174 ASP B C 1
ATOM 2777 O O . ASP B 1 174 ? 21.053 16.447 14.868 1.00 73.56 174 ASP B O 1
ATOM 2782 N N . LEU B 1 175 ? 19.263 17.431 13.837 1.00 72.09 175 LEU B N 1
ATOM 2783 C CA . LEU B 1 175 ? 18.197 16.877 14.718 1.00 69.06 175 LEU B CA 1
ATOM 2784 C C . LEU B 1 175 ? 18.121 15.354 14.548 1.00 67.95 175 LEU B C 1
ATOM 2785 O O . LEU B 1 175 ? 18.085 14.659 15.579 1.00 65.95 175 LEU B O 1
ATOM 2790 N N . PHE B 1 176 ? 18.103 14.861 13.303 1.00 69.24 176 PHE B N 1
ATOM 2791 C CA . PHE B 1 176 ? 18.014 13.412 12.967 1.00 69.05 176 PHE B CA 1
ATOM 2792 C C . PHE B 1 176 ? 19.240 12.667 13.509 1.00 70.28 176 PHE B C 1
ATOM 2793 O O . PHE B 1 176 ? 19.078 11.521 13.974 1.00 68.93 176 PHE B O 1
ATOM 2801 N N . HIS B 1 177 ? 20.421 13.288 13.438 1.00 73.31 177 HIS B N 1
ATOM 2802 C CA . HIS B 1 177 ? 21.702 12.744 13.967 1.00 75.10 177 HIS B CA 1
ATOM 2803 C C . HIS B 1 177 ? 21.605 12.592 15.490 1.00 73.99 177 HIS B C 1
ATOM 2804 O O . HIS B 1 177 ? 22.000 11.528 16.005 1.00 73.47 177 HIS B O 1
ATOM 2811 N N . GLU B 1 178 ? 21.092 13.623 16.169 1.00 73.91 178 GLU B N 1
ATOM 2812 C CA . GLU B 1 178 ? 20.925 13.685 17.647 1.00 73.28 178 GLU B CA 1
ATOM 2813 C C . GLU B 1 178 ? 19.910 12.628 18.109 1.00 70.14 178 GLU B C 1
ATOM 2814 O O . GLU B 1 178 ? 20.079 12.101 19.226 1.00 69.26 178 GLU B O 1
ATOM 2820 N N . LEU B 1 179 ? 18.894 12.338 17.288 1.00 68.01 179 LEU B N 1
ATOM 2821 C CA . LEU B 1 179 ? 17.845 11.322 17.583 1.00 65.52 179 LEU B CA 1
ATOM 2822 C C . LEU B 1 179 ? 18.458 9.916 17.522 1.00 65.62 179 LEU B C 1
ATOM 2823 O O . LEU B 1 179 ? 18.157 9.111 18.423 1.00 64.19 179 LEU B O 1
ATOM 2828 N N . GLU B 1 180 ? 19.287 9.641 16.508 1.00 67.79 180 GLU B N 1
ATOM 2829 C CA . GLU B 1 180 ? 20.015 8.351 16.341 1.00 68.89 180 GLU B CA 1
ATOM 2830 C C . GLU B 1 180 ? 20.914 8.107 17.559 1.00 69.51 180 GLU B C 1
ATOM 2831 O O . GLU B 1 180 ? 20.966 6.952 18.029 1.00 68.76 180 GLU B O 1
ATOM 2837 N N . THR B 1 181 ? 21.591 9.156 18.041 1.00 70.72 181 THR B N 1
ATOM 2838 C CA . THR B 1 181 ? 22.497 9.133 19.223 1.00 71.79 181 THR B CA 1
ATOM 2839 C C . THR B 1 181 ? 21.716 8.682 20.466 1.00 69.62 181 THR B C 1
ATOM 2840 O O . THR B 1 181 ? 22.243 7.830 21.209 1.00 69.92 181 THR B O 1
ATOM 2844 N N . ASP B 1 182 ? 20.511 9.226 20.674 1.00 67.44 182 ASP B N 1
ATOM 2845 C CA . ASP B 1 182 ? 19.638 8.935 21.847 1.00 65.64 182 ASP B CA 1
ATOM 2846 C C . ASP B 1 182 ? 19.243 7.452 21.862 1.00 63.63 182 ASP B C 1
ATOM 2847 O O . ASP B 1 182 ? 19.148 6.887 22.969 1.00 63.31 182 ASP B O 1
ATOM 2852 N N . GLY B 1 183 ? 19.001 6.860 20.687 1.00 62.31 183 GLY B N 1
ATOM 2853 C CA . GLY B 1 183 ? 18.708 5.421 20.526 1.00 60.33 183 GLY B CA 1
ATOM 2854 C C . GLY B 1 183 ? 17.218 5.147 20.393 1.00 57.28 183 GLY B C 1
ATOM 2855 O O . GLY B 1 183 ? 16.413 6.063 20.662 1.00 56.16 183 GLY B O 1
ATOM 2856 N N . MET B 1 184 ? 16.865 3.919 20.003 1.00 55.51 184 MET B N 1
ATOM 2857 C CA . MET B 1 184 ? 15.470 3.494 19.703 1.00 52.80 184 MET B CA 1
ATOM 2858 C C . MET B 1 184 ? 14.652 3.396 20.999 1.00 49.81 184 MET B C 1
ATOM 2859 O O . MET B 1 184 ? 13.447 3.719 20.949 1.00 47.05 184 MET B O 1
ATOM 2864 N N . ASP B 1 185 ? 15.277 2.972 22.105 1.00 48.69 185 ASP B N 1
ATOM 2865 C CA . ASP B 1 185 ? 14.611 2.773 23.424 1.00 46.75 185 ASP B CA 1
ATOM 2866 C C . ASP B 1 185 ? 14.037 4.106 23.924 1.00 45.31 185 ASP B C 1
ATOM 2867 O O . ASP B 1 185 ? 12.905 4.098 24.441 1.00 43.21 185 ASP B O 1
ATOM 2872 N N . ALA B 1 186 ? 14.793 5.201 23.784 1.00 45.55 186 ALA B N 1
ATOM 2873 C CA . ALA B 1 186 ? 14.397 6.563 24.214 1.00 44.99 186 ALA B CA 1
ATOM 2874 C C . ALA B 1 186 ? 13.078 6.954 23.535 1.00 42.66 186 ALA B C 1
ATOM 2875 O O . ALA B 1 186 ? 12.145 7.371 24.250 1.00 41.90 186 ALA B O 1
ATOM 2877 N N . ALA B 1 187 ? 13.008 6.814 22.208 1.00 41.78 187 ALA B N 1
ATOM 2878 C CA . ALA B 1 187 ? 11.819 7.123 21.377 1.00 40.22 187 ALA B CA 1
ATOM 2879 C C . ALA B 1 187 ? 10.618 6.291 21.848 1.00 38.16 187 ALA B C 1
ATOM 2880 O O . ALA B 1 187 ? 9.529 6.872 22.042 1.00 37.42 187 ALA B O 1
ATOM 2882 N N . PHE B 1 188 ? 10.805 4.982 22.032 1.00 36.93 188 PHE B N 1
ATOM 2883 C CA . PHE B 1 188 ? 9.727 4.053 22.456 1.00 35.57 188 PHE B CA 1
ATOM 2884 C C . PHE B 1 188 ? 9.195 4.473 23.832 1.00 35.62 188 PHE B C 1
ATOM 2885 O O . PHE B 1 188 ? 7.966 4.590 23.981 1.00 34.38 188 PHE B O 1
ATOM 2893 N N . ASN B 1 189 ? 10.094 4.698 24.796 1.00 37.45 189 ASN B N 1
ATOM 2894 C CA . ASN B 1 189 ? 9.752 5.012 26.211 1.00 38.11 189 ASN B CA 1
ATOM 2895 C C . ASN B 1 189 ? 8.954 6.320 26.277 1.00 37.11 189 ASN B C 1
ATOM 2896 O O . ASN B 1 189 ? 8.016 6.389 27.086 1.00 36.48 189 ASN B O 1
ATOM 2901 N N . PHE B 1 190 ? 9.305 7.320 25.462 1.00 37.31 190 PHE B N 1
ATOM 2902 C CA . PHE B 1 190 ? 8.613 8.635 25.437 1.00 36.84 190 PHE B CA 1
ATOM 2903 C C . PHE B 1 190 ? 7.130 8.425 25.106 1.00 35.23 190 PHE B C 1
ATOM 2904 O O . PHE B 1 190 ? 6.274 8.992 25.811 1.00 34.61 190 PHE B O 1
ATOM 2912 N N . GLY B 1 191 ? 6.836 7.643 24.061 1.00 34.34 191 GLY B N 1
ATOM 2913 C CA . GLY B 1 191 ? 5.456 7.348 23.630 1.00 33.31 191 GLY B CA 1
ATOM 2914 C C . GLY B 1 191 ? 4.694 6.576 24.694 1.00 32.87 191 GLY B C 1
ATOM 2915 O O . GLY B 1 191 ? 3.535 6.939 24.973 1.00 32.45 191 GLY B O 1
ATOM 2916 N N . LEU B 1 192 ? 5.327 5.556 25.282 1.00 33.25 192 LEU B N 1
ATOM 2917 C CA . LEU B 1 192 ? 4.729 4.701 26.343 1.00 32.97 192 LEU B CA 1
ATOM 2918 C C . LEU B 1 192 ? 4.458 5.553 27.592 1.00 33.52 192 LEU B C 1
ATOM 2919 O O . LEU B 1 192 ? 3.332 5.477 28.122 1.00 33.19 192 LEU B O 1
ATOM 2924 N N . ASP B 1 193 ? 5.441 6.347 28.031 1.00 34.68 193 ASP B N 1
ATOM 2925 C CA . ASP B 1 193 ? 5.327 7.228 29.228 1.00 35.52 193 ASP B CA 1
ATOM 2926 C C . ASP B 1 193 ? 4.178 8.224 29.017 1.00 34.56 193 ASP B C 1
ATOM 2927 O O . ASP B 1 193 ? 3.441 8.488 29.987 1.00 34.35 193 ASP B O 1
ATOM 2932 N N . SER B 1 194 ? 4.017 8.747 27.798 1.00 33.71 194 SER B N 1
ATOM 2933 C CA . SER B 1 194 ? 2.941 9.707 27.429 1.00 33.47 194 SER B CA 1
ATOM 2934 C C . SER B 1 194 ? 1.571 9.018 27.522 1.00 32.70 194 SER B C 1
ATOM 2935 O O . SER B 1 194 ? 0.648 9.609 28.102 1.00 32.10 194 SER B O 1
ATOM 2938 N N . LEU B 1 195 ? 1.444 7.797 26.997 1.00 32.55 195 LEU B N 1
ATOM 2939 C CA . LEU B 1 195 ? 0.173 7.024 27.021 1.00 32.60 195 LEU B CA 1
ATOM 2940 C C . LEU B 1 195 ? -0.247 6.795 28.483 1.00 33.30 195 LEU B C 1
ATOM 2941 O O . LEU B 1 195 ? -1.419 7.083 28.827 1.00 32.90 195 LEU B O 1
ATOM 2946 N N . ILE B 1 196 ? 0.687 6.336 29.320 1.00 33.81 196 ILE B N 1
ATOM 2947 C CA . ILE B 1 196 ? 0.439 6.000 30.755 1.00 35.29 196 ILE B CA 1
ATOM 2948 C C . ILE B 1 196 ? 0.113 7.287 31.529 1.00 36.05 196 ILE B C 1
ATOM 2949 O O . ILE B 1 196 ? -0.850 7.264 32.321 1.00 36.17 196 ILE B O 1
ATOM 2954 N N . ALA B 1 197 ? 0.864 8.370 31.300 1.00 36.35 197 ALA B N 1
ATOM 2955 C CA . ALA B 1 197 ? 0.624 9.698 31.918 1.00 37.25 197 ALA B CA 1
ATOM 2956 C C . ALA B 1 197 ? -0.783 10.185 31.548 1.00 36.88 197 ALA B C 1
ATOM 2957 O O . ALA B 1 197 ? -1.453 10.762 32.412 1.00 37.40 197 ALA B O 1
ATOM 2959 N N . GLY B 1 198 ? -1.218 9.943 30.308 1.00 35.53 198 GLY B N 1
ATOM 2960 C CA . GLY B 1 198 ? -2.544 10.346 29.805 1.00 35.35 198 GLY B CA 1
ATOM 2961 C C . GLY B 1 198 ? -3.677 9.574 30.459 1.00 35.42 198 GLY B C 1
ATOM 2962 O O . GLY B 1 198 ? -4.755 10.166 30.643 1.00 35.19 198 GLY B O 1
ATOM 2963 N N . PHE B 1 199 ? -3.466 8.291 30.772 1.00 35.58 199 PHE B N 1
ATOM 2964 C CA . PHE B 1 199 ? -4.471 7.421 31.439 1.00 36.77 199 PHE B CA 1
ATOM 2965 C C . PHE B 1 199 ? -4.813 7.987 32.825 1.00 39.35 199 PHE B C 1
ATOM 2966 O O . PHE B 1 199 ? -5.980 7.862 33.225 1.00 39.58 199 PHE B O 1
ATOM 2974 N N . GLU B 1 200 ? -3.829 8.578 33.515 1.00 42.64 200 GLU B N 1
ATOM 2975 C CA . GLU B 1 200 ? -3.958 9.193 34.870 1.00 46.22 200 GLU B CA 1
ATOM 2976 C C . GLU B 1 200 ? -5.291 9.935 35.011 1.00 47.77 200 GLU B C 1
ATOM 2977 O O . GLU B 1 200 ? -6.004 9.703 36.006 1.00 48.75 200 GLU B O 1
ATOM 2983 N N . ARG B 1 201 ? -5.590 10.808 34.047 1.00 48.69 201 ARG B N 1
ATOM 2984 C CA . ARG B 1 201 ? -6.691 11.806 34.119 1.00 50.38 201 ARG B CA 1
ATOM 2985 C C . ARG B 1 201 ? -7.935 11.288 33.382 1.00 49.03 201 ARG B C 1
ATOM 2986 O O . ARG B 1 201 ? -9.031 11.784 33.697 1.00 50.09 201 ARG B O 1
ATOM 2994 N N . LEU B 1 202 ? -7.786 10.324 32.463 1.00 46.49 202 LEU B N 1
ATOM 2995 C CA . LEU B 1 202 ? -8.902 9.788 31.633 1.00 45.88 202 LEU B CA 1
ATOM 2996 C C . LEU B 1 202 ? -9.342 8.399 32.125 1.00 45.81 202 LEU B C 1
ATOM 2997 O O . LEU B 1 202 ? -10.225 7.815 31.477 1.00 44.75 202 LEU B O 1
ATOM 3002 N N . ARG B 1 203 ? -8.778 7.904 33.234 1.00 47.06 203 ARG B N 1
ATOM 3003 C CA . ARG B 1 203 ? -9.120 6.587 33.849 1.00 48.11 203 ARG B CA 1
ATOM 3004 C C . ARG B 1 203 ? -10.641 6.418 33.962 1.00 49.84 203 ARG B C 1
ATOM 3005 O O . ARG B 1 203 ? -11.129 5.296 33.724 1.00 48.40 203 ARG B O 1
ATOM 3013 N N . SER B 1 204 ? -11.352 7.483 34.344 1.00 52.67 204 SER B N 1
ATOM 3014 C CA . SER B 1 204 ? -12.832 7.518 34.479 1.00 56.01 204 SER B CA 1
ATOM 3015 C C . SER B 1 204 ? -13.375 8.836 33.917 1.00 58.11 204 SER B C 1
ATOM 3016 O O . SER B 1 204 ? -12.693 9.869 34.071 1.00 58.81 204 SER B O 1
ATOM 3019 N N . SER B 1 205 ? -14.561 8.785 33.300 1.00 60.58 205 SER B N 1
ATOM 3020 C CA . SER B 1 205 ? -15.257 9.929 32.650 1.00 62.11 205 SER B CA 1
ATOM 3021 C C . SER B 1 205 ? -15.373 11.104 33.628 1.00 63.85 205 SER B C 1
ATOM 3022 O O . SER B 1 205 ? -15.806 10.938 34.770 1.00 66.53 205 SER B O 1
#

Secondary structure (DSSP, 8-state):
---HHHHHHHHHHHHHHH-TTT--HHHHHHHHT--HHHHHTT-SSHHHHHHHHHHHHTHHHHTTSSPPTT--HHHHHHHHHHHHHHHHHTSTTHHHHHHHSPPPPP-HHHHHHHHHHHHHTT--HHHHHHHHHHHHHHHHHHHHHHHHHHHHH----HHHHHHHHHHHHH-SHHHHHHHHHHHHHHHHHHS--/---HHHHHHHHHHHHHHHHHHH--HHHHHHHTTS-GGGGTTT-SSHHHHHHHHHHHHHHHH---SSPPTT--HHHHHHHHHHHHHHHHHTSTTHHHHHHTT--HHHHHHHHHHHHHTT--HHHHHHHHHHHHHHHHHHHHHHHHHHH---HHHHHHHHHHHHH-HHHHHHHHHHHHHHHHHHHS--

Foldseek 3Di:
DDDPVNLLVQQQVVCQVPNLVPDFLVVSCVSSVHDSVVSCVQPVGSLSSLLVNLVVLCPQLVVLLADDPPDALLCSLLSSLVSNLCSQLVGQCSLVSNVVRDDDDDDPVSVCNQLVRLVVNPADSVVSVVLSVVSVVLSSVLSNVVSVVVVVVCDDDPVCHVVVVVVVVVDSVVVSVVVSNVSSVVCVVVRYD/DDDLVNLLVLQQVVCQVQNLVRRFLCVSCVSVVHDSVVCCVSPVGSLSSLLVNLVVLCVPQQDLLADDPPDQLLRSLLSNLVSLLCSQLVGQCSLVSNVSNDDVPSVVRQLVVLVVNQADSVRSVVLSVVSVVLSSVLSNVVSVVVVHDDPVVVVVVVVVVVCPSVNVSVVVSNVSSVVCVVVSDD

B-factor: mean 46.59, std 12.5, range [25.47, 94.45]

Radius of gyration: 22.23 Å; Cα contacts (8 Å, |Δi|>4): 437; chains: 2; bounding box: 44×68×69 Å

CATH classification: 1.10.10.60 (+1 more: 1.10.357.10)

Nearest PDB structures (foldseek):
  6rx9-assembly1_B  TM=1.005E+00  e=5.781E-26  Acinetobacter baumannii AYE
  6rxb-assembly1_B  TM=9.151E-01  e=1.503E-21  Acinetobacter baumannii AYE
  6rxb-assembly1_A  TM=9.201E-01  e=4.649E-21  Acinetobacter baumannii AYE
  6rxb-assembly2_C  TM=8.953E-01  e=7.101E-21  Acinetobacter baumannii AYE
  6rcr-assembly1_A-2  TM=9.229E-01  e=4.122E-15  Escherichia coli

Solvent-accessible surface area: 19587 Å² total; per-residue (Å²): 250,34,84,115,54,74,0,16,56,14,0,26,112,7,0,68,105,51,2,24,106,49,0,52,40,154,90,0,4,135,97,31,186,28,143,94,101,44,4,130,195,30,8,98,79,65,85,34,0,11,59,15,0,8,136,41,12,35,59,78,50,110,102,74,14,97,31,91,159,160,27,46,6,107,73,4,1,60,58,7,0,47,5,2,19,74,1,1,57,59,58,69,15,1,0,98,1,52,28,24,18,190,46,105,142,73,104,66,48,33,16,31,63,25,5,122,40,0,40,87,50,38,8,37,57,52,53,0,5,20,0,27,101,2,2,25,27,1,0,14,3,7,0,13,64,30,21,22,50,72,54,126,151,186,137,39,54,114,81,0,94,103,27,59,108,96,8,137,95,76,34,86,87,46,19,4,42,12,0,0,50,0,1,12,12,0,0,52,111,48,77,66,135,249,46,83,108,50,58,0,26,57,15,0,15,109,8,0,69,103,44,2,28,105,49,0,49,40,153,77,2,2,117,90,33,185,47,150,96,105,51,4,101,214,61,12,99,79,67,105,35,0,6,57,13,0,2,124,22,3,37,87,93,100,45,103,38,35,85,26,104,161,156,22,54,5,84,76,0,0,57,65,19,0,51,12,16,15,65,0,2,57,27,36,103,19,1,0,74,0,15,19,35,43,123,142,89,50,37,20,33,61,24,4,118,35,0,39,91,52,38,5,39,68,57,53,0,10,22,0,30,94,2,3,32,18,1,0,11,3,8,0,16,88,31,18,26,62,110,81,124,112,49,92,61,1,117,90,8,51,119,82,10,129,106,59,25,96,86,29,28,4,44,10,0,0,50,0,0,11,18,0,0,54,106,46,56,67,133

Sequence (379 aa):
KLDKGTVIAAALELLNEVGMDSLTTRKLAERLKVQQPALYWHFQNKRALLDALAEAMLAERHTRSLPEENEDWRVFLKENALSSFRTALLSYRDGARIHAGTRPTEPNFGTAETQIRFLCAEGFCPKRAVWALRAVSSHYVVGSVLEQQASDADERAPSSFLHDLFHELETDGMDAAFNFGLDSLIAGFERLRSSKLDKGTVIAAALELLNEVGMDSLTTRKLAERLKVQQPALYWHFQNKRALLDALAEAMLAERHTRSLPEENEDWRVFLKENALSFRTALLSYRDGARIHAGTRNFGTAETQIRFLCAEGFCCPKRAVWALRAVSSHYVVGSVLEQQASDADPSSFLHDLFHELETDGMDAAFNFGLDSLIAGFERLRSS